Protein 1N1Q (pdb70)

CATH classification: 1.20.1260.10

Structure (mmCIF, N/CA/C/O backbone):
data_1N1Q
#
_entry.id   1N1Q
#
_cell.length_a   86.911
_cell.length_b   86.911
_cell.length_c   220.808
_cell.angle_alpha   90.00
_cell.angle_beta   90.00
_cell.angle_gamma   120.00
#
_symmetry.space_group_name_H-M   'H 3'
#
loop_
_entity.id
_entity.type
_entity.pdbx_description
1 polymer 'DPS Protein'
2 non-polymer MU-OXO-DIIRON
3 water water
#
loop_
_atom_site.group_PDB
_atom_site.id
_atom_site.type_symbol
_atom_site.label_atom_id
_atom_site.label_alt_id
_atom_site.label_comp_id
_atom_site.label_asym_id
_atom_site.label_entity_id
_atom_site.label_seq_id
_atom_site.pdbx_PDB_ins_code
_atom_site.Cartn_x
_atom_site.Cartn_y
_atom_site.Cartn_z
_atom_site.occupancy
_atom_site.B_iso_or_equiv
_atom_site.auth_seq_id
_atom_site.auth_comp_id
_atom_site.auth_asym_id
_atom_site.auth_atom_id
_atom_site.pdbx_PDB_model_num
ATOM 1 N N . MET A 1 1 ? 7.700 23.574 39.528 1.00 38.42 1 MET A N 1
ATOM 2 C CA . MET A 1 1 ? 6.645 24.429 40.149 1.00 38.37 1 MET A CA 1
ATOM 3 C C . MET A 1 1 ? 6.928 25.911 39.912 1.00 36.21 1 MET A C 1
ATOM 4 O O . MET A 1 1 ? 6.342 26.525 39.021 1.00 36.87 1 MET A O 1
ATOM 9 N N . LYS A 1 2 ? 7.838 26.477 40.700 1.00 33.28 2 LYS A N 1
ATOM 10 C CA . LYS A 1 2 ? 8.196 27.888 40.581 1.00 30.91 2 LYS A CA 1
ATOM 11 C C . LYS A 1 2 ? 8.881 28.173 39.246 1.00 28.07 2 LYS A C 1
ATOM 12 O O . LYS A 1 2 ? 9.581 27.323 38.709 1.00 27.79 2 LYS A O 1
ATOM 18 N N . THR A 1 3 ? 8.672 29.375 38.718 1.00 24.59 3 THR A N 1
ATOM 19 C CA . THR A 1 3 ? 9.290 29.777 37.464 1.00 22.18 3 THR A CA 1
ATOM 20 C C . THR A 1 3 ? 10.360 30.811 37.801 1.00 20.70 3 THR A C 1
ATOM 21 O O . THR A 1 3 ? 10.434 31.274 38.942 1.00 18.51 3 THR A O 1
ATOM 25 N N . SER A 1 4 ? 11.180 31.185 36.821 1.00 19.37 4 SER A N 1
ATOM 26 C CA . SER A 1 4 ? 12.248 32.147 37.073 1.00 19.47 4 SER A CA 1
ATOM 27 C C . SER A 1 4 ? 11.751 33.535 37.478 1.00 17.69 4 SER A C 1
ATOM 28 O O . SER A 1 4 ? 12.372 34.188 38.316 1.00 16.25 4 SER A O 1
ATOM 31 N N . ILE A 1 5 ? 10.635 33.984 36.912 1.00 17.00 5 ILE A N 1
ATOM 32 C CA . ILE A 1 5 ? 10.103 35.301 37.275 1.00 16.24 5 ILE A CA 1
ATOM 33 C C . ILE A 1 5 ? 9.687 35.265 38.759 1.00 15.93 5 ILE A C 1
ATOM 34 O O . ILE A 1 5 ? 9.846 36.247 39.487 1.00 14.86 5 ILE A O 1
ATOM 39 N N . GLN A 1 6 ? 9.176 34.120 39.207 1.00 16.23 6 GLN A N 1
ATOM 40 C CA . GLN A 1 6 ? 8.756 33.968 40.597 1.00 16.47 6 GLN A CA 1
ATOM 41 C C . GLN A 1 6 ? 9.947 33.845 41.547 1.00 16.08 6 GLN A C 1
ATOM 42 O O . GLN A 1 6 ? 9.963 34.437 42.623 1.00 14.66 6 GLN A O 1
ATOM 48 N N . GLN A 1 7 ? 10.945 33.067 41.152 1.00 15.46 7 GLN A N 1
ATOM 49 C CA . GLN A 1 7 ? 12.113 32.882 42.002 1.00 15.45 7 GLN A CA 1
ATOM 50 C C . GLN A 1 7 ? 12.939 34.158 42.127 1.00 14.41 7 GLN A C 1
ATOM 51 O O . GLN A 1 7 ? 13.600 34.377 43.143 1.00 13.69 7 GLN A O 1
ATOM 57 N N . LEU A 1 8 ? 12.913 35.006 41.105 1.00 14.69 8 LEU A N 1
ATOM 58 C CA . LEU A 1 8 ? 13.662 36.252 41.201 1.00 15.28 8 LEU A CA 1
ATOM 59 C C . LEU A 1 8 ? 13.143 37.098 42.362 1.00 16.01 8 LEU A C 1
ATOM 60 O O . LEU A 1 8 ? 13.894 37.893 42.921 1.00 14.69 8 LEU A O 1
ATOM 65 N N . VAL A 1 9 ? 11.874 36.941 42.743 1.00 18.39 9 VAL A N 1
ATOM 66 C CA . VAL A 1 9 ? 11.403 37.762 43.847 1.00 18.44 9 VAL A CA 1
ATOM 67 C C . VAL A 1 9 ? 12.054 37.313 45.147 1.00 17.77 9 VAL A C 1
ATOM 68 O O . VAL A 1 9 ? 12.534 38.132 45.919 1.00 16.85 9 VAL A O 1
ATOM 72 N N . ALA A 1 10 ? 12.085 36.006 45.379 1.00 16.85 10 ALA A N 1
ATOM 73 C CA . ALA A 1 10 ? 12.707 35.478 46.587 1.00 17.08 10 ALA A CA 1
ATOM 74 C C . ALA A 1 10 ? 14.199 35.826 46.611 1.00 16.56 10 ALA A C 1
ATOM 75 O O . ALA A 1 10 ? 14.765 36.102 47.667 1.00 15.90 10 ALA A O 1
ATOM 77 N N . VAL A 1 11 ? 14.835 35.824 45.445 1.00 16.13 11 VAL A N 1
ATOM 78 C CA . VAL A 1 11 ? 16.259 36.156 45.373 1.00 16.16 11 VAL A CA 1
ATOM 79 C C . VAL A 1 11 ? 16.504 37.620 45.751 1.00 15.91 11 VAL A C 1
ATOM 80 O O . VAL A 1 11 ? 17.411 37.932 46.514 1.00 14.31 11 VAL A O 1
ATOM 84 N N . LEU A 1 12 ? 15.684 38.517 45.219 1.00 15.94 12 LEU A N 1
ATOM 85 C CA . LEU A 1 12 ? 15.834 39.933 45.515 1.00 16.73 12 LEU A CA 1
ATOM 86 C C . LEU A 1 12 ? 15.507 40.209 46.975 1.00 15.75 12 LEU A C 1
ATOM 87 O O . LEU A 1 12 ? 16.108 41.081 47.604 1.00 15.20 12 LEU A O 1
ATOM 92 N N . LEU A 1 13 ? 14.548 39.463 47.511 1.00 15.06 13 LEU A N 1
ATOM 93 C CA . LEU A 1 13 ? 14.170 39.602 48.910 1.00 15.08 13 LEU A CA 1
ATOM 94 C C . LEU A 1 13 ? 15.354 39.181 49.787 1.00 14.26 13 LEU A C 1
ATOM 95 O O . LEU A 1 13 ? 15.717 39.880 50.728 1.00 13.81 13 LEU A O 1
ATOM 100 N N . ASN A 1 14 ? 15.952 38.039 49.467 1.00 14.13 14 ASN A N 1
ATOM 101 C CA . ASN A 1 14 ? 17.088 37.532 50.237 1.00 14.34 14 ASN A CA 1
ATOM 102 C C . ASN A 1 14 ? 18.296 38.457 50.179 1.00 14.55 14 ASN A C 1
ATOM 103 O O . ASN A 1 14 ? 19.128 38.463 51.084 1.00 14.03 14 ASN A O 1
ATOM 108 N N . ARG A 1 15 ? 18.389 39.238 49.111 1.00 15.03 15 ARG A N 1
ATOM 109 C CA . ARG A 1 15 ? 19.483 40.187 48.951 1.00 16.45 15 ARG A CA 1
ATOM 110 C C . ARG A 1 15 ? 19.360 41.221 50.069 1.00 14.89 15 ARG A C 1
ATOM 111 O O . ARG A 1 15 ? 20.353 41.660 50.642 1.00 13.61 15 ARG A O 1
ATOM 119 N N . GLN A 1 16 ? 18.125 41.605 50.376 1.00 13.74 16 GLN A N 1
ATOM 120 C CA . GLN A 1 16 ? 17.885 42.580 51.426 1.00 13.24 16 GLN A CA 1
ATOM 121 C C . GLN A 1 16 ? 17.995 41.939 52.804 1.00 12.69 16 GLN A C 1
ATOM 122 O O . GLN A 1 16 ? 18.340 42.598 53.782 1.00 11.47 16 GLN A O 1
ATOM 128 N N . VAL A 1 17 ? 17.689 40.649 52.881 1.00 12.50 17 VAL A N 1
ATOM 129 C CA . VAL A 1 17 ? 17.820 39.927 54.139 1.00 12.15 17 VAL A CA 1
ATOM 130 C C . VAL A 1 17 ? 19.306 39.976 54.471 1.00 12.37 17 VAL A C 1
ATOM 131 O O . VAL A 1 17 ? 19.688 40.272 55.598 1.00 12.07 17 VAL A O 1
ATOM 135 N N . ALA A 1 18 ? 20.139 39.713 53.464 1.00 12.27 18 ALA A N 1
ATOM 136 C CA . ALA A 1 18 ? 21.584 39.722 53.651 1.00 12.92 18 ALA A CA 1
ATOM 137 C C . ALA A 1 18 ? 22.067 41.118 54.043 1.00 12.84 18 ALA A C 1
ATOM 138 O O . ALA A 1 18 ? 22.898 41.264 54.944 1.00 12.78 18 ALA A O 1
ATOM 140 N N . ASN A 1 19 ? 21.541 42.140 53.366 1.00 12.64 19 ASN A N 1
ATOM 141 C CA . ASN A 1 19 ? 21.932 43.517 53.654 1.00 12.24 19 ASN A CA 1
ATOM 142 C C . ASN A 1 19 ? 21.616 43.907 55.088 1.00 11.75 19 ASN A C 1
ATOM 143 O O . ASN A 1 19 ? 22.453 44.493 55.774 1.00 11.60 19 ASN A O 1
ATOM 148 N N . TRP A 1 20 ? 20.407 43.588 55.540 1.00 11.49 20 TRP A N 1
ATOM 149 C CA . TRP A 1 20 ? 20.005 43.933 56.893 1.00 11.41 20 TRP A CA 1
ATOM 150 C C . TRP A 1 20 ? 20.684 43.107 57.971 1.00 11.37 20 TRP A C 1
ATOM 151 O O . TRP A 1 20 ? 20.821 43.564 59.110 1.00 11.64 20 TRP A O 1
ATOM 162 N N . VAL A 1 21 ? 21.108 41.897 57.626 1.00 11.03 21 VAL A N 1
ATOM 163 C CA . VAL A 1 21 ? 21.823 41.066 58.593 1.00 11.08 21 VAL A CA 1
ATOM 164 C C . VAL A 1 21 ? 23.182 41.734 58.795 1.00 11.16 21 VAL A C 1
ATOM 165 O O . VAL A 1 21 ? 23.690 41.811 59.907 1.00 11.66 21 VAL A O 1
ATOM 169 N N . VAL A 1 22 ? 23.759 42.230 57.707 1.00 11.91 22 VAL A N 1
ATOM 170 C CA . VAL A 1 22 ? 25.040 42.931 57.787 1.00 12.15 22 VAL A CA 1
ATOM 171 C C . VAL A 1 22 ? 24.853 44.236 58.575 1.00 12.48 22 VAL A C 1
ATOM 172 O O . VAL A 1 22 ? 25.628 44.542 59.487 1.00 11.32 22 VAL A O 1
ATOM 176 N N . LEU A 1 23 ? 23.812 44.992 58.232 1.00 12.00 23 LEU A N 1
ATOM 177 C CA . LEU A 1 23 ? 23.536 46.255 58.909 1.00 12.40 23 LEU A CA 1
ATOM 178 C C . LEU A 1 23 ? 23.230 46.108 60.397 1.00 12.06 23 LEU A C 1
ATOM 179 O O . LEU A 1 23 ? 23.559 46.994 61.183 1.00 11.22 23 LEU A O 1
ATOM 184 N N . TYR A 1 24 ? 22.609 44.999 60.794 1.00 12.17 24 TYR A N 1
ATOM 185 C CA . TYR A 1 24 ? 22.303 44.799 62.206 1.00 12.43 24 TYR A CA 1
ATOM 186 C C . TYR A 1 24 ? 23.604 44.885 62.998 1.00 12.17 24 TYR A C 1
ATOM 187 O O . TYR A 1 24 ? 23.663 45.503 64.062 1.00 12.33 24 TYR A O 1
ATOM 196 N N . VAL A 1 25 ? 24.654 44.266 62.471 1.00 11.27 25 VAL A N 1
ATOM 197 C CA . VAL A 1 25 ? 25.944 44.288 63.153 1.00 10.99 25 VAL A CA 1
ATOM 198 C C . VAL A 1 25 ? 26.709 45.588 62.915 1.00 11.56 25 VAL A C 1
ATOM 199 O O . VAL A 1 25 ? 27.416 46.070 63.797 1.00 11.97 25 VAL A O 1
ATOM 203 N N . LYS A 1 26 ? 26.544 46.173 61.735 1.00 11.69 26 LYS A N 1
ATOM 204 C CA . LYS A 1 26 ? 27.231 47.420 61.414 1.00 11.95 26 LYS A CA 1
ATOM 205 C C . LYS A 1 26 ? 26.720 48.550 62.306 1.00 11.85 26 LYS A C 1
ATOM 206 O O . LYS A 1 26 ? 27.497 49.366 62.809 1.00 11.35 26 LYS A O 1
ATOM 212 N N . LEU A 1 27 ? 25.408 48.587 62.505 1.00 11.96 27 LEU A N 1
ATOM 213 C CA . LEU A 1 27 ? 24.792 49.605 63.342 1.00 12.53 27 LEU A CA 1
ATOM 214 C C . LEU A 1 27 ? 25.194 49.413 64.807 1.00 12.70 27 LEU A C 1
ATOM 215 O O . LEU A 1 27 ? 25.313 50.381 65.564 1.00 12.40 27 LEU A O 1
ATOM 220 N N . HIS A 1 28 ? 25.406 48.161 65.201 1.00 13.15 28 HIS A N 1
ATOM 221 C CA . HIS A 1 28 ? 25.857 47.851 66.559 1.00 13.78 28 HIS A CA 1
ATOM 222 C C . HIS A 1 28 ? 27.276 48.389 66.671 1.00 13.21 28 HIS A C 1
ATOM 223 O O . HIS A 1 28 ? 27.663 48.954 67.689 1.00 13.00 28 HIS A O 1
ATOM 230 N N . ASN A 1 29 ? 28.043 48.217 65.600 1.00 13.08 29 ASN A N 1
ATOM 231 C CA . ASN A 1 29 ? 29.428 48.685 65.561 1.00 13.19 29 ASN A CA 1
ATOM 232 C C . ASN A 1 29 ? 29.476 50.178 65.855 1.00 13.33 29 ASN A C 1
ATOM 233 O O . ASN A 1 29 ? 30.240 50.630 66.700 1.00 13.69 29 ASN A O 1
ATOM 238 N N . PHE A 1 30 ? 28.642 50.939 65.159 1.00 13.23 30 PHE A N 1
ATOM 239 C CA . PHE A 1 30 ? 28.581 52.380 65.345 1.00 13.42 30 PHE A CA 1
ATOM 240 C C . PHE A 1 30 ? 28.020 52.736 66.728 1.00 13.37 30 PHE A C 1
ATOM 241 O O . PHE A 1 30 ? 28.475 53.688 67.380 1.00 12.02 30 PHE A O 1
ATOM 249 N N . HIS A 1 31 ? 27.039 51.956 67.172 1.00 13.11 31 HIS A N 1
ATOM 250 C CA . HIS A 1 31 ? 26.408 52.144 68.479 1.00 13.34 31 HIS A CA 1
ATOM 251 C C . HIS A 1 31 ? 27.481 52.050 69.563 1.00 13.28 31 HIS A C 1
ATOM 252 O O . HIS A 1 31 ? 27.515 52.844 70.505 1.00 13.60 31 HIS A O 1
ATOM 259 N N . TRP A 1 32 ? 28.373 51.079 69.394 1.00 13.47 32 TRP A N 1
ATOM 260 C CA . TRP A 1 32 ? 29.448 50.828 70.345 1.00 13.48 32 TRP A CA 1
ATOM 261 C C . TRP A 1 32 ? 30.658 51.756 70.260 1.00 13.52 32 TRP A C 1
ATOM 262 O O . TRP A 1 32 ? 31.138 52.258 71.266 1.00 13.27 32 TRP A O 1
ATOM 273 N N . ASN A 1 33 ? 31.145 51.985 69.049 1.00 14.04 33 ASN A N 1
ATOM 274 C CA . ASN A 1 33 ? 32.348 52.781 68.849 1.00 14.90 33 ASN A CA 1
ATOM 275 C C . ASN A 1 33 ? 32.239 54.288 68.657 1.00 14.79 33 ASN A C 1
ATOM 276 O O . ASN A 1 33 ? 33.266 54.979 68.658 1.00 14.05 33 ASN A O 1
ATOM 281 N N . VAL A 1 34 ? 31.028 54.812 68.504 1.00 14.56 34 VAL A N 1
ATOM 282 C CA . VAL A 1 34 ? 30.889 56.249 68.325 1.00 14.50 34 VAL A CA 1
ATO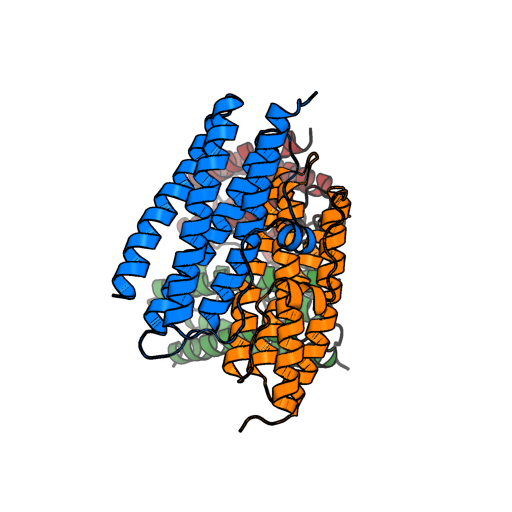M 283 C C . VAL A 1 34 ? 31.417 56.964 69.572 1.00 14.96 34 VAL A C 1
ATOM 284 O O . VAL A 1 34 ? 31.376 56.421 70.675 1.00 13.67 34 VAL A O 1
ATOM 288 N N . ASN A 1 35 ? 31.940 58.168 69.389 1.00 15.92 35 ASN A N 1
ATOM 289 C CA . ASN A 1 35 ? 32.444 58.964 70.500 1.00 17.35 35 ASN A CA 1
ATOM 290 C C . ASN A 1 35 ? 32.379 60.440 70.112 1.00 17.72 35 ASN A C 1
ATOM 291 O O . ASN A 1 35 ? 32.003 60.778 68.988 1.00 17.62 35 ASN A O 1
ATOM 296 N N . GLY A 1 36 ? 32.738 61.320 71.041 1.00 18.25 36 GLY A N 1
ATOM 297 C CA . GLY A 1 36 ? 32.666 62.740 70.755 1.00 18.46 36 GLY A CA 1
ATOM 298 C C . GLY A 1 36 ? 31.450 63.321 71.454 1.00 19.06 36 GLY A C 1
ATOM 299 O O . GLY A 1 36 ? 30.693 62.579 72.085 1.00 17.95 36 GLY A O 1
ATOM 300 N N . PRO A 1 37 ? 31.217 64.640 71.338 1.00 19.76 37 PRO A N 1
ATOM 301 C CA . PRO A 1 37 ? 30.100 65.363 71.960 1.00 20.30 37 PRO A CA 1
ATOM 302 C C . PRO A 1 37 ? 28.702 64.839 71.626 1.00 19.92 37 PRO A C 1
ATOM 303 O O . PRO A 1 37 ? 27.759 65.050 72.389 1.00 19.72 37 PRO A O 1
ATOM 307 N N . ASN A 1 38 ? 28.560 64.180 70.485 1.00 19.54 38 ASN A N 1
ATOM 308 C CA . ASN A 1 38 ? 27.264 63.647 70.108 1.00 20.12 38 ASN A CA 1
ATOM 309 C C . ASN A 1 38 ? 27.124 62.165 70.423 1.00 18.16 38 ASN A C 1
ATOM 310 O O . ASN A 1 38 ? 26.242 61.485 69.912 1.00 17.13 38 ASN A O 1
ATOM 315 N N . PHE A 1 39 ? 27.994 61.678 71.295 1.00 16.38 39 PHE A N 1
ATOM 316 C CA . PHE A 1 39 ? 27.978 60.276 71.682 1.00 15.39 39 PHE A CA 1
ATOM 317 C C . PHE A 1 39 ? 26.606 59.770 72.128 1.00 14.69 39 PHE A C 1
ATOM 318 O O . PHE A 1 39 ? 26.111 58.759 71.621 1.00 13.68 39 PHE A O 1
ATOM 326 N N . PHE A 1 40 ? 26.000 60.450 73.092 1.00 14.09 40 PHE A N 1
ATOM 327 C CA . PHE A 1 40 ? 24.712 60.015 73.597 1.00 14.58 40 PHE A CA 1
ATOM 328 C C . PHE A 1 40 ? 23.603 60.041 72.554 1.00 14.79 40 PHE A C 1
ATOM 329 O O . PHE A 1 40 ? 22.801 59.107 72.479 1.00 14.77 40 PHE A O 1
ATOM 337 N N . THR A 1 41 ? 23.574 61.092 71.743 1.00 14.59 41 THR A N 1
ATOM 338 C CA . THR A 1 41 ? 22.571 61.198 70.698 1.00 15.09 41 THR A CA 1
ATOM 339 C C . THR A 1 41 ? 22.726 60.088 69.656 1.00 13.95 41 THR A C 1
ATOM 340 O O . THR A 1 41 ? 21.754 59.427 69.294 1.00 13.40 41 THR A O 1
ATOM 344 N N . LEU A 1 42 ? 23.949 59.890 69.176 1.00 13.39 42 LEU A N 1
ATOM 345 C CA . LEU A 1 42 ? 24.211 58.864 68.172 1.00 13.68 42 LEU A CA 1
ATOM 346 C C . LEU A 1 42 ? 24.147 57.446 68.737 1.00 13.47 42 LEU A C 1
ATOM 347 O O . LEU A 1 42 ? 23.663 56.527 68.074 1.00 13.76 42 LEU A O 1
ATOM 352 N N . HIS A 1 43 ? 24.626 57.266 69.963 1.00 13.72 43 HIS A N 1
ATOM 353 C CA . HIS A 1 43 ? 24.575 55.955 70.609 1.00 13.95 43 HIS A CA 1
ATOM 354 C C . HIS A 1 43 ? 23.111 55.508 70.593 1.00 14.03 43 HIS A C 1
ATOM 355 O O . HIS A 1 43 ? 22.797 54.352 70.312 1.00 13.87 43 HIS A O 1
ATOM 362 N N . GLU A 1 44 ? 22.220 56.450 70.879 1.00 14.59 44 GLU A N 1
ATOM 363 C CA . GLU A 1 44 ? 20.787 56.183 70.907 1.00 15.39 44 GLU A CA 1
ATOM 364 C C . GLU A 1 44 ? 20.224 55.980 69.501 1.00 14.26 44 GLU A C 1
ATOM 365 O O . GLU A 1 44 ? 19.442 55.056 69.264 1.00 12.40 44 GLU A O 1
ATOM 371 N N . LYS A 1 45 ? 20.621 56.841 68.566 1.00 13.77 45 LYS A N 1
ATOM 372 C CA . LYS A 1 45 ? 20.137 56.746 67.190 1.00 13.69 45 LYS A CA 1
ATOM 373 C C . LYS A 1 45 ? 20.464 55.387 66.579 1.00 13.37 45 LYS A C 1
ATOM 374 O O . LYS A 1 45 ? 19.614 54.734 65.968 1.00 13.00 45 LYS A O 1
ATOM 380 N N . PHE A 1 46 ? 21.712 54.967 66.737 1.00 12.98 46 PHE A N 1
ATOM 381 C CA . PHE A 1 46 ? 22.142 53.692 66.191 1.00 12.75 46 PHE A CA 1
ATOM 382 C C . PHE A 1 46 ? 21.390 52.503 66.795 1.00 12.81 46 PHE A C 1
ATOM 383 O O . PHE A 1 46 ? 21.177 51.498 66.115 1.00 12.46 46 PHE A O 1
ATOM 391 N N . GLU A 1 47 ? 20.977 52.609 68.056 1.00 13.82 47 GLU A N 1
ATOM 392 C CA . GLU A 1 47 ? 20.209 51.519 68.663 1.00 14.51 47 GLU A CA 1
ATOM 393 C C . GLU A 1 47 ? 18.836 51.482 67.982 1.00 14.17 47 GLU A C 1
ATOM 394 O O . GLU A 1 47 ? 18.324 50.418 67.646 1.00 14.02 47 GLU A O 1
ATOM 400 N N . GLU A 1 48 ? 18.248 52.659 67.795 1.00 13.87 48 GLU A N 1
ATOM 401 C CA . GLU A 1 48 ? 16.954 52.781 67.139 1.00 14.48 48 GLU A CA 1
ATOM 402 C C . GLU A 1 48 ? 17.028 52.097 65.771 1.00 13.44 48 GLU A C 1
ATOM 403 O O . GLU A 1 48 ? 16.131 51.342 65.382 1.00 12.45 48 GLU A O 1
ATOM 409 N N . LEU A 1 49 ? 18.116 52.361 65.052 1.00 12.84 49 LEU A N 1
ATOM 410 C CA . LEU A 1 49 ? 18.307 51.794 63.722 1.00 12.70 49 LEU A CA 1
ATOM 411 C C . LEU A 1 49 ? 18.582 50.287 63.705 1.00 12.66 49 LEU A C 1
ATOM 412 O O . LEU A 1 49 ? 18.057 49.583 62.846 1.00 12.96 49 LEU A O 1
ATOM 417 N N . TYR A 1 50 ? 19.390 49.767 64.627 1.00 12.74 50 TYR A N 1
ATOM 418 C CA . TYR A 1 50 ? 19.603 48.325 64.577 1.00 13.36 50 TYR A CA 1
ATOM 419 C C . TYR A 1 50 ? 18.354 47.594 65.057 1.00 13.38 50 TYR A C 1
ATOM 420 O O . TYR A 1 50 ? 18.099 46.456 64.663 1.00 12.71 50 TYR A O 1
ATOM 429 N N . THR A 1 51 ? 17.553 48.258 65.882 1.00 13.62 51 THR A N 1
ATOM 430 C CA . THR A 1 51 ? 16.313 47.655 66.356 1.00 13.99 51 THR A CA 1
ATOM 431 C C . THR A 1 51 ? 15.394 47.517 65.143 1.00 14.22 51 THR A C 1
ATOM 432 O O . THR A 1 51 ? 14.718 46.506 64.976 1.00 13.88 51 THR A O 1
ATOM 436 N N . GLU A 1 52 ? 15.385 48.534 64.286 1.00 13.93 52 GLU A N 1
ATOM 437 C CA . GLU A 1 52 ? 14.576 48.479 63.073 1.00 14.35 52 GLU A CA 1
ATOM 438 C C . GLU A 1 52 ? 15.157 47.404 62.150 1.00 13.64 52 GLU A C 1
ATOM 439 O O . GLU A 1 52 ? 14.416 46.675 61.486 1.00 13.29 52 GLU A O 1
ATOM 445 N N . ALA A 1 53 ? 16.484 47.300 62.121 1.00 13.38 53 ALA A N 1
ATOM 446 C CA . ALA A 1 53 ? 17.160 46.308 61.287 1.00 13.48 53 ALA A CA 1
ATOM 447 C C . ALA A 1 53 ? 16.674 44.916 61.662 1.00 14.11 53 ALA A C 1
ATOM 448 O O . ALA A 1 53 ? 16.353 44.093 60.795 1.00 13.64 53 ALA A O 1
ATOM 450 N N . SER A 1 54 ? 16.626 44.661 62.964 1.00 13.65 54 SER A N 1
ATOM 451 C CA . SER A 1 54 ? 16.175 43.382 63.483 1.00 14.99 54 SER A CA 1
ATOM 452 C C . SER A 1 54 ? 14.761 43.082 62.970 1.00 14.30 54 SER A C 1
ATOM 453 O O . SER A 1 54 ? 14.434 41.934 62.654 1.00 14.63 54 SER A O 1
ATOM 456 N N . GLY A 1 55 ? 13.932 44.120 62.875 1.00 13.21 55 GLY A N 1
ATOM 457 C CA . GLY A 1 55 ? 12.575 43.943 62.394 1.00 13.18 55 GLY A CA 1
ATOM 458 C C . GLY A 1 55 ? 12.520 43.647 60.903 1.00 12.93 55 GLY A C 1
ATOM 459 O O . GLY A 1 55 ? 11.712 42.832 60.454 1.00 13.04 55 GLY A O 1
ATOM 460 N N . HIS A 1 56 ? 13.373 44.308 60.129 1.00 12.65 56 HIS A N 1
ATOM 461 C CA . HIS A 1 56 ? 13.410 44.085 58.688 1.00 13.27 56 HIS A CA 1
ATOM 462 C C . HIS A 1 56 ? 13.869 42.656 58.393 1.00 13.07 56 HIS A C 1
ATOM 463 O O . HIS A 1 56 ? 13.315 41.991 57.516 1.00 12.83 56 HIS A O 1
ATOM 470 N N . ILE A 1 57 ? 14.879 42.191 59.123 1.00 13.21 57 ILE A N 1
ATOM 471 C CA . ILE A 1 57 ? 15.398 40.845 58.918 1.00 13.25 57 ILE A CA 1
ATOM 472 C C . ILE A 1 57 ? 14.283 39.815 58.982 1.00 13.42 57 ILE A C 1
ATOM 473 O O . ILE A 1 57 ? 14.142 38.977 58.089 1.00 13.11 57 ILE A O 1
ATOM 478 N N . ASP A 1 58 ? 13.500 39.878 60.053 1.00 13.21 58 ASP A N 1
ATOM 479 C CA . ASP A 1 58 ? 12.417 38.930 60.257 1.00 13.73 58 ASP A CA 1
ATOM 480 C C . ASP A 1 58 ? 11.277 39.059 59.248 1.00 13.91 58 ASP A C 1
ATOM 481 O O . ASP A 1 58 ? 10.799 38.054 58.727 1.00 14.23 58 ASP A O 1
ATOM 486 N N . THR A 1 59 ? 10.844 40.283 58.960 1.00 14.28 59 THR A N 1
ATOM 487 C CA . THR A 1 59 ? 9.750 40.471 58.005 1.00 15.71 59 THR A CA 1
ATOM 488 C C . THR A 1 59 ? 10.158 40.033 56.600 1.00 14.60 59 THR A C 1
ATOM 489 O O . THR A 1 59 ? 9.389 39.361 55.908 1.00 13.99 59 THR A O 1
ATOM 493 N N . LEU A 1 60 ? 11.364 40.415 56.185 1.00 14.14 60 LEU A N 1
ATOM 494 C CA . LEU A 1 60 ? 11.867 40.049 54.861 1.00 13.78 60 LEU A CA 1
ATOM 495 C C . LEU A 1 60 ? 11.989 38.531 54.717 1.00 13.44 60 LEU A C 1
ATOM 496 O O . LEU A 1 60 ? 11.495 37.947 53.750 1.00 12.15 60 LEU A O 1
ATOM 501 N N . ALA A 1 61 ? 12.638 37.890 55.683 1.00 13.73 61 ALA A N 1
ATOM 502 C CA . ALA A 1 61 ? 12.813 36.443 55.640 1.00 13.98 61 ALA A CA 1
ATOM 503 C C . ALA A 1 61 ? 11.472 35.710 55.642 1.00 14.28 61 ALA A C 1
ATOM 504 O O . ALA A 1 61 ? 11.281 34.728 54.930 1.00 13.70 61 ALA A O 1
ATOM 506 N N . GLU A 1 62 ? 10.535 36.186 56.448 1.00 14.53 62 GLU A N 1
ATOM 507 C CA . GLU A 1 62 ? 9.237 35.537 56.504 1.00 14.85 62 GLU A CA 1
ATOM 508 C C . GLU A 1 62 ? 8.398 35.765 55.259 1.00 14.52 62 GLU A C 1
ATOM 509 O O . GLU A 1 62 ? 7.544 34.941 54.934 1.00 14.22 62 GLU A O 1
ATOM 515 N N . ARG A 1 63 ? 8.660 36.858 54.550 1.00 13.98 63 ARG A N 1
ATOM 516 C CA . ARG A 1 63 ? 7.947 37.115 53.307 1.00 14.08 63 ARG A CA 1
ATOM 517 C C . ARG A 1 63 ? 8.499 36.097 52.299 1.00 13.70 63 ARG A C 1
ATOM 518 O O . ARG A 1 63 ? 7.757 35.558 51.474 1.00 13.60 63 ARG A O 1
ATOM 526 N N . VAL A 1 64 ? 9.803 35.828 52.374 1.00 13.69 64 VAL A N 1
ATOM 527 C CA . VAL A 1 64 ? 10.425 34.845 51.484 1.00 13.57 64 VAL A CA 1
ATOM 528 C C . VAL A 1 64 ? 9.722 33.505 51.687 1.00 13.57 64 VAL A C 1
ATOM 529 O O . VAL A 1 64 ? 9.333 32.836 50.732 1.00 13.20 64 VAL A O 1
ATOM 533 N N . LEU A 1 65 ? 9.563 33.120 52.946 1.00 13.48 65 LEU A N 1
ATOM 534 C CA . LEU A 1 65 ? 8.896 31.869 53.278 1.00 14.18 65 LEU A CA 1
ATOM 535 C C . LEU A 1 65 ? 7.448 31.866 52.778 1.00 14.12 65 LEU A C 1
ATOM 536 O O . LEU A 1 65 ? 6.959 30.857 52.277 1.00 13.40 65 LEU A O 1
ATOM 541 N N . SER A 1 66 ? 6.774 33.005 52.918 1.00 14.21 66 SER A N 1
ATOM 542 C CA . SER A 1 66 ? 5.389 33.146 52.498 1.00 14.34 66 SER A CA 1
ATOM 543 C C . SER A 1 66 ? 5.184 32.989 50.996 1.00 14.83 66 SER A C 1
ATOM 544 O O . SER A 1 66 ? 4.069 32.701 50.560 1.00 14.72 66 SER A O 1
ATOM 547 N N . ILE A 1 67 ? 6.239 33.175 50.205 1.00 15.03 67 ILE A N 1
ATOM 548 C CA . ILE A 1 67 ? 6.096 33.009 48.765 1.00 15.97 67 ILE A CA 1
ATOM 549 C C . ILE A 1 67 ? 6.759 31.719 48.278 1.00 16.37 67 ILE A C 1
ATOM 550 O O . ILE A 1 67 ? 6.928 31.517 47.081 1.00 16.65 67 ILE A O 1
ATOM 555 N N . GLY A 1 68 ? 7.155 30.863 49.216 1.00 16.92 68 GLY A N 1
ATOM 556 C CA . GLY A 1 68 ? 7.757 29.595 48.843 1.00 17.15 68 GLY A CA 1
ATOM 557 C C . GLY A 1 68 ? 9.265 29.475 48.740 1.00 17.40 68 GLY A C 1
ATOM 558 O O . GLY A 1 68 ? 9.762 28.448 48.285 1.00 17.24 68 GLY A O 1
ATOM 559 N N . GLY A 1 69 ? 10.005 30.495 49.161 1.00 17.65 69 GLY A N 1
ATOM 560 C CA . GLY A 1 69 ? 11.453 30.406 49.091 1.00 17.66 69 GLY A CA 1
ATOM 561 C C . GLY A 1 69 ? 12.072 30.074 50.436 1.00 18.01 69 GLY A C 1
ATOM 562 O O . GLY A 1 69 ? 11.368 29.828 51.410 1.00 17.80 69 GLY A O 1
ATOM 563 N N . SER A 1 70 ? 13.397 30.056 50.482 1.00 18.72 70 SER A N 1
ATOM 564 C CA . SER A 1 70 ? 14.129 29.803 51.713 1.00 19.00 70 SER A CA 1
ATOM 565 C C . SER A 1 70 ? 14.978 31.036 51.967 1.00 17.64 70 SER A C 1
ATOM 566 O O . SER A 1 70 ? 15.731 31.467 51.098 1.00 16.93 70 SER A O 1
ATOM 569 N N . PRO A 1 71 ? 14.853 31.626 53.165 1.00 16.59 71 PRO A N 1
ATOM 570 C CA . PRO A 1 71 ? 15.608 32.825 53.534 1.00 16.28 71 PRO A CA 1
ATOM 571 C C . PRO A 1 71 ? 17.084 32.630 53.814 1.00 16.10 71 PRO A C 1
ATOM 572 O O . PRO A 1 71 ? 17.503 31.588 54.316 1.00 15.82 71 PRO A O 1
ATOM 576 N N . ILE A 1 72 ? 17.876 33.643 53.493 1.00 15.57 72 ILE A N 1
ATOM 577 C 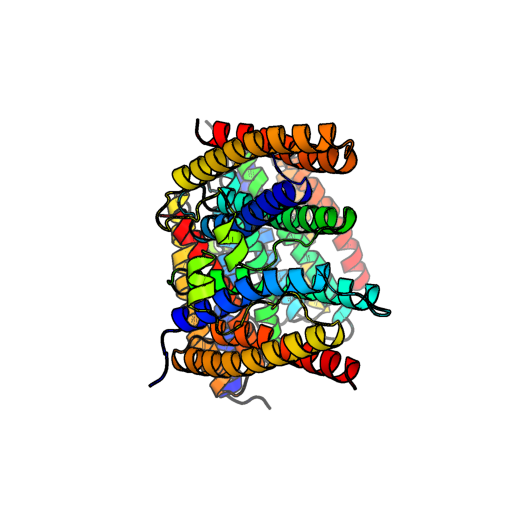CA . ILE A 1 72 ? 19.289 33.557 53.784 1.00 15.42 72 ILE A CA 1
ATOM 578 C C . ILE A 1 72 ? 19.347 33.595 55.300 1.00 14.68 72 ILE A C 1
ATOM 579 O O . ILE A 1 72 ? 18.781 34.491 55.944 1.00 13.89 72 ILE A O 1
ATOM 584 N N . ALA A 1 73 ? 20.006 32.588 55.867 1.00 14.28 73 ALA A N 1
ATOM 585 C CA . ALA A 1 73 ? 20.067 32.470 57.309 1.00 14.19 73 ALA A CA 1
ATOM 586 C C . ALA A 1 73 ? 21.388 31.999 57.904 1.00 13.87 73 ALA A C 1
ATOM 587 O O . ALA A 1 73 ? 21.412 31.137 58.779 1.00 13.33 73 ALA A O 1
ATOM 589 N N . THR A 1 74 ? 22.481 32.568 57.414 1.00 13.62 74 THR A N 1
ATOM 590 C CA . THR A 1 74 ? 23.819 32.279 57.916 1.00 13.71 74 THR A CA 1
ATOM 591 C C . THR A 1 74 ? 24.588 33.560 57.671 1.00 13.58 74 THR A C 1
ATOM 592 O O . THR A 1 74 ? 24.210 34.351 56.799 1.00 12.64 74 THR A O 1
ATOM 596 N N . LEU A 1 75 ? 25.644 33.785 58.444 1.00 13.74 75 LEU A N 1
ATOM 597 C CA . LEU A 1 75 ? 26.446 34.984 58.269 1.00 14.15 75 LEU A CA 1
ATOM 598 C C . LEU A 1 75 ? 27.250 34.864 56.987 1.00 14.19 75 LEU A C 1
ATOM 599 O O . LEU A 1 75 ? 27.472 35.854 56.289 1.00 13.45 75 LEU A O 1
ATOM 604 N N . ALA A 1 76 ? 27.685 33.646 56.684 1.00 14.04 76 ALA A N 1
ATOM 605 C CA . ALA A 1 76 ? 28.472 33.394 55.482 1.00 14.40 76 ALA A CA 1
ATOM 606 C C . ALA A 1 76 ? 27.692 33.793 54.236 1.00 14.49 76 ALA A C 1
ATOM 607 O O . ALA A 1 76 ? 28.206 34.513 53.376 1.00 14.57 76 ALA A O 1
ATOM 609 N N . ALA A 1 77 ? 26.446 33.339 54.144 1.00 14.40 77 ALA A N 1
ATOM 610 C CA . ALA A 1 77 ? 25.606 33.657 52.987 1.00 14.49 77 ALA A CA 1
ATOM 611 C C . ALA A 1 77 ? 25.232 35.139 52.959 1.00 14.63 77 ALA A C 1
ATOM 612 O O . ALA A 1 77 ? 25.082 35.733 51.892 1.00 14.97 77 ALA A O 1
ATOM 614 N N . SER A 1 78 ? 25.081 35.740 54.134 1.00 14.88 78 SER A N 1
ATOM 615 C CA . SER A 1 78 ? 24.730 37.159 54.208 1.00 15.32 78 SER A CA 1
ATOM 616 C C . SER A 1 78 ? 25.865 38.009 53.659 1.00 15.78 78 SER A C 1
ATOM 617 O O . SER A 1 78 ? 25.638 38.936 52.876 1.00 14.38 78 SER A O 1
ATOM 620 N N . LEU A 1 79 ? 27.081 37.692 54.088 1.00 17.18 79 LEU A N 1
ATOM 621 C CA . LEU A 1 79 ? 28.275 38.393 53.629 1.00 18.72 79 LEU A CA 1
ATOM 622 C C . LEU A 1 79 ? 28.437 38.232 52.129 1.00 19.47 79 LEU A C 1
ATOM 623 O O . LEU A 1 79 ? 28.819 39.166 51.428 1.00 19.45 79 LEU A O 1
ATOM 628 N N . GLU A 1 80 ? 28.151 37.026 51.657 1.00 20.61 80 GLU A N 1
ATOM 629 C CA . GLU A 1 80 ? 28.269 36.685 50.252 1.00 22.07 80 GLU A CA 1
ATOM 630 C C . GLU A 1 80 ? 27.316 37.472 49.356 1.00 21.27 80 GLU A C 1
ATOM 631 O O . GLU A 1 80 ? 27.717 37.972 48.303 1.00 20.63 80 GLU A O 1
ATOM 637 N N . GLU A 1 81 ? 26.061 37.589 49.778 1.00 19.97 81 GLU A N 1
ATOM 638 C CA . GLU A 1 81 ? 25.047 38.263 48.978 1.00 19.25 81 GLU A CA 1
ATOM 639 C C . GLU A 1 81 ? 24.833 39.751 49.228 1.00 18.43 81 GLU A C 1
ATOM 640 O O . GLU A 1 81 ? 24.326 40.452 48.356 1.00 17.98 81 GLU A O 1
ATOM 646 N N . ALA A 1 82 ? 25.213 40.236 50.404 1.00 17.13 82 ALA A N 1
ATOM 647 C CA . ALA A 1 82 ? 25.018 41.649 50.729 1.00 16.29 82 ALA A CA 1
ATOM 648 C C . ALA A 1 82 ? 25.820 42.603 49.849 1.00 15.55 82 ALA A C 1
ATOM 649 O O . ALA A 1 82 ? 26.953 42.307 49.459 1.00 14.59 82 ALA A O 1
ATOM 651 N N . SER A 1 83 ? 25.222 43.752 49.541 1.00 14.51 83 SER A N 1
ATOM 652 C CA . SER A 1 83 ? 25.883 44.776 48.745 1.00 15.31 83 SER A CA 1
ATOM 653 C C . SER A 1 83 ? 26.445 45.798 49.726 1.00 15.37 83 SER A C 1
ATOM 654 O O . SER A 1 83 ? 27.250 46.658 49.368 1.00 15.79 83 SER A O 1
ATOM 657 N N . ILE A 1 84 ? 26.013 45.685 50.978 1.00 15.77 84 ILE A N 1
ATOM 658 C CA . ILE A 1 84 ? 26.471 46.575 52.037 1.00 15.60 84 ILE A CA 1
ATOM 659 C C . ILE A 1 84 ? 27.817 46.097 52.620 1.00 15.97 84 ILE A C 1
ATOM 660 O O . ILE A 1 84 ? 27.976 44.915 52.915 1.00 15.40 84 ILE A O 1
ATOM 665 N N . LYS A 1 85 ? 28.786 47.009 52.767 1.00 16.12 85 LYS A N 1
ATOM 666 C CA . LYS A 1 85 ? 30.111 46.682 53.325 1.00 17.68 85 LYS A CA 1
ATOM 667 C C . LYS A 1 85 ? 30.093 46.826 54.851 1.00 16.25 85 LYS A C 1
ATOM 668 O O . LYS A 1 85 ? 29.297 47.587 55.394 1.00 15.41 85 LYS A O 1
ATOM 674 N N . GLU A 1 86 ? 30.982 46.103 55.530 1.00 15.78 86 GLU A N 1
ATOM 675 C CA . GLU A 1 86 ? 31.061 46.147 56.987 1.00 15.93 86 GLU A CA 1
ATOM 676 C C . GLU A 1 86 ? 31.864 47.367 57.407 1.00 16.47 86 GLU A C 1
ATOM 677 O O . GLU A 1 86 ? 32.592 47.944 56.598 1.00 15.92 86 GLU A O 1
ATOM 683 N N . ALA A 1 87 ? 31.713 47.776 58.660 1.00 17.67 87 ALA A N 1
ATOM 684 C CA . ALA A 1 87 ? 32.431 48.938 59.161 1.00 19.31 87 ALA A CA 1
ATOM 685 C C . ALA A 1 87 ? 33.935 48.688 59.117 1.00 20.77 87 ALA A C 1
ATOM 686 O O . ALA A 1 87 ? 34.385 47.546 59.123 1.00 20.00 87 ALA A O 1
ATOM 688 N N . THR A 1 88 ? 34.710 49.767 59.073 1.00 23.14 88 THR A N 1
ATOM 689 C CA . THR A 1 88 ? 36.167 49.659 59.050 1.00 25.48 88 THR A CA 1
ATOM 690 C C . THR A 1 88 ? 36.715 49.535 60.463 1.00 26.59 88 THR A C 1
ATOM 691 O O . THR A 1 88 ? 37.747 48.909 60.684 1.00 28.22 88 THR A O 1
ATOM 695 N N . GLY A 1 89 ? 36.011 50.132 61.416 1.00 27.81 89 GLY A N 1
ATOM 696 C CA . GLY A 1 89 ? 36.444 50.079 62.801 1.00 28.57 89 GLY A CA 1
ATOM 697 C C . GLY A 1 89 ? 37.043 51.404 63.240 1.00 28.63 89 GLY A C 1
ATOM 698 O O . GLY A 1 89 ? 37.156 51.673 64.436 1.00 30.13 89 GLY A O 1
ATOM 699 N N . GLY A 1 90 ? 37.406 52.243 62.273 1.00 27.85 90 GLY A N 1
ATOM 700 C CA . GLY A 1 90 ? 37.985 53.534 62.598 1.00 27.34 90 GLY A CA 1
ATOM 701 C C . GLY A 1 90 ? 37.161 54.750 62.189 1.00 26.55 90 GLY A C 1
ATOM 702 O O . GLY A 1 90 ? 37.697 55.859 62.125 1.00 26.79 90 GLY A O 1
ATOM 703 N N . GLU A 1 91 ? 35.869 54.570 61.921 1.00 23.92 91 GLU A N 1
ATOM 704 C CA . GLU A 1 91 ? 35.036 55.704 61.527 1.00 21.93 91 GLU A CA 1
ATOM 705 C C . GLU A 1 91 ? 34.849 56.719 62.648 1.00 20.80 91 GLU A C 1
ATOM 706 O O . GLU A 1 91 ? 34.674 56.361 63.804 1.00 19.97 91 GLU A O 1
ATOM 712 N N . SER A 1 92 ? 34.887 57.995 62.288 1.00 19.39 92 SER A N 1
ATOM 713 C CA . SER A 1 92 ? 34.655 59.065 63.249 1.00 18.61 92 SER A CA 1
ATOM 714 C C . SER A 1 92 ? 33.132 59.135 63.352 1.00 17.57 92 SER A C 1
ATOM 715 O O . SER A 1 92 ? 32.433 58.533 62.548 1.00 16.69 92 SER A O 1
ATOM 718 N N . ALA A 1 93 ? 32.618 59.876 64.325 1.00 17.62 93 ALA A N 1
ATOM 719 C CA . ALA A 1 93 ? 31.170 59.996 64.492 1.00 17.76 93 ALA A CA 1
ATOM 720 C C . ALA A 1 93 ? 30.499 60.472 63.204 1.00 17.37 93 ALA A C 1
ATOM 721 O O . ALA A 1 93 ? 29.496 59.900 62.762 1.00 16.70 93 ALA A O 1
ATOM 723 N N . ALA A 1 94 ? 31.067 61.504 62.591 1.00 16.79 94 ALA A N 1
ATOM 724 C CA . ALA A 1 94 ? 30.511 62.040 61.353 1.00 17.02 94 ALA A CA 1
ATOM 725 C C . ALA A 1 94 ? 30.570 61.028 60.215 1.00 16.52 94 ALA A C 1
ATOM 726 O O . ALA A 1 94 ? 29.641 60.930 59.415 1.00 15.54 94 ALA A O 1
ATOM 728 N N . GLU A 1 95 ? 31.662 60.274 60.146 1.00 16.68 95 GLU A N 1
ATOM 729 C CA . GLU A 1 95 ? 31.809 59.276 59.092 1.00 17.11 95 GLU A CA 1
ATOM 730 C C . GLU A 1 95 ? 30.807 58.138 59.283 1.00 16.09 95 GLU A C 1
ATOM 731 O O . GLU A 1 95 ? 30.366 57.523 58.311 1.00 15.95 95 GLU A O 1
ATOM 737 N N . MET A 1 96 ? 30.439 57.868 60.535 1.00 15.11 96 MET A N 1
ATOM 738 C CA . MET A 1 96 ? 29.450 56.829 60.817 1.00 14.54 96 MET A CA 1
ATOM 739 C C . MET A 1 96 ? 28.102 57.270 60.253 1.00 13.98 96 MET A C 1
ATOM 740 O O . MET A 1 96 ? 27.429 56.505 59.557 1.00 13.75 96 MET A O 1
ATOM 745 N N . VAL A 1 97 ? 27.704 58.501 60.564 1.00 13.78 97 VAL A N 1
ATOM 746 C CA . VAL A 1 97 ? 26.434 59.031 60.071 1.00 14.39 97 VAL A CA 1
ATOM 747 C C . VAL A 1 97 ? 26.467 59.051 58.547 1.00 14.54 97 VAL A C 1
ATOM 748 O O . VAL A 1 97 ? 25.529 58.606 57.883 1.00 14.42 97 VAL A O 1
ATOM 752 N N . SER A 1 98 ? 27.567 59.555 58.003 1.00 14.58 98 SER A N 1
ATOM 753 C CA . SER A 1 98 ? 27.740 59.638 56.562 1.00 15.01 98 SER A CA 1
ATOM 754 C C . SER A 1 98 ? 27.676 58.242 55.927 1.00 14.66 98 SER A C 1
ATOM 755 O O . SER A 1 98 ? 27.134 58.062 54.833 1.00 13.95 98 SER A O 1
ATOM 758 N N . SER A 1 99 ? 28.217 57.253 56.631 1.00 14.26 99 SER A N 1
ATOM 759 C CA . SER A 1 99 ? 28.204 55.878 56.137 1.00 14.70 99 SER A CA 1
ATOM 760 C C . SER A 1 99 ? 26.771 55.320 56.087 1.00 14.11 99 SER A C 1
ATOM 761 O O . SER A 1 99 ? 26.394 54.613 55.148 1.00 14.08 99 SER A O 1
ATOM 764 N N . VAL A 1 100 ? 25.976 55.635 57.102 1.00 13.77 100 VAL A N 1
ATOM 765 C CA . VAL A 1 100 ? 24.595 55.165 57.130 1.00 13.79 100 VAL A CA 1
ATOM 766 C C . VAL A 1 100 ? 23.831 55.840 56.005 1.00 13.58 100 VAL A C 1
ATOM 767 O O . VAL A 1 100 ? 22.986 55.222 55.360 1.00 13.34 100 VAL A O 1
ATOM 771 N N . VAL A 1 101 ? 24.132 57.113 55.764 1.00 13.97 101 VAL A N 1
ATOM 772 C CA . VAL A 1 101 ? 23.474 57.838 54.683 1.00 14.40 101 VAL A CA 1
ATOM 773 C C . VAL A 1 101 ? 23.792 57.144 53.356 1.00 14.08 101 VAL A C 1
ATOM 774 O O . VAL A 1 101 ? 22.890 56.888 52.562 1.00 13.45 101 VAL A O 1
ATOM 778 N N . ASN A 1 102 ? 25.068 56.827 53.136 1.00 13.69 102 ASN A N 1
ATOM 779 C CA . ASN A 1 102 ? 25.481 56.155 51.908 1.00 14.30 102 ASN A CA 1
ATOM 780 C C . ASN A 1 102 ? 24.785 54.804 51.756 1.00 13.97 102 ASN A C 1
ATOM 781 O O . ASN A 1 102 ? 24.268 54.484 50.691 1.00 13.72 102 ASN A O 1
ATOM 786 N N . ASP A 1 103 ? 24.777 54.012 52.824 1.00 13.45 103 ASP A N 1
ATOM 787 C CA . ASP A 1 103 ? 24.145 52.698 52.783 1.00 13.54 103 ASP A CA 1
ATOM 788 C C . ASP A 1 103 ? 22.644 52.791 52.514 1.00 13.23 103 ASP A C 1
ATOM 789 O O . ASP A 1 103 ? 22.110 52.083 51.652 1.00 12.46 103 ASP A O 1
ATOM 794 N N . PHE A 1 104 ? 21.959 53.655 53.257 1.00 13.47 104 PHE A N 1
ATOM 795 C CA . PHE A 1 104 ? 20.519 53.810 53.063 1.00 13.33 104 PHE A CA 1
ATOM 796 C C . PHE A 1 104 ? 20.202 54.292 51.650 1.00 13.58 104 PHE A C 1
ATOM 797 O O . PHE A 1 104 ? 19.217 53.872 51.047 1.00 13.69 104 PHE A O 1
ATOM 805 N N . VAL A 1 105 ? 21.039 55.173 51.120 1.00 14.16 105 VAL A N 1
ATOM 806 C CA . VAL A 1 105 ? 20.828 55.673 49.768 1.00 15.66 105 VAL A CA 1
ATOM 807 C C . VAL A 1 105 ? 20.966 54.517 48.775 1.00 16.46 105 VAL A C 1
ATOM 808 O O . VAL A 1 105 ? 20.184 54.407 47.833 1.00 16.51 105 VAL A O 1
ATOM 812 N N . ASP A 1 106 ? 21.953 53.654 49.004 1.00 17.19 106 ASP A N 1
ATOM 813 C CA . ASP A 1 106 ? 22.172 52.507 48.137 1.00 17.99 106 ASP A CA 1
ATOM 814 C C . ASP A 1 106 ? 20.951 51.578 48.213 1.00 17.27 106 ASP A C 1
ATOM 815 O O . ASP A 1 106 ? 20.431 51.132 47.187 1.00 17.31 106 ASP A O 1
ATOM 820 N N . LEU A 1 107 ? 20.482 51.309 49.428 1.00 16.08 107 LEU A N 1
ATOM 821 C CA . LEU A 1 107 ? 19.319 50.452 49.623 1.00 15.96 107 LEU A CA 1
ATOM 822 C C . LEU A 1 107 ? 18.064 51.006 48.960 1.00 15.63 107 LEU A C 1
ATOM 823 O O . LEU A 1 107 ? 17.259 50.252 48.415 1.00 14.68 107 LEU A O 1
ATOM 828 N N . VAL A 1 108 ? 17.880 52.321 49.010 1.00 16.06 108 VAL A N 1
ATOM 829 C CA . VAL A 1 108 ? 16.705 52.927 48.380 1.00 16.38 108 VAL A CA 1
ATOM 830 C C . VAL A 1 108 ? 16.713 52.590 46.891 1.00 16.39 108 VAL A C 1
ATOM 831 O O . VAL A 1 108 ? 15.683 52.237 46.318 1.00 15.86 108 VAL A O 1
ATOM 835 N N . GLY A 1 109 ? 17.888 52.689 46.278 1.00 16.44 109 GLY A N 1
ATOM 836 C CA . GLY A 1 109 ? 18.011 52.374 44.867 1.00 16.69 109 GLY A CA 1
ATOM 837 C C . GLY A 1 109 ? 17.711 50.909 44.601 1.00 16.55 109 GLY A C 1
ATOM 838 O O . GLY A 1 109 ? 17.012 50.577 43.641 1.00 16.14 109 GLY A O 1
ATOM 839 N N . GLU A 1 110 ? 18.237 50.028 45.447 1.00 16.12 110 GLU A N 1
ATOM 840 C CA . GLU A 1 110 ? 18.006 48.599 45.282 1.00 16.00 110 GLU A CA 1
ATOM 841 C C . GLU A 1 110 ? 16.546 48.255 45.539 1.00 16.20 110 GLU A C 1
ATOM 842 O O . GLU A 1 110 ? 15.981 47.381 44.877 1.00 15.44 110 GLU A O 1
ATOM 848 N N . LEU A 1 111 ? 15.931 48.941 46.498 1.00 16.49 111 LEU A N 1
ATOM 849 C CA . LEU A 1 111 ? 14.533 48.677 46.818 1.00 16.54 111 LEU A CA 1
ATOM 850 C C . LEU A 1 111 ? 13.632 49.044 45.642 1.00 17.01 111 LEU A C 1
ATOM 851 O O . LEU A 1 111 ? 12.650 48.357 45.363 1.00 16.29 111 LEU A O 1
ATOM 856 N N . LYS A 1 112 ? 13.974 50.119 44.938 1.00 18.25 112 LYS A N 1
ATOM 857 C CA . LYS A 1 112 ? 13.180 50.528 43.779 1.00 19.47 112 LYS A CA 1
ATOM 858 C C . LYS A 1 112 ? 13.244 49.446 42.701 1.00 19.51 112 LYS A C 1
ATOM 859 O O . LYS A 1 112 ? 12.235 49.100 42.092 1.00 18.79 112 LYS A O 1
ATOM 865 N N . VAL A 1 113 ? 14.438 48.912 42.468 1.00 19.49 113 VAL A N 1
ATOM 866 C CA . VAL A 1 113 ? 14.614 47.862 41.470 1.00 19.63 113 VAL A CA 1
ATOM 867 C C . VAL A 1 113 ? 13.857 46.590 41.858 1.00 19.12 113 VAL A C 1
ATOM 868 O O . VAL A 1 113 ? 13.165 45.996 41.032 1.00 18.49 113 VAL A O 1
ATOM 872 N N . ALA A 1 114 ? 13.989 46.180 43.117 1.00 18.37 114 ALA A N 1
ATOM 873 C CA . ALA A 1 114 ? 13.319 44.980 43.606 1.00 18.02 114 ALA A CA 1
ATOM 874 C C . ALA A 1 114 ? 11.799 45.099 43.520 1.00 17.76 114 ALA A C 1
ATOM 875 O O . ALA A 1 114 ? 11.110 44.139 43.166 1.00 16.17 114 ALA A O 1
ATOM 877 N N . ARG A 1 115 ? 11.277 46.271 43.859 1.00 17.90 115 ARG A N 1
ATOM 878 C CA . ARG A 1 115 ? 9.837 46.491 43.805 1.00 19.30 115 ARG A CA 1
ATOM 879 C C . ARG A 1 115 ? 9.349 46.329 42.370 1.00 19.42 115 ARG A C 1
ATOM 880 O O . ARG A 1 115 ? 8.321 45.699 42.123 1.00 18.19 115 ARG A O 1
ATOM 888 N N . ASP A 1 116 ? 10.098 46.894 41.426 1.00 20.23 116 ASP A N 1
ATOM 889 C CA . ASP A 1 116 ? 9.719 46.800 40.024 1.00 21.34 116 ASP A CA 1
ATOM 890 C C . ASP A 1 116 ? 9.669 45.348 39.572 1.00 21.42 116 ASP A C 1
ATOM 891 O O . ASP A 1 116 ? 8.782 44.943 38.827 1.00 21.34 116 ASP A O 1
ATOM 896 N N . VAL A 1 117 ? 10.627 44.559 40.033 1.00 21.63 117 VAL A N 1
ATOM 897 C CA . VAL A 1 117 ? 10.665 43.151 39.683 1.00 22.15 117 VAL A CA 1
ATOM 898 C C . VAL A 1 117 ? 9.505 42.405 40.336 1.00 21.92 117 VAL A C 1
ATOM 899 O O . VAL A 1 117 ? 8.898 41.529 39.711 1.00 21.28 117 VAL A O 1
ATOM 903 N N . ALA A 1 118 ? 9.193 42.760 41.580 1.00 21.59 118 ALA A N 1
ATOM 904 C CA . ALA A 1 118 ? 8.084 42.133 42.281 1.00 22.04 118 ALA A CA 1
ATOM 905 C C . ALA A 1 118 ? 6.789 42.487 41.569 1.00 22.34 118 ALA A C 1
ATOM 906 O O . ALA A 1 118 ? 5.942 41.620 41.350 1.00 21.62 118 ALA A O 1
ATOM 908 N N . ASP A 1 119 ? 6.636 43.760 41.217 1.00 23.97 119 ASP A N 1
ATOM 909 C CA . ASP A 1 119 ? 5.431 44.214 40.526 1.00 25.89 119 ASP A CA 1
ATOM 910 C C . ASP A 1 119 ? 5.234 43.461 39.215 1.00 26.05 119 ASP A C 1
ATOM 911 O O . ASP A 1 119 ? 4.111 43.099 38.857 1.00 26.19 119 ASP A O 1
ATOM 916 N N . GLU A 1 120 ? 6.328 43.221 38.498 1.00 26.38 120 GLU A N 1
ATOM 917 C CA . GLU A 1 120 ? 6.260 42.528 37.217 1.00 26.73 120 GLU A CA 1
ATOM 918 C C . GLU A 1 120 ? 5.888 41.055 37.379 1.00 26.86 120 GLU A C 1
ATOM 919 O O . GLU A 1 120 ? 5.408 40.419 36.438 1.00 25.74 120 GLU A O 1
ATOM 921 N N . ALA A 1 121 ? 6.126 40.509 38.567 1.00 25.78 121 ALA A N 1
ATOM 922 C CA . ALA A 1 121 ? 5.787 39.122 38.839 1.00 24.89 121 ALA A CA 1
ATOM 923 C C . ALA A 1 121 ? 4.416 39.093 39.502 1.00 23.81 121 ALA A C 1
ATOM 924 O O . ALA A 1 121 ? 3.987 38.067 40.016 1.00 22.59 121 ALA A O 1
ATOM 926 N N . ASP A 1 122 ? 3.741 40.237 39.478 1.00 23.49 122 ASP A N 1
ATOM 927 C CA . ASP A 1 122 ? 2.431 40.381 40.091 1.00 23.71 122 ASP A CA 1
ATOM 928 C C . ASP A 1 122 ? 2.477 40.004 41.572 1.00 22.18 122 ASP A C 1
ATOM 929 O O . ASP A 1 122 ? 1.545 39.399 42.105 1.00 21.48 122 ASP A O 1
ATOM 934 N N . ASP A 1 123 ? 3.577 40.356 42.229 1.00 20.62 123 ASP A N 1
ATOM 935 C CA . ASP A 1 123 ? 3.732 40.088 43.652 1.00 19.76 123 ASP A CA 1
ATOM 936 C C . ASP A 1 123 ? 3.699 41.453 44.345 1.00 19.48 123 ASP A C 1
ATOM 937 O O . ASP A 1 123 ? 4.727 41.961 44.809 1.00 17.65 123 ASP A O 1
ATOM 942 N N . GLU A 1 124 ? 2.506 42.037 44.387 1.00 19.01 124 GLU A N 1
ATOM 943 C CA . GLU A 1 124 ? 2.285 43.346 44.984 1.00 19.98 124 GLU A CA 1
ATOM 944 C C . GLU A 1 124 ? 2.550 43.377 46.484 1.00 18.48 124 GLU A C 1
ATOM 945 O O . GLU A 1 124 ? 3.017 44.388 47.013 1.00 18.65 124 GLU A O 1
ATOM 951 N N . ALA A 1 125 ? 2.250 42.277 47.168 1.00 17.49 125 ALA A N 1
ATOM 952 C CA . ALA A 1 125 ? 2.469 42.198 48.614 1.00 17.07 125 ALA A CA 1
ATOM 953 C C . ALA A 1 125 ? 3.949 42.389 48.913 1.00 16.38 125 ALA A C 1
ATOM 954 O O . ALA A 1 125 ? 4.318 43.078 49.872 1.00 15.42 125 ALA A O 1
ATOM 956 N N . THR A 1 126 ? 4.802 41.777 48.097 1.00 15.51 126 THR A N 1
ATOM 957 C CA . THR A 1 126 ? 6.235 41.917 48.302 1.00 15.25 126 THR A CA 1
ATOM 958 C C . THR A 1 126 ? 6.656 43.357 48.010 1.00 15.50 126 THR A C 1
ATOM 959 O O . THR A 1 126 ? 7.415 43.957 48.774 1.00 15.07 126 THR A O 1
ATOM 963 N N . ALA A 1 127 ? 6.153 43.906 46.908 1.00 14.84 127 ALA A N 1
ATOM 964 C CA . ALA A 1 127 ? 6.475 45.273 46.531 1.00 15.64 127 ALA A CA 1
ATOM 965 C C . ALA A 1 127 ? 6.091 46.236 47.649 1.00 15.80 127 ALA A C 1
ATOM 966 O O . ALA A 1 127 ? 6.858 47.146 47.982 1.00 15.69 127 ALA A O 1
ATOM 968 N N . ASP A 1 128 ? 4.909 46.033 48.226 1.00 16.40 128 ASP A N 1
ATOM 969 C CA . ASP A 1 128 ? 4.433 46.898 49.294 1.00 17.45 128 ASP A CA 1
ATOM 970 C C . ASP A 1 128 ? 5.330 46.869 50.531 1.00 17.62 128 ASP A C 1
ATOM 971 O O . ASP A 1 128 ? 5.619 47.915 51.116 1.00 16.41 128 ASP A O 1
ATOM 976 N N . MET A 1 129 ? 5.772 45.680 50.934 1.00 17.59 129 MET A N 1
ATOM 977 C CA . MET A 1 129 ? 6.640 45.565 52.103 1.00 18.14 129 MET A CA 1
ATOM 978 C C . MET A 1 129 ? 7.957 46.291 51.839 1.00 17.53 129 MET A C 1
ATOM 979 O O . MET A 1 129 ? 8.493 46.984 52.705 1.00 16.71 129 MET A O 1
ATOM 984 N N . LEU A 1 130 ? 8.494 46.103 50.639 1.00 17.11 130 LEU A N 1
ATOM 985 C CA . LEU A 1 130 ? 9.753 46.744 50.276 1.00 17.31 130 LEU A CA 1
ATOM 986 C C . LEU A 1 130 ? 9.574 48.259 50.273 1.00 17.69 130 LEU A C 1
ATOM 987 O O . LEU A 1 130 ? 10.474 49.000 50.664 1.00 16.69 130 LEU A O 1
ATOM 992 N N . ASP A 1 131 ? 8.403 48.707 49.829 1.00 17.64 131 ASP A N 1
ATOM 993 C CA . ASP A 1 131 ? 8.091 50.131 49.769 1.00 17.74 131 ASP A CA 1
ATOM 994 C C . ASP A 1 131 ? 8.096 50.737 51.177 1.00 16.87 131 ASP A C 1
ATOM 995 O O . ASP A 1 131 ? 8.623 51.834 51.384 1.00 15.87 131 ASP A O 1
ATOM 1000 N N . ALA A 1 132 ? 7.523 50.019 52.141 1.00 16.26 132 ALA A N 1
ATOM 1001 C CA . ALA A 1 132 ? 7.490 50.495 53.521 1.00 16.74 132 ALA A CA 1
ATOM 1002 C C . ALA A 1 132 ? 8.906 50.687 54.072 1.00 16.24 132 ALA A C 1
ATOM 1003 O O . ALA A 1 132 ? 9.171 51.657 54.777 1.00 16.20 132 ALA A O 1
ATOM 1005 N N . ILE A 1 133 ? 9.816 49.770 53.754 1.00 15.66 133 ILE A N 1
ATOM 1006 C CA . ILE A 1 133 ? 11.202 49.902 54.220 1.00 15.41 133 ILE A CA 1
ATOM 1007 C C . ILE A 1 133 ? 11.815 51.124 53.532 1.00 15.03 133 ILE A C 1
ATOM 1008 O O . ILE A 1 133 ? 12.477 51.950 54.165 1.00 13.77 133 ILE A O 1
ATOM 1013 N N . GLU A 1 134 ? 11.579 51.241 52.228 1.00 14.34 134 GLU A N 1
ATOM 1014 C CA . GLU A 1 134 ? 12.110 52.352 51.444 1.00 14.62 134 GLU A CA 1
ATOM 1015 C C . GLU A 1 134 ? 11.682 53.718 51.978 1.00 14.75 134 GLU A C 1
ATOM 1016 O O . GLU A 1 134 ? 12.506 54.622 52.133 1.00 14.60 134 GLU A O 1
ATOM 1022 N N . ALA A 1 135 ? 10.390 53.868 52.245 1.00 14.59 135 ALA A N 1
ATOM 1023 C CA . ALA A 1 135 ? 9.859 55.126 52.755 1.00 14.90 135 ALA A CA 1
ATOM 1024 C C . ALA A 1 135 ? 10.555 55.508 54.060 1.00 15.03 135 ALA A C 1
ATOM 1025 O O . ALA A 1 135 ? 10.888 56.678 54.280 1.00 15.29 135 ALA A O 1
ATOM 1027 N N . GLY A 1 136 ? 10.772 54.517 54.922 1.00 14.48 136 GLY A N 1
ATOM 1028 C CA . GLY A 1 136 ? 11.420 54.769 56.195 1.00 14.80 136 GLY A CA 1
ATOM 1029 C C . GLY A 1 136 ? 12.858 55.224 56.027 1.00 14.98 136 GLY A C 1
ATOM 1030 O O . GLY A 1 136 ? 13.322 56.118 56.748 1.00 15.24 136 GLY A O 1
ATOM 1031 N N . LEU A 1 137 ? 13.570 54.610 55.083 1.00 14.46 137 LEU A N 1
ATOM 1032 C CA . LEU A 1 137 ? 14.963 54.973 54.833 1.00 14.48 137 LEU A CA 1
ATOM 1033 C C . LEU A 1 137 ? 15.073 56.392 54.292 1.00 14.19 137 LEU A C 1
ATOM 1034 O O . LEU A 1 137 ? 15.970 57.148 54.682 1.00 13.62 137 LEU A O 1
ATOM 1039 N N . GLU A 1 138 ? 14.166 56.753 53.390 1.00 14.17 138 GLU A N 1
ATOM 1040 C CA . GLU A 1 138 ? 14.186 58.090 52.816 1.00 14.22 138 GLU A CA 1
ATOM 1041 C C . GLU A 1 138 ? 14.011 59.143 53.910 1.00 13.96 138 GLU A C 1
ATOM 1042 O O . GLU A 1 138 ? 14.619 60.202 53.862 1.00 14.20 138 GLU A O 1
ATOM 1048 N N . LYS A 1 139 ? 13.196 58.842 54.909 1.00 13.32 139 LYS A N 1
ATOM 1049 C CA . LYS A 1 139 ? 12.978 59.776 56.001 1.00 13.67 139 LYS A CA 1
ATOM 1050 C C . LYS A 1 139 ? 14.241 59.863 56.854 1.00 13.71 139 LYS A C 1
ATOM 1051 O O . LYS A 1 139 ? 14.665 60.954 57.232 1.00 13.24 139 LYS A O 1
ATOM 1057 N N . HIS A 1 140 ? 14.844 58.711 57.147 1.00 13.30 140 HIS A N 1
ATOM 1058 C CA . HIS A 1 140 ? 16.080 58.685 57.925 1.00 13.41 140 HIS A CA 1
ATOM 1059 C C . HIS A 1 140 ? 17.167 59.450 57.191 1.00 13.23 140 HIS A C 1
ATOM 1060 O O . HIS A 1 140 ? 17.960 60.163 57.811 1.00 12.80 140 HIS A O 1
ATOM 1067 N N . VAL A 1 141 ? 17.211 59.298 55.869 1.00 13.48 141 VAL A N 1
ATOM 1068 C CA . VAL A 1 141 ? 18.226 59.983 55.067 1.00 13.76 141 VAL A CA 1
ATOM 1069 C C . VAL A 1 141 ? 18.136 61.498 55.209 1.00 13.75 141 VAL A C 1
ATOM 1070 O O . VAL A 1 141 ? 19.154 62.172 55.338 1.00 13.82 141 VAL A O 1
ATOM 1074 N N . TRP A 1 142 ? 16.928 62.045 55.184 1.00 13.80 142 TRP A N 1
ATOM 1075 C CA . TRP A 1 142 ? 16.783 63.491 55.345 1.00 14.08 142 TRP A CA 1
ATOM 1076 C C . TRP A 1 142 ? 17.339 63.929 56.702 1.00 14.03 142 TRP A C 1
ATOM 1077 O O . TRP A 1 142 ? 18.099 64.892 56.793 1.00 13.99 142 TRP A O 1
ATOM 1088 N N . MET A 1 143 ? 16.955 63.222 57.758 1.00 14.03 143 MET A N 1
ATOM 1089 C CA . MET A 1 143 ? 17.418 63.563 59.101 1.00 14.32 143 MET A CA 1
ATOM 1090 C C . MET A 1 143 ? 18.925 63.445 59.294 1.00 14.01 143 MET A C 1
ATOM 1091 O O . MET A 1 143 ? 19.544 64.326 59.884 1.00 12.52 143 MET A O 1
ATOM 1096 N N . LEU A 1 144 ? 19.512 62.358 58.808 1.00 13.97 144 LEU A N 1
ATOM 1097 C CA . LEU A 1 144 ? 20.953 62.154 58.963 1.00 14.87 144 LEU A CA 1
ATOM 1098 C C . LEU A 1 144 ? 21.758 63.184 58.166 1.00 14.85 144 LEU A C 1
ATOM 1099 O O . LEU A 1 144 ? 22.810 63.642 58.615 1.00 14.32 144 LEU A O 1
ATOM 1104 N N . GLU A 1 145 ? 21.261 63.559 56.991 1.00 15.57 145 GLU A N 1
ATOM 1105 C CA . GLU A 1 145 ? 21.957 64.555 56.183 1.00 16.75 145 GLU A CA 1
ATOM 1106 C C . GLU A 1 145 ? 21.849 65.924 56.848 1.00 16.04 145 GLU A C 1
ATOM 1107 O O . GLU A 1 145 ? 22.798 66.699 56.835 1.00 15.38 145 GLU A O 1
ATOM 1113 N N . ALA A 1 146 ? 20.692 66.212 57.444 1.00 15.33 146 ALA A N 1
ATOM 1114 C CA . ALA A 1 146 ? 20.495 67.487 58.131 1.00 15.38 146 ALA A CA 1
ATOM 1115 C C . ALA A 1 146 ? 21.494 67.598 59.279 1.00 15.62 146 ALA A C 1
ATOM 1116 O O . ALA A 1 146 ? 22.073 68.659 59.511 1.00 14.86 146 ALA A O 1
ATOM 1118 N N . PHE A 1 147 ? 21.687 66.488 59.988 1.00 15.91 147 PHE A N 1
ATOM 1119 C CA . PHE A 1 147 ? 22.628 66.415 61.103 1.00 16.70 147 PHE A CA 1
ATOM 1120 C C . PHE A 1 147 ? 24.041 66.789 60.654 1.00 17.72 147 PHE A C 1
ATOM 1121 O O . PHE A 1 147 ? 24.779 67.464 61.377 1.00 16.91 147 PHE A O 1
ATOM 1129 N N . LEU A 1 148 ? 24.406 66.343 59.456 1.00 19.54 148 LEU A N 1
ATOM 1130 C CA . LEU A 1 148 ? 25.730 66.591 58.893 1.00 21.09 148 LEU A CA 1
ATOM 1131 C C . LEU A 1 148 ? 25.947 67.985 58.322 1.00 22.52 148 LEU A C 1
ATOM 1132 O O . LEU A 1 148 ? 27.080 68.397 58.101 1.00 22.24 148 LEU A O 1
ATOM 1137 N N . GLU A 1 149 ? 24.868 68.710 58.067 1.00 24.67 149 GLU A N 1
ATOM 1138 C CA . GLU A 1 149 ? 24.977 70.061 57.515 1.00 26.89 149 GLU A CA 1
ATOM 1139 C C . GLU A 1 149 ? 25.592 71.055 58.504 1.00 26.78 149 GLU A C 1
ATOM 1140 O O . GLU A 1 149 ? 26.728 70.841 58.952 1.00 18.54 149 GLU A O 1
ATOM 1147 N N . MET B 1 1 ? 47.026 52.009 84.233 1.00 42.63 1 MET B N 1
ATOM 1148 C CA . MET B 1 1 ? 46.389 51.511 82.975 1.00 42.70 1 MET B CA 1
ATOM 1149 C C . MET B 1 1 ? 46.056 50.037 83.106 1.00 41.85 1 MET B C 1
ATOM 1150 O O . MET B 1 1 ? 46.579 49.347 83.983 1.00 41.70 1 MET B O 1
ATOM 1155 N N . LYS B 1 2 ? 45.198 49.551 82.219 1.00 41.08 2 LYS B N 1
ATOM 1156 C CA . LYS B 1 2 ? 44.823 48.147 82.238 1.00 40.50 2 LYS B CA 1
ATOM 1157 C C . LYS B 1 2 ? 46.060 47.301 81.967 1.00 39.76 2 LYS B C 1
ATOM 1158 O O . LYS B 1 2 ? 46.906 47.669 81.152 1.00 39.35 2 LYS B O 1
ATOM 1164 N N . THR B 1 3 ? 46.158 46.175 82.665 1.00 39.12 3 THR B N 1
ATOM 1165 C CA . THR B 1 3 ? 47.293 45.271 82.522 1.00 38.58 3 THR B CA 1
ATOM 1166 C C . THR B 1 3 ? 47.054 44.257 81.409 1.00 38.38 3 THR B C 1
ATOM 1167 O O . THR B 1 3 ? 45.993 44.249 80.779 1.00 37.85 3 THR B O 1
ATOM 1171 N N . SER B 1 4 ? 48.041 43.392 81.184 1.00 38.04 4 SER B N 1
ATOM 1172 C CA . SER B 1 4 ? 47.941 42.367 80.152 1.00 37.91 4 SER B CA 1
ATOM 1173 C C . SER B 1 4 ? 46.859 41.349 80.503 1.00 37.23 4 SER B C 1
ATOM 1174 O O . SER B 1 4 ? 46.066 40.960 79.642 1.00 36.89 4 SER B O 1
ATOM 1177 N N . ILE B 1 5 ? 46.826 40.917 81.761 1.00 36.87 5 ILE B N 1
ATOM 1178 C CA . ILE B 1 5 ? 45.822 39.946 82.192 1.00 36.85 5 ILE B CA 1
ATOM 1179 C C . ILE B 1 5 ? 44.420 40.528 82.003 1.00 36.31 5 ILE B C 1
ATOM 1180 O O . ILE B 1 5 ? 43.490 39.823 81.614 1.00 36.25 5 ILE B O 1
ATOM 1185 N N . GLN B 1 6 ? 44.280 41.825 82.256 1.00 35.60 6 GLN B N 1
ATOM 1186 C CA . GLN B 1 6 ? 42.990 42.486 82.104 1.00 35.37 6 GLN B CA 1
ATOM 1187 C C . GLN B 1 6 ? 42.597 42.598 80.631 1.00 34.67 6 GLN B C 1
ATOM 1188 O O . GLN B 1 6 ? 41.417 42.730 80.309 1.00 34.96 6 GLN B O 1
ATOM 1194 N N . GLN B 1 7 ? 43.585 42.530 79.739 1.00 33.66 7 GLN B N 1
ATOM 1195 C CA . GLN B 1 7 ? 43.316 42.614 78.305 1.00 32.84 7 GLN B CA 1
ATOM 1196 C C . GLN B 1 7 ? 42.995 41.237 77.684 1.00 31.13 7 GLN B C 1
ATOM 1197 O O . GLN B 1 7 ? 42.375 41.166 76.621 1.00 31.97 7 GLN B O 1
ATOM 1203 N N . LEU B 1 8 ? 43.404 40.147 78.336 1.00 28.65 8 LEU B N 1
ATOM 1204 C CA . LEU B 1 8 ? 43.093 38.811 77.815 1.00 26.01 8 LEU B CA 1
ATOM 1205 C C . LEU B 1 8 ? 41.609 38.549 78.036 1.00 22.78 8 LEU B C 1
ATOM 1206 O O . LEU B 1 8 ? 40.993 37.716 77.380 1.00 20.99 8 LEU B O 1
ATOM 1211 N N . VAL B 1 9 ? 41.057 39.260 79.004 1.00 20.30 9 VAL B N 1
ATOM 1212 C CA . VAL B 1 9 ? 39.647 39.162 79.332 1.00 18.87 9 VAL B CA 1
ATOM 1213 C C . VAL B 1 9 ? 38.832 39.665 78.145 1.00 17.88 9 VAL B C 1
ATOM 1214 O O . VAL B 1 9 ? 37.823 39.067 77.782 1.00 16.73 9 VAL B O 1
ATOM 1218 N N . ALA B 1 10 ? 39.278 40.758 77.533 1.00 17.17 10 ALA B N 1
ATOM 1219 C CA . ALA B 1 10 ? 38.570 41.315 76.377 1.00 17.25 10 ALA B CA 1
ATOM 1220 C C . ALA B 1 10 ? 38.530 40.303 75.236 1.00 16.85 10 ALA B C 1
ATOM 1221 O O . ALA B 1 10 ? 37.542 40.222 74.503 1.00 16.20 10 ALA B O 1
ATOM 1223 N N . VAL B 1 11 ? 39.599 39.524 75.089 1.00 16.58 11 VAL B N 1
ATOM 1224 C CA . VAL B 1 11 ? 39.645 38.520 74.028 1.00 16.30 11 VAL B CA 1
ATOM 1225 C C . VAL B 1 11 ? 38.618 37.420 74.262 1.00 15.94 11 VAL B C 1
ATOM 1226 O O . VAL B 1 11 ? 37.922 37.003 73.343 1.00 14.86 11 VAL B O 1
ATOM 1230 N N . LEU B 1 12 ? 38.527 36.951 75.501 1.00 16.22 12 LEU B N 1
ATOM 1231 C CA . LEU B 1 12 ? 37.574 35.904 75.838 1.00 16.77 12 LEU B CA 1
ATOM 1232 C C . LEU B 1 12 ? 36.150 36.429 75.717 1.00 15.86 12 LEU B C 1
ATOM 1233 O O . LEU B 1 12 ? 35.240 35.695 75.322 1.00 15.53 12 LEU B O 1
ATOM 1238 N N . LEU B 1 13 ? 35.965 37.697 76.062 1.00 15.14 13 LEU B N 1
ATOM 1239 C CA . LEU B 1 13 ? 34.660 38.333 75.970 1.00 15.05 13 LEU B CA 1
ATOM 1240 C C . LEU B 1 13 ? 34.251 38.386 74.494 1.00 14.41 13 LEU B C 1
ATOM 1241 O O . LEU B 1 13 ? 33.135 38.016 74.135 1.00 14.05 13 LEU B O 1
ATOM 1246 N N . ASN B 1 14 ? 35.166 38.835 73.642 1.00 14.00 14 ASN B N 1
ATOM 1247 C CA . ASN B 1 14 ? 34.879 38.935 72.212 1.00 14.62 14 ASN B CA 1
ATOM 1248 C C . ASN B 1 14 ? 34.579 37.591 71.568 1.00 14.65 14 ASN B C 1
ATOM 1249 O O . ASN B 1 14 ? 33.898 37.515 70.548 1.00 13.92 14 ASN B O 1
ATOM 1254 N N . ARG B 1 15 ? 35.092 36.528 72.172 1.00 15.15 15 ARG B N 1
ATOM 1255 C CA . ARG B 1 15 ? 34.866 35.184 71.666 1.00 16.23 15 ARG B CA 1
ATOM 1256 C C . ARG B 1 15 ? 33.380 34.888 71.801 1.00 15.08 15 ARG B C 1
ATOM 1257 O O . ARG B 1 15 ? 32.776 34.260 70.940 1.00 14.18 15 ARG B O 1
ATOM 1265 N N . GLN B 1 16 ? 32.792 35.352 72.896 1.00 13.95 16 GLN B N 1
ATOM 1266 C CA . GLN B 1 16 ? 31.373 35.140 73.132 1.00 13.52 16 GLN B CA 1
ATOM 1267 C C . GLN B 1 16 ? 30.546 36.118 72.313 1.00 12.79 16 GLN B C 1
ATOM 1268 O O . GLN B 1 16 ? 29.419 35.805 71.912 1.00 12.31 16 GLN B O 1
ATOM 1274 N N . VAL B 1 17 ? 31.101 37.300 72.055 1.00 12.53 17 VAL B N 1
ATOM 1275 C CA . VAL B 1 17 ? 30.407 38.275 71.222 1.00 12.11 17 VAL B CA 1
ATOM 1276 C C . VAL B 1 17 ? 30.241 37.616 69.856 1.00 12.46 17 VAL B C 1
ATOM 1277 O O . VAL B 1 17 ? 29.169 37.646 69.265 1.00 12.47 17 VAL B O 1
ATOM 1281 N N . ALA B 1 18 ? 31.315 36.995 69.380 1.00 12.46 18 ALA B N 1
ATOM 1282 C CA . ALA B 1 18 ? 31.298 36.312 68.090 1.00 12.82 18 ALA B CA 1
ATOM 1283 C C . ALA B 1 18 ? 30.302 35.145 68.110 1.00 12.97 18 ALA B C 1
ATOM 1284 O O . ALA B 1 18 ? 29.526 34.963 67.168 1.00 12.73 18 ALA B O 1
ATOM 1286 N N . ASN B 1 19 ? 30.313 34.367 69.189 1.00 12.46 19 ASN B N 1
ATOM 1287 C CA . ASN B 1 19 ? 29.404 33.232 69.308 1.00 12.25 19 ASN B CA 1
ATOM 1288 C C . ASN B 1 19 ? 27.945 33.658 69.252 1.00 11.83 19 ASN B C 1
ATOM 1289 O O . ASN B 1 19 ? 27.144 33.051 68.542 1.00 11.90 19 ASN B O 1
ATOM 1294 N N . TRP B 1 20 ? 27.597 34.699 70.003 1.00 11.67 20 TRP B N 1
ATOM 1295 C CA . TRP B 1 20 ? 26.223 35.171 70.026 1.00 11.25 20 TRP B CA 1
ATOM 1296 C C . TRP B 1 20 ? 25.791 35.877 68.748 1.00 11.33 20 TRP B C 1
ATOM 1297 O O . TRP B 1 20 ? 24.605 35.904 68.425 1.00 11.13 20 TRP B O 1
ATOM 1308 N N . VAL B 1 21 ? 26.745 36.446 68.018 1.00 11.09 21 VAL B N 1
ATOM 1309 C CA . VAL B 1 21 ? 26.415 37.099 66.751 1.00 10.93 21 VAL B CA 1
ATOM 1310 C C . VAL B 1 21 ? 26.041 35.970 65.795 1.00 11.60 21 VAL B C 1
ATOM 1311 O O . VAL B 1 21 ? 25.095 36.084 65.023 1.00 11.90 21 VAL B O 1
ATOM 1315 N N . VAL B 1 22 ? 26.786 34.868 65.865 1.00 12.10 22 VAL B N 1
ATOM 1316 C CA . VAL B 1 22 ? 26.486 33.705 65.027 1.00 12.10 22 VAL B CA 1
ATOM 1317 C C . VAL B 1 22 ? 25.129 33.120 65.447 1.00 12.37 22 VAL B C 1
ATOM 1318 O O . VAL B 1 22 ? 24.271 32.841 64.605 1.00 11.33 22 VAL B O 1
ATOM 1322 N N . LEU B 1 23 ? 24.935 32.947 66.751 1.00 11.95 23 LEU B N 1
ATOM 1323 C CA . LEU B 1 23 ? 23.686 32.386 67.265 1.00 12.66 23 LEU B CA 1
ATOM 1324 C C . LEU B 1 23 ? 22.451 33.232 66.967 1.00 12.10 23 LEU B C 1
ATOM 1325 O O . LEU B 1 23 ? 21.371 32.694 66.757 1.00 11.58 23 LEU B O 1
ATOM 1330 N N . TYR B 1 24 ? 22.602 34.551 66.936 1.00 12.19 24 TYR B N 1
ATOM 1331 C CA . TYR B 1 24 ? 21.465 35.417 66.634 1.00 12.59 24 TYR B CA 1
ATOM 1332 C C . TYR B 1 24 ? 20.888 34.997 65.283 1.00 12.31 24 TYR B C 1
ATOM 1333 O O . TYR B 1 24 ? 19.678 34.906 65.121 1.00 12.45 24 TYR B O 1
ATOM 1342 N N . VAL B 1 25 ? 21.760 34.731 64.318 1.00 11.93 25 VAL B N 1
ATOM 1343 C CA . VAL B 1 25 ? 21.301 34.317 62.994 1.00 11.25 25 VAL B CA 1
ATOM 1344 C C . VAL B 1 25 ? 20.922 32.840 62.931 1.00 11.75 25 VAL B C 1
ATOM 1345 O O . VAL B 1 25 ? 20.001 32.462 62.205 1.00 11.99 25 VAL B O 1
ATOM 1349 N N . LYS B 1 26 ? 21.611 32.008 63.705 1.00 11.82 26 LYS B N 1
ATOM 1350 C CA . LYS B 1 26 ? 21.319 30.579 63.724 1.00 11.72 26 LYS B CA 1
ATOM 1351 C C . LYS B 1 26 ? 19.926 30.331 64.302 1.00 11.91 26 LYS B C 1
ATOM 1352 O O . LYS B 1 26 ? 19.165 29.496 63.798 1.00 11.03 26 LYS B O 1
ATOM 1358 N N . LEU B 1 27 ? 19.600 31.054 65.368 1.00 12.06 27 LEU B N 1
ATOM 1359 C CA . LEU B 1 27 ? 18.306 30.920 66.016 1.00 12.29 27 LEU B CA 1
ATOM 1360 C C . LEU B 1 27 ? 17.197 31.441 65.101 1.00 12.74 27 LEU B C 1
ATOM 1361 O O . LEU B 1 27 ? 16.068 30.949 65.130 1.00 12.06 27 LEU B O 1
ATOM 1366 N N . HIS B 1 28 ? 17.521 32.441 64.288 1.00 13.27 28 HIS B N 1
ATOM 1367 C CA . HIS B 1 28 ? 16.560 32.975 63.322 1.00 13.95 28 HIS B CA 1
ATOM 1368 C C . HIS B 1 28 ? 16.336 31.878 62.285 1.00 13.16 28 HIS B C 1
ATOM 1369 O O . HIS B 1 28 ? 15.215 31.641 61.836 1.00 12.46 28 HIS B O 1
ATOM 1376 N N . ASN B 1 29 ? 17.423 31.210 61.915 1.00 12.92 29 ASN B N 1
ATOM 1377 C CA . ASN B 1 29 ? 17.364 30.122 60.942 1.00 12.80 29 ASN B CA 1
ATOM 1378 C C . ASN B 1 29 ? 16.348 29.076 61.407 1.00 13.18 29 ASN B C 1
ATOM 1379 O O . ASN B 1 29 ? 15.459 28.675 60.657 1.00 13.15 29 ASN B O 1
ATOM 1384 N N . PHE B 1 30 ? 16.489 28.645 62.653 1.00 13.17 30 PHE B N 1
ATOM 1385 C CA . PHE B 1 30 ? 15.592 27.647 63.222 1.00 13.46 30 PHE B CA 1
ATOM 1386 C C . PHE B 1 30 ? 14.175 28.201 63.367 1.00 13.29 30 PHE B C 1
ATOM 1387 O O . PHE B 1 30 ? 13.198 27.500 63.117 1.00 12.55 30 PHE B O 1
ATOM 1395 N N . HIS B 1 31 ? 14.081 29.465 63.766 1.00 12.94 31 HIS B N 1
ATOM 1396 C CA . HIS B 1 31 ? 12.802 30.154 63.926 1.00 13.36 31 HIS B CA 1
ATOM 1397 C C . HIS B 1 31 ? 12.034 30.094 62.601 1.00 13.43 31 HIS B C 1
ATOM 1398 O O . HIS B 1 31 ? 10.834 29.825 62.568 1.00 14.18 31 HIS B O 1
ATOM 1405 N N . TRP B 1 32 ? 12.754 30.333 61.511 1.00 13.71 32 TRP B N 1
ATOM 1406 C CA . TRP B 1 32 ? 12.179 30.342 60.173 1.00 13.45 32 TRP B CA 1
ATOM 1407 C C . TRP B 1 32 ? 11.908 28.971 59.547 1.00 13.71 32 TRP B C 1
ATOM 1408 O O . TRP B 1 32 ? 10.833 28.734 58.993 1.00 13.09 32 TRP B O 1
ATOM 1419 N N . ASN B 1 33 ? 12.880 28.071 59.636 1.00 13.84 33 ASN B N 1
ATOM 1420 C CA . ASN B 1 33 ? 12.765 26.769 58.993 1.00 14.76 33 ASN B CA 1
ATOM 1421 C C . ASN B 1 33 ? 12.158 25.603 59.751 1.00 14.85 33 ASN B C 1
ATOM 1422 O O . ASN B 1 33 ? 11.917 24.552 59.159 1.00 14.15 33 ASN B O 1
ATOM 1427 N N . VAL B 1 34 ? 11.912 25.759 61.043 1.00 14.58 34 VAL B N 1
ATOM 1428 C CA . VAL B 1 34 ? 11.319 24.662 61.79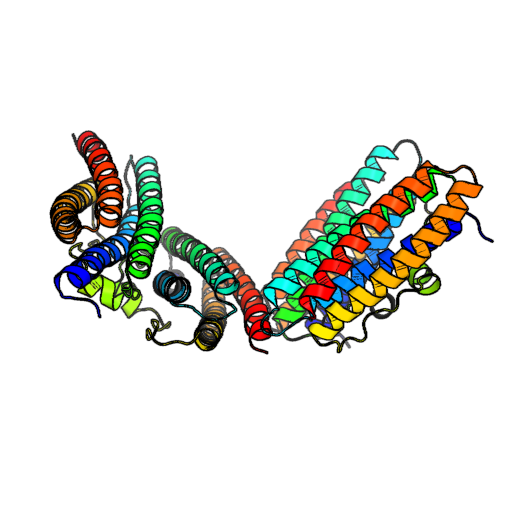7 1.00 14.61 34 VAL B CA 1
ATOM 1429 C C . VAL B 1 34 ? 9.941 24.339 61.217 1.00 14.75 34 VAL B C 1
ATOM 1430 O O . VAL B 1 34 ? 9.259 25.214 60.690 1.00 13.67 34 VAL B O 1
ATOM 1434 N N . ASN B 1 35 ? 9.547 23.075 61.300 1.00 15.73 35 ASN B N 1
ATOM 1435 C CA . ASN B 1 35 ? 8.241 22.640 60.817 1.00 17.05 35 ASN B CA 1
ATOM 1436 C C . ASN B 1 35 ? 7.815 21.397 61.596 1.00 18.07 35 ASN B C 1
ATOM 1437 O O . ASN B 1 35 ? 8.569 20.889 62.434 1.00 18.23 35 ASN B O 1
ATOM 1442 N N . GLY B 1 36 ? 6.612 20.903 61.328 1.00 18.28 36 GLY B N 1
ATOM 1443 C CA . GLY B 1 36 ? 6.133 19.750 62.064 1.00 18.42 36 GLY B CA 1
ATOM 1444 C C . GLY B 1 36 ? 5.109 20.202 63.089 1.00 18.99 36 GLY B C 1
ATOM 1445 O O . GLY B 1 36 ? 4.865 21.404 63.221 1.00 18.27 36 GLY B O 1
ATOM 1446 N N . PRO B 1 37 ? 4.509 19.270 63.847 1.00 19.51 37 PRO B N 1
ATOM 1447 C CA . PRO B 1 37 ? 3.489 19.531 64.870 1.00 20.27 37 PRO B CA 1
ATOM 1448 C C . PRO B 1 37 ? 3.890 20.512 65.973 1.00 20.06 37 PRO B C 1
ATOM 1449 O O . PRO B 1 37 ? 3.035 21.125 66.613 1.00 19.47 37 PRO B O 1
ATOM 1453 N N . ASN B 1 38 ? 5.186 20.651 66.211 1.00 19.69 38 ASN B N 1
ATOM 1454 C CA . ASN B 1 38 ? 5.639 21.573 67.232 1.00 20.17 38 ASN B CA 1
ATOM 1455 C C . ASN B 1 38 ? 6.110 22.897 66.649 1.00 18.27 38 ASN B C 1
ATOM 1456 O O . ASN B 1 38 ? 6.807 23.668 67.306 1.00 17.34 38 ASN B O 1
ATOM 1461 N N . PHE B 1 39 ? 5.705 23.162 65.413 1.00 16.20 39 PHE B N 1
ATOM 1462 C CA . PHE B 1 39 ? 6.087 24.393 64.741 1.00 15.32 39 PHE B CA 1
ATOM 1463 C C . PHE B 1 39 ? 5.826 25.657 65.559 1.00 14.67 39 PHE B C 1
ATOM 1464 O O . PHE B 1 39 ? 6.721 26.481 65.741 1.00 13.52 39 PHE B O 1
ATOM 1472 N N . PHE B 1 40 ? 4.588 25.836 66.015 1.00 14.61 40 PHE B N 1
ATOM 1473 C CA . PHE B 1 40 ? 4.243 27.030 66.767 1.00 14.41 40 PHE B CA 1
ATOM 1474 C C . PHE B 1 40 ? 5.008 27.178 68.078 1.00 14.79 40 PHE B C 1
ATOM 1475 O O . PHE B 1 40 ? 5.449 28.278 68.419 1.00 14.48 40 PHE B O 1
ATOM 1483 N N . THR B 1 41 ? 5.185 26.071 68.793 1.00 14.79 41 THR B N 1
ATOM 1484 C CA . THR B 1 41 ? 5.915 26.093 70.051 1.00 14.92 41 THR B CA 1
ATOM 1485 C C . THR B 1 41 ? 7.388 26.451 69.829 1.00 13.94 41 THR B C 1
ATOM 1486 O O . THR B 1 41 ? 7.940 27.318 70.510 1.00 13.30 41 THR B O 1
ATOM 1490 N N . LEU B 1 42 ? 8.022 25.783 68.872 1.00 13.33 42 LEU B N 1
ATOM 1491 C CA . LEU B 1 42 ? 9.428 26.039 68.575 1.00 13.69 42 LEU B CA 1
ATOM 1492 C C . LEU B 1 42 ? 9.649 27.382 67.875 1.00 13.57 42 LEU B C 1
ATOM 1493 O O . LEU B 1 42 ? 10.626 28.081 68.154 1.00 13.98 42 LEU B O 1
ATOM 1498 N N . HIS B 1 43 ? 8.742 27.751 66.977 1.00 13.68 43 HIS B N 1
ATOM 1499 C CA . HIS B 1 43 ? 8.856 29.026 66.279 1.00 14.12 43 HIS B CA 1
ATOM 1500 C C . HIS B 1 43 ? 8.946 30.111 67.360 1.00 14.24 43 HIS B C 1
ATOM 1501 O O . HIS B 1 43 ? 9.743 31.037 67.269 1.00 13.68 43 HIS B O 1
ATOM 1508 N N . GLU B 1 44 ? 8.122 29.966 68.392 1.00 14.89 44 GLU B N 1
ATOM 1509 C CA . GLU B 1 44 ? 8.089 30.913 69.496 1.00 15.58 44 GLU B CA 1
ATOM 1510 C C . GLU B 1 44 ? 9.334 30.812 70.379 1.00 14.51 44 GLU B C 1
ATOM 1511 O O . GLU B 1 44 ? 9.921 31.829 70.755 1.00 12.49 44 GLU B O 1
ATOM 1517 N N . LYS B 1 45 ? 9.735 29.585 70.707 1.00 13.86 45 LYS B N 1
ATOM 1518 C CA . LYS B 1 45 ? 10.914 29.369 71.541 1.00 13.88 45 LYS B CA 1
ATOM 1519 C C . LYS B 1 45 ? 12.161 30.001 70.923 1.00 13.49 45 LYS B C 1
ATOM 1520 O O . LYS B 1 45 ? 12.924 30.688 71.598 1.00 12.82 45 LYS B O 1
ATOM 1526 N N . PHE B 1 46 ? 12.374 29.747 69.637 1.00 12.75 46 PHE B N 1
ATOM 1527 C CA . PHE B 1 46 ? 13.539 30.278 68.952 1.00 12.79 46 PHE B CA 1
ATOM 1528 C C . PHE B 1 46 ? 13.540 31.806 68.915 1.00 12.95 46 PHE B C 1
ATOM 1529 O O . PHE B 1 46 ? 14.604 32.416 68.922 1.00 12.31 46 PHE B O 1
ATOM 1537 N N . GLU B 1 47 ? 12.361 32.430 68.889 1.00 13.82 47 GLU B N 1
ATOM 1538 C CA . GLU B 1 47 ? 12.318 33.895 68.896 1.00 14.53 47 GLU B CA 1
ATOM 1539 C C . GLU B 1 47 ? 12.776 34.370 70.279 1.00 14.07 47 GLU B C 1
ATOM 1540 O O . GLU B 1 47 ? 13.531 35.330 70.408 1.00 13.65 47 GLU B O 1
ATOM 1546 N N . GLU B 1 48 ? 12.294 33.685 71.306 1.00 13.76 48 GLU B N 1
ATOM 1547 C CA . GLU B 1 48 ? 12.653 34.002 72.681 1.00 14.39 48 GLU B CA 1
ATOM 1548 C C . GLU B 1 48 ? 14.172 33.951 72.806 1.00 13.38 48 GLU B C 1
ATOM 1549 O O . GLU B 1 48 ? 14.795 34.836 73.396 1.00 12.12 48 GLU B O 1
ATOM 1555 N N . LEU B 1 49 ? 14.761 32.904 72.238 1.00 12.61 49 LEU B N 1
ATOM 1556 C CA . LEU B 1 49 ? 16.201 32.720 72.296 1.00 12.48 49 LEU B CA 1
ATOM 1557 C C . LEU B 1 49 ? 17.006 33.724 71.473 1.00 12.75 49 LEU B C 1
ATOM 1558 O O . LEU B 1 49 ? 18.042 34.204 71.947 1.00 12.71 49 LEU B O 1
ATOM 1563 N N . TYR B 1 50 ? 16.570 34.063 70.257 1.00 12.83 50 TYR B N 1
ATOM 1564 C CA . TYR B 1 50 ? 17.367 35.038 69.522 1.00 13.52 50 TYR B CA 1
ATOM 1565 C C . TYR B 1 50 ? 17.201 36.428 70.137 1.00 13.36 50 TYR B C 1
ATOM 1566 O O . TYR B 1 50 ? 18.094 37.270 70.046 1.00 12.98 50 TYR B O 1
ATOM 1575 N N . THR B 1 51 ? 16.075 36.656 70.801 1.00 13.48 51 THR B N 1
ATOM 1576 C CA . THR B 1 51 ? 15.852 37.942 71.455 1.00 13.91 51 THR B CA 1
ATOM 1577 C C . THR B 1 51 ? 16.867 38.046 72.601 1.00 14.02 51 THR B C 1
ATOM 1578 O O . THR B 1 51 ? 17.456 39.100 72.830 1.00 13.80 51 THR B O 1
ATOM 1582 N N . GLU B 1 52 ? 17.082 36.937 73.304 1.00 13.89 52 GLU B N 1
ATOM 1583 C CA . GLU B 1 52 ? 18.059 36.914 74.380 1.00 14.43 52 GLU B CA 1
ATOM 1584 C C . GLU B 1 52 ? 19.453 37.075 73.769 1.00 13.76 52 GLU B C 1
ATOM 1585 O O . GLU B 1 52 ? 20.313 37.754 74.341 1.00 13.22 52 GLU B O 1
ATOM 1591 N N . ALA B 1 53 ? 19.666 36.457 72.608 1.00 13.61 53 ALA B N 1
ATOM 1592 C CA . ALA B 1 53 ? 20.952 36.538 71.921 1.00 13.67 53 ALA B CA 1
ATOM 1593 C C . ALA B 1 53 ? 21.289 37.997 71.656 1.00 14.11 53 ALA B C 1
ATOM 1594 O O . ALA B 1 53 ? 22.410 38.445 71.888 1.00 13.81 53 ALA B O 1
ATOM 1596 N N . SER B 1 54 ? 20.303 38.732 71.157 1.00 13.65 54 SER B N 1
ATOM 1597 C CA . SER B 1 54 ? 20.473 40.140 70.852 1.00 14.90 54 SER B CA 1
ATOM 1598 C C . SER B 1 54 ? 20.919 40.897 72.102 1.00 14.14 54 SER B C 1
ATOM 1599 O O . SER B 1 54 ? 21.736 41.809 72.028 1.00 14.23 54 SER B O 1
ATOM 1602 N N . GLY B 1 55 ? 20.380 40.503 73.250 1.00 13.39 55 GLY B N 1
ATOM 1603 C CA . GLY B 1 55 ? 20.742 41.143 74.502 1.00 13.00 55 GLY B CA 1
ATOM 1604 C C . GLY B 1 55 ? 22.161 40.804 74.933 1.00 13.13 55 GLY B C 1
ATOM 1605 O O . GLY B 1 55 ? 22.874 41.658 75.459 1.00 13.09 55 GLY B O 1
ATOM 1606 N N . HIS B 1 56 ? 22.576 39.558 74.721 1.00 12.90 56 HIS B N 1
ATOM 1607 C CA . HIS B 1 56 ? 23.925 39.142 75.093 1.00 13.21 56 HIS B CA 1
ATOM 1608 C C . HIS B 1 56 ? 24.962 39.873 74.253 1.00 12.92 56 HIS B C 1
ATOM 1609 O O . HIS B 1 56 ? 25.991 40.310 74.764 1.00 12.77 56 HIS B O 1
ATOM 1616 N N . ILE B 1 57 ? 24.690 39.990 72.956 1.00 13.12 57 ILE B N 1
ATOM 1617 C CA . ILE B 1 57 ? 25.600 40.670 72.037 1.00 13.25 57 ILE B CA 1
ATOM 1618 C C . ILE B 1 57 ? 25.942 42.069 72.556 1.00 13.12 57 ILE B C 1
ATOM 1619 O O . ILE B 1 57 ? 27.116 42.435 72.649 1.00 13.19 57 ILE B O 1
ATOM 1624 N N . ASP B 1 58 ? 24.911 42.843 72.885 1.00 13.14 58 ASP B N 1
ATOM 1625 C CA . ASP B 1 58 ? 25.109 44.207 73.354 1.00 13.61 58 ASP B CA 1
ATOM 1626 C C . ASP B 1 58 ? 25.805 44.288 74.713 1.00 13.86 58 ASP B C 1
ATOM 1627 O O . ASP B 1 58 ? 26.740 45.073 74.881 1.00 13.07 58 ASP B O 1
ATOM 1632 N N . THR B 1 59 ? 25.368 43.477 75.676 1.00 14.25 59 THR B N 1
ATOM 1633 C CA . THR B 1 59 ? 25.983 43.512 77.004 1.00 15.52 59 THR B CA 1
ATOM 1634 C C . THR B 1 59 ? 27.442 43.087 76.959 1.00 14.43 59 THR B C 1
ATOM 1635 O O . THR B 1 59 ? 28.291 43.718 77.584 1.00 13.91 59 THR B O 1
ATOM 1639 N N . LEU B 1 60 ? 27.729 42.015 76.222 1.00 14.18 60 LEU B N 1
ATOM 1640 C CA . LEU B 1 60 ? 29.101 41.514 76.099 1.00 13.70 60 LEU B CA 1
ATOM 1641 C C . LEU B 1 60 ? 30.012 42.545 75.439 1.00 13.55 60 LEU B C 1
ATOM 1642 O O . LEU B 1 60 ? 31.092 42.844 75.945 1.00 12.07 60 LEU B O 1
ATOM 1647 N N . ALA B 1 61 ? 29.573 43.089 74.308 1.00 13.63 61 ALA B N 1
ATOM 1648 C CA . ALA B 1 61 ? 30.361 44.084 73.595 1.00 13.86 61 ALA B CA 1
ATOM 1649 C C . ALA B 1 61 ? 30.605 45.324 74.438 1.00 14.42 61 ALA B C 1
ATOM 1650 O O . ALA B 1 61 ? 31.707 45.874 74.438 1.00 14.19 61 ALA B O 1
ATOM 1652 N N . GLU B 1 62 ? 29.582 45.767 75.159 1.00 14.52 62 GLU B N 1
ATOM 1653 C CA . GLU B 1 62 ? 29.734 46.956 75.983 1.00 15.03 62 GLU B CA 1
ATOM 1654 C C . GLU B 1 62 ? 30.603 46.712 77.212 1.00 14.65 62 GLU B C 1
ATOM 1655 O O . GLU B 1 62 ? 31.220 47.642 77.733 1.00 14.18 62 GLU B O 1
ATOM 1661 N N . ARG B 1 63 ? 30.668 45.462 77.662 1.00 13.95 63 ARG B N 1
ATOM 1662 C CA . ARG B 1 63 ? 31.527 45.144 78.793 1.00 14.10 63 ARG B CA 1
ATOM 1663 C C . ARG B 1 63 ? 32.967 45.242 78.261 1.00 13.81 63 ARG B C 1
ATOM 1664 O O . ARG B 1 63 ? 33.869 45.702 78.958 1.00 13.62 63 ARG B O 1
ATOM 1672 N N . VAL B 1 64 ? 33.175 44.815 77.015 1.00 13.63 64 VAL B N 1
ATOM 1673 C CA . VAL B 1 64 ? 34.495 44.898 76.393 1.00 13.45 64 VAL B CA 1
ATOM 1674 C C . VAL B 1 64 ? 34.928 46.359 76.389 1.00 13.64 64 VAL B C 1
ATOM 1675 O O . VAL B 1 64 ? 36.048 46.690 76.777 1.00 13.09 64 VAL B O 1
ATOM 1679 N N . LEU B 1 65 ? 34.024 47.230 75.956 1.00 13.53 65 LEU B N 1
ATOM 1680 C CA . LEU B 1 65 ? 34.304 48.658 75.916 1.00 14.28 65 LEU B CA 1
ATOM 1681 C C . LEU B 1 65 ? 34.585 49.201 77.317 1.00 14.03 65 LEU B C 1
ATOM 1682 O O . LEU B 1 65 ? 35.467 50.039 77.503 1.00 13.55 65 LEU B O 1
ATOM 1687 N N . SER B 1 66 ? 33.827 48.721 78.295 1.00 14.11 66 SER B N 1
ATOM 1688 C CA . SER B 1 66 ? 33.975 49.162 79.675 1.00 14.34 66 SER B CA 1
ATOM 1689 C C . SER B 1 66 ? 35.316 48.800 80.300 1.00 14.94 66 SER B C 1
ATOM 1690 O O . SER B 1 66 ? 35.717 49.393 81.295 1.00 14.86 66 SER B O 1
ATOM 1693 N N . ILE B 1 67 ? 36.006 47.818 79.736 1.00 14.96 67 ILE B N 1
ATOM 1694 C CA . ILE B 1 67 ? 37.304 47.446 80.270 1.00 16.04 67 ILE B CA 1
ATOM 1695 C C . ILE B 1 67 ? 38.440 47.893 79.354 1.00 16.42 67 ILE B C 1
ATOM 1696 O O . ILE B 1 67 ? 39.587 47.489 79.528 1.00 17.14 67 ILE B O 1
ATOM 1701 N N . GLY B 1 68 ? 38.117 48.720 78.367 1.00 16.94 68 GLY B N 1
ATOM 1702 C CA . GLY B 1 68 ? 39.145 49.233 77.478 1.00 16.99 68 GLY B CA 1
ATOM 1703 C C . GLY B 1 68 ? 39.436 48.513 76.178 1.00 17.46 68 GLY B C 1
ATOM 1704 O O . GLY B 1 68 ? 40.391 48.856 75.495 1.00 17.22 68 GLY B O 1
ATOM 1705 N N . GLY B 1 69 ? 38.633 47.521 75.818 1.00 17.67 69 GLY B N 1
ATOM 1706 C CA . GLY B 1 69 ? 38.884 46.817 74.571 1.00 17.85 69 GLY B CA 1
ATOM 1707 C C . GLY B 1 69 ? 37.969 47.282 73.448 1.00 18.02 69 GLY B C 1
ATOM 1708 O O . GLY B 1 69 ? 37.197 48.219 73.621 1.00 17.88 69 GLY B O 1
ATOM 1709 N N . SER B 1 70 ? 38.069 46.635 72.291 1.00 18.56 70 SER B N 1
ATOM 1710 C CA . SER B 1 70 ? 37.224 46.941 71.148 1.00 18.99 70 SER B CA 1
ATOM 1711 C C . SER B 1 70 ? 36.466 45.668 70.816 1.00 17.78 70 SER B C 1
ATOM 1712 O O . SER B 1 70 ? 37.068 44.619 70.607 1.00 17.57 70 SER B O 1
ATOM 1715 N N . PRO B 1 71 ? 35.131 45.747 70.774 1.00 16.68 71 PRO B N 1
ATOM 1716 C CA . PRO B 1 71 ? 34.287 44.594 70.480 1.00 16.44 71 PRO B CA 1
ATOM 1717 C C . PRO B 1 71 ? 34.296 44.108 69.050 1.00 16.10 71 PRO B C 1
ATOM 1718 O O . PRO B 1 71 ? 34.454 44.884 68.104 1.00 15.87 71 PRO B O 1
ATOM 1722 N N . ILE B 1 72 ? 34.116 42.806 68.896 1.00 15.33 72 ILE B N 1
ATOM 1723 C CA . ILE B 1 72 ? 34.058 42.261 67.565 1.00 15.34 72 ILE B CA 1
ATOM 1724 C C . ILE B 1 72 ? 32.743 42.780 67.010 1.00 14.72 72 ILE B C 1
ATOM 1725 O O . ILE B 1 72 ? 31.684 42.665 67.624 1.00 13.74 72 ILE B O 1
ATOM 1730 N N . ALA B 1 73 ? 32.840 43.424 65.856 1.00 14.56 73 ALA B N 1
ATOM 1731 C CA . ALA B 1 73 ? 31.678 44.055 65.265 1.00 14.21 73 ALA B CA 1
ATOM 1732 C C . ALA B 1 73 ? 31.542 43.979 63.750 1.00 13.94 73 ALA B C 1
ATOM 1733 O O . ALA B 1 73 ? 31.226 44.972 63.087 1.00 13.55 73 ALA B O 1
ATOM 1735 N N . THR B 1 74 ? 31.800 42.798 63.211 1.00 13.67 74 THR B N 1
ATOM 1736 C CA . THR B 1 74 ? 31.663 42.523 61.788 1.00 13.79 74 THR B CA 1
ATOM 1737 C C . THR B 1 74 ? 31.307 41.052 61.729 1.00 13.70 74 THR B C 1
ATOM 1738 O O . THR B 1 74 ? 31.621 40.302 62.662 1.00 13.05 74 THR B O 1
ATOM 1742 N N . LEU B 1 75 ? 30.642 40.635 60.659 1.00 13.91 75 LEU B N 1
ATOM 1743 C CA . LEU B 1 75 ? 30.269 39.240 60.517 1.00 14.30 75 LEU B CA 1
ATOM 1744 C C . LEU B 1 75 ? 31.520 38.425 60.219 1.00 14.45 75 LEU B C 1
ATOM 1745 O O . LEU B 1 75 ? 31.652 37.286 60.666 1.00 13.98 75 LEU B O 1
ATOM 1750 N N . ALA B 1 76 ? 32.438 39.017 59.460 1.00 14.04 76 ALA B N 1
ATOM 1751 C CA . ALA B 1 76 ? 33.674 38.336 59.093 1.00 14.49 76 ALA B CA 1
ATOM 1752 C C . ALA B 1 76 ? 34.471 37.947 60.333 1.00 14.48 76 ALA B C 1
ATOM 1753 O O . ALA B 1 76 ? 34.919 36.815 60.462 1.00 14.48 76 ALA B O 1
ATOM 1755 N N . ALA B 1 77 ? 34.641 38.891 61.251 1.00 14.68 77 ALA B N 1
ATOM 1756 C CA . ALA B 1 77 ? 35.376 38.629 62.486 1.00 14.59 77 ALA B CA 1
ATOM 1757 C C . ALA B 1 77 ? 34.610 37.670 63.398 1.00 14.85 77 ALA B C 1
ATOM 1758 O O . ALA B 1 77 ? 35.214 36.872 64.121 1.00 15.16 77 ALA B O 1
ATOM 1760 N N . SER B 1 78 ? 33.282 37.751 63.378 1.00 14.79 78 SER B N 1
ATOM 1761 C CA . SER B 1 78 ? 32.466 36.868 64.208 1.00 15.08 78 SER B CA 1
ATOM 1762 C C . SER B 1 78 ? 32.647 35.428 63.759 1.00 15.88 78 SER B C 1
ATOM 1763 O O . SER B 1 78 ? 32.867 34.540 64.577 1.00 14.83 78 SER B O 1
ATOM 1766 N N . LEU B 1 79 ? 32.552 35.213 62.452 1.00 17.18 79 LEU B N 1
ATOM 1767 C CA . LEU B 1 79 ? 32.712 33.885 61.868 1.00 18.68 79 LEU B CA 1
ATOM 1768 C C . LEU B 1 79 ? 34.103 33.344 62.165 1.00 19.70 79 LEU B C 1
ATOM 1769 O O . LEU B 1 79 ? 34.292 32.159 62.439 1.00 19.31 79 LEU B O 1
ATOM 1774 N N . GLU B 1 80 ? 35.075 34.237 62.105 1.00 20.71 80 GLU B N 1
ATOM 1775 C CA . GLU B 1 80 ? 36.455 33.888 62.345 1.00 22.05 80 GLU B CA 1
ATOM 1776 C C . GLU B 1 80 ? 36.743 33.428 63.769 1.00 21.16 80 GLU B C 1
ATOM 1777 O O . GLU B 1 80 ? 37.478 32.459 63.975 1.00 20.44 80 GLU B O 1
ATOM 1783 N N . GLU B 1 81 ? 36.166 34.125 64.744 1.00 19.85 81 GLU B N 1
ATOM 1784 C CA . GLU B 1 81 ? 36.405 33.816 66.145 1.00 19.23 81 GLU B CA 1
ATOM 1785 C C . GLU B 1 81 ? 35.413 32.885 66.835 1.00 18.11 81 GLU B C 1
ATOM 1786 O O . GLU B 1 81 ? 35.750 32.274 67.849 1.00 18.16 81 GLU B O 1
ATOM 1792 N N . ALA B 1 82 ? 34.199 32.779 66.309 1.00 16.92 82 ALA B N 1
ATOM 1793 C CA . ALA B 1 82 ? 33.179 31.933 66.927 1.00 16.15 82 ALA B CA 1
ATOM 1794 C C . ALA B 1 82 ? 33.524 30.447 66.927 1.00 15.40 82 ALA B C 1
ATOM 1795 O O . ALA B 1 82 ? 34.122 29.940 65.982 1.00 14.22 82 ALA B O 1
ATOM 1797 N N . SER B 1 83 ? 33.136 29.756 67.997 1.00 14.50 83 SER B N 1
ATOM 1798 C CA . SER B 1 83 ? 33.369 28.320 68.116 1.00 15.24 83 SER B CA 1
ATOM 1799 C C . SER B 1 83 ? 32.067 27.636 67.725 1.00 15.40 83 SER B C 1
ATOM 1800 O O . SER B 1 83 ? 32.011 26.423 67.531 1.00 15.57 83 SER B O 1
ATOM 1803 N N . ILE B 1 84 ? 31.015 28.438 67.624 1.00 15.72 84 ILE B N 1
ATOM 1804 C CA . ILE B 1 84 ? 29.702 27.941 67.241 1.00 15.76 84 ILE B CA 1
ATOM 1805 C C . ILE B 1 84 ? 29.587 27.866 65.720 1.00 15.74 84 ILE B C 1
ATOM 1806 O O . ILE B 1 84 ? 29.957 28.804 65.025 1.00 15.84 84 ILE B O 1
ATOM 1811 N N . LYS B 1 85 ? 29.090 26.749 65.207 1.00 16.30 85 LYS B N 1
ATOM 1812 C CA . LYS B 1 85 ? 28.927 26.586 63.766 1.00 16.98 85 LYS B CA 1
ATOM 1813 C C . LYS B 1 85 ? 27.583 27.150 63.361 1.00 16.16 85 LYS B C 1
ATOM 1814 O O . LYS B 1 85 ? 26.687 27.326 64.190 1.00 14.88 85 LYS B O 1
ATOM 1820 N N . GLU B 1 86 ? 27.455 27.430 62.075 1.00 15.72 86 GLU B N 1
ATOM 1821 C CA . GLU B 1 86 ? 26.212 27.946 61.542 1.00 16.05 86 GLU B CA 1
ATOM 1822 C C . GLU B 1 86 ? 25.330 26.747 61.204 1.00 16.57 86 GLU B C 1
ATOM 1823 O O . GLU B 1 86 ? 25.819 25.619 61.102 1.00 15.91 86 GLU B O 1
ATOM 1829 N N . ALA B 1 87 ? 24.034 26.988 61.048 1.00 17.56 87 ALA B N 1
ATOM 1830 C CA . ALA B 1 87 ? 23.097 25.921 60.725 1.00 19.23 87 ALA B CA 1
ATOM 1831 C C . ALA B 1 87 ? 23.434 25.319 59.364 1.00 20.81 87 ALA B C 1
ATOM 1832 O O . ALA B 1 87 ? 24.065 25.973 58.533 1.00 19.97 87 ALA B O 1
ATOM 1834 N N . THR B 1 88 ? 23.006 24.079 59.140 1.00 23.14 88 THR B N 1
ATOM 1835 C CA . THR B 1 88 ? 23.259 23.403 57.866 1.00 25.47 88 THR B CA 1
ATOM 1836 C C . THR B 1 88 ? 22.180 23.762 56.853 1.00 26.59 88 THR B C 1
ATOM 1837 O O . THR B 1 88 ? 22.428 23.791 55.650 1.00 28.06 88 THR B O 1
ATOM 1841 N N . GLY B 1 89 ? 20.980 24.034 57.353 1.00 27.68 89 GLY B N 1
ATOM 1842 C CA . GLY B 1 89 ? 19.878 24.387 56.480 1.00 28.30 89 GLY B CA 1
ATOM 1843 C C . GLY B 1 89 ? 18.898 23.240 56.347 1.00 28.58 89 GLY B C 1
ATOM 1844 O O . GLY B 1 89 ? 17.760 23.437 55.925 1.00 29.82 89 GLY B O 1
ATOM 1845 N N . GLY B 1 90 ? 19.331 22.039 56.720 1.00 27.95 90 GLY B N 1
ATOM 1846 C CA . GLY B 1 90 ? 18.458 20.882 56.623 1.00 27.43 90 GLY B CA 1
ATOM 1847 C C . GLY B 1 90 ? 18.090 20.215 57.941 1.00 26.45 90 GLY B C 1
ATOM 1848 O O . GLY B 1 90 ? 17.628 19.074 57.944 1.00 26.69 90 GLY B O 1
ATOM 1849 N N . GLU B 1 91 ? 18.274 20.908 59.063 1.00 24.10 91 GLU B N 1
ATOM 1850 C CA . GLU B 1 91 ? 17.937 20.325 60.360 1.00 21.98 91 GLU B CA 1
ATOM 1851 C C . GLU B 1 91 ? 16.443 20.078 60.529 1.00 20.80 91 GLU B C 1
ATOM 1852 O O . GLU B 1 91 ? 15.613 20.894 60.123 1.00 19.87 91 GLU B O 1
ATOM 1858 N N . SER B 1 92 ? 16.106 18.945 61.133 1.00 19.28 92 SER B N 1
ATOM 1859 C CA . SER B 1 92 ? 14.714 18.614 61.413 1.00 18.55 92 SER B CA 1
ATOM 1860 C C . SER B 1 92 ? 14.417 19.384 62.690 1.00 17.70 92 SER B C 1
ATOM 1861 O O . SER B 1 92 ? 15.339 19.886 63.326 1.00 16.66 92 SER B O 1
ATOM 1864 N N . ALA B 1 93 ? 13.150 19.463 63.078 1.00 17.31 93 ALA B N 1
ATOM 1865 C CA . ALA B 1 93 ? 12.789 20.183 64.294 1.00 17.71 93 ALA B CA 1
ATOM 1866 C C . ALA B 1 93 ? 13.578 19.669 65.500 1.00 17.30 93 ALA B C 1
ATOM 1867 O O . ALA B 1 93 ? 14.126 20.456 66.278 1.00 16.54 93 ALA B O 1
ATOM 1869 N N . ALA B 1 94 ? 13.646 18.349 65.648 1.00 16.95 94 ALA B N 1
ATOM 1870 C CA . ALA B 1 94 ? 14.364 17.750 66.773 1.00 17.14 94 ALA B CA 1
ATOM 1871 C C . ALA B 1 94 ? 15.858 18.055 66.720 1.00 16.52 94 ALA B C 1
ATOM 1872 O O . ALA B 1 94 ? 16.488 18.309 67.746 1.00 15.47 94 ALA B O 1
ATOM 1874 N N . GLU B 1 95 ? 16.426 18.035 65.523 1.00 16.56 95 GLU B N 1
ATOM 1875 C CA . GLU B 1 95 ? 17.847 18.316 65.367 1.00 17.04 95 GLU B CA 1
ATOM 1876 C C . GLU B 1 95 ? 18.140 19.778 65.686 1.00 16.26 95 GLU B C 1
ATOM 1877 O O . GLU B 1 95 ? 19.234 20.107 66.141 1.00 15.81 95 GLU B O 1
ATOM 1883 N N . MET B 1 96 ? 17.161 20.654 65.459 1.00 15.13 96 MET B N 1
ATOM 1884 C CA . MET B 1 96 ? 17.334 22.066 65.790 1.00 14.63 96 MET B CA 1
ATOM 1885 C C . MET B 1 96 ? 17.443 22.210 67.305 1.00 14.04 96 MET B C 1
ATOM 1886 O O . MET B 1 96 ? 18.350 22.862 67.813 1.00 13.52 96 MET B O 1
ATOM 1891 N N . VAL B 1 97 ? 16.509 21.598 68.025 1.00 14.05 97 VAL B N 1
ATOM 1892 C CA . VAL B 1 97 ? 16.516 21.655 69.489 1.00 14.19 97 VAL B CA 1
ATOM 1893 C C . VAL B 1 97 ? 17.816 21.040 70.000 1.00 14.30 97 VAL B C 1
ATOM 1894 O O . VAL B 1 97 ? 18.507 21.614 70.839 1.00 13.92 97 VAL B O 1
ATOM 1898 N N . SER B 1 98 ? 18.148 19.872 69.465 1.00 14.70 98 SER B N 1
ATOM 1899 C CA . SER B 1 98 ? 19.356 19.162 69.849 1.00 14.87 98 SER B CA 1
ATOM 1900 C C . SER B 1 98 ? 20.596 20.014 69.572 1.00 14.68 98 SER B C 1
ATOM 1901 O O . SER B 1 98 ? 21.558 20.004 70.340 1.00 14.05 98 SER B O 1
ATOM 1904 N N . SER B 1 99 ? 20.564 20.761 68.475 1.00 14.25 99 SER B N 1
ATOM 1905 C CA . SER B 1 99 ? 21.676 21.630 68.114 1.00 14.52 99 SER B CA 1
ATOM 1906 C C . SER B 1 99 ? 21.841 22.773 69.122 1.00 14.24 99 SER B C 1
ATOM 1907 O O . SER B 1 99 ? 22.957 23.140 69.482 1.00 14.27 99 SER B O 1
ATOM 1910 N N . VAL B 1 100 ? 20.727 23.339 69.566 1.00 13.73 100 VAL B N 1
ATOM 1911 C CA . VAL B 1 100 ? 20.785 24.414 70.542 1.00 13.74 100 VAL B CA 1
ATOM 1912 C C . VAL B 1 100 ? 21.314 23.853 71.858 1.00 13.73 100 VAL B C 1
ATOM 1913 O O . VAL B 1 100 ? 22.083 24.516 72.554 1.00 13.11 100 VAL B O 1
ATOM 1917 N N . VAL B 1 101 ? 20.918 22.626 72.185 1.00 13.93 101 VAL B N 1
ATOM 1918 C CA . VAL B 1 101 ? 21.393 21.996 73.403 1.00 14.28 101 VAL B CA 1
ATOM 1919 C C . VAL B 1 101 ? 22.913 21.852 73.318 1.00 14.03 101 VAL B C 1
ATOM 1920 O O . VAL B 1 101 ? 23.623 22.193 74.264 1.00 13.53 101 VAL B O 1
ATOM 1924 N N . ASN B 1 102 ? 23.407 21.362 72.182 1.00 13.80 102 ASN B N 1
ATOM 1925 C CA . ASN B 1 102 ? 24.846 21.183 71.999 1.00 14.58 102 ASN B CA 1
ATOM 1926 C C . ASN B 1 102 ? 25.586 22.508 72.106 1.00 14.34 102 ASN B C 1
ATOM 1927 O O . ASN B 1 102 ? 26.604 22.602 72.795 1.00 13.84 102 ASN B O 1
ATOM 1932 N N . ASP B 1 103 ? 25.072 23.532 71.429 1.00 13.85 103 ASP B N 1
ATOM 1933 C CA . ASP B 1 103 ? 25.699 24.847 71.459 1.00 13.71 103 ASP B CA 1
ATOM 1934 C C . ASP B 1 103 ? 25.713 25.445 72.861 1.00 13.46 103 ASP B C 1
ATOM 1935 O O . ASP B 1 103 ? 26.752 25.919 73.326 1.00 13.21 103 ASP B O 1
ATOM 1940 N N . PHE B 1 104 ? 24.566 25.431 73.534 1.00 13.40 104 PHE B N 1
ATOM 1941 C CA . PHE B 1 104 ? 24.492 25.982 74.886 1.00 13.47 104 PHE B CA 1
ATOM 1942 C C . PHE B 1 104 ? 25.425 25.228 75.832 1.00 13.81 104 PHE B C 1
ATOM 1943 O O . PHE B 1 104 ? 26.053 25.833 76.719 1.00 13.78 104 PHE B O 1
ATOM 1951 N N . VAL B 1 105 ? 25.513 23.914 75.657 1.00 14.36 105 VAL B N 1
ATOM 1952 C CA . VAL B 1 105 ? 26.386 23.114 76.510 1.00 15.61 105 VAL B CA 1
ATOM 1953 C C . VAL B 1 105 ? 27.838 23.526 76.283 1.00 16.41 105 VAL B C 1
ATOM 1954 O O . VAL B 1 105 ? 28.619 23.621 77.229 1.00 17.00 105 VAL B O 1
ATOM 1958 N N . ASP B 1 106 ? 28.191 23.783 75.028 1.00 17.15 106 ASP B N 1
ATOM 1959 C CA . ASP B 1 106 ? 29.543 24.205 74.694 1.00 17.87 106 ASP B CA 1
ATOM 1960 C C . ASP B 1 106 ? 29.811 25.574 75.338 1.00 17.17 106 ASP B C 1
ATOM 1961 O O . ASP B 1 106 ? 30.852 25.780 75.966 1.00 16.94 106 ASP B O 1
ATOM 1966 N N . LEU B 1 107 ? 28.860 26.497 75.199 1.00 16.19 107 LEU B N 1
ATOM 1967 C CA . LEU B 1 107 ? 28.994 27.829 75.779 1.00 16.08 107 LEU B CA 1
ATOM 1968 C C . LEU B 1 107 ? 29.131 27.807 77.299 1.00 15.98 107 LEU B C 1
ATOM 1969 O O . LEU B 1 107 ? 29.883 28.601 77.870 1.00 15.13 107 LEU B O 1
ATOM 1974 N N . VAL B 1 108 ? 28.402 26.913 77.960 1.00 16.50 108 VAL B N 1
ATOM 1975 C CA . VAL B 1 108 ? 28.492 26.818 79.416 1.00 16.58 108 VAL B CA 1
ATOM 1976 C C . VAL B 1 108 ? 29.932 26.494 79.792 1.00 16.43 108 VAL B C 1
ATOM 1977 O O . VAL B 1 108 ? 30.486 27.069 80.729 1.00 15.95 108 VAL B O 1
ATOM 1981 N N . GLY B 1 109 ? 30.536 25.579 79.042 1.00 16.57 109 GLY B N 1
ATOM 1982 C CA . GLY B 1 109 ? 31.911 25.205 79.306 1.00 16.56 109 GLY B CA 1
ATOM 1983 C C . GLY B 1 109 ? 32.843 26.381 79.082 1.00 16.70 109 GLY B C 1
ATOM 1984 O O . GLY B 1 109 ? 33.731 26.645 79.894 1.00 16.40 109 GLY B O 1
ATOM 1985 N N . GLU B 1 110 ? 32.637 27.102 77.982 1.00 16.22 110 GLU B N 1
ATOM 1986 C CA . GLU B 1 110 ? 33.476 28.253 77.672 1.00 16.11 110 GLU B CA 1
ATOM 1987 C C . GLU B 1 110 ? 33.265 29.376 78.673 1.00 16.30 110 GLU B C 1
ATOM 1988 O O . GLU B 1 110 ? 34.205 30.093 79.019 1.00 15.22 110 GLU B O 1
ATOM 1994 N N . LEU B 1 111 ? 32.031 29.534 79.139 1.00 16.50 111 LEU B N 1
ATOM 1995 C CA . LEU B 1 111 ? 31.738 30.581 80.109 1.00 16.64 111 LEU B CA 1
ATOM 1996 C C . LEU B 1 111 ? 32.457 30.307 81.433 1.00 17.32 111 LEU B C 1
ATOM 1997 O O . LEU B 1 111 ? 32.939 31.238 82.081 1.00 17.03 111 LEU B O 1
ATOM 2002 N N . LYS B 1 112 ? 32.537 29.038 81.830 1.00 18.44 112 LYS B N 1
ATOM 2003 C CA . LYS B 1 112 ? 33.227 28.684 83.070 1.00 19.55 112 LYS B CA 1
ATOM 2004 C C . LYS B 1 112 ? 34.701 29.063 82.957 1.00 19.44 112 LYS B C 1
ATOM 2005 O O . LYS B 1 112 ? 35.277 29.621 83.888 1.00 19.24 112 LYS B O 1
ATOM 2011 N N . VAL B 1 113 ? 35.313 28.759 81.815 1.00 19.46 113 VAL B N 1
ATOM 2012 C CA . VAL B 1 113 ? 36.721 29.083 81.604 1.00 19.71 113 VAL B CA 1
ATOM 2013 C C . VAL B 1 113 ? 36.954 30.597 81.614 1.00 19.22 113 VAL B C 1
ATOM 2014 O O . VAL B 1 113 ? 37.880 31.090 82.260 1.00 18.78 113 VAL B O 1
ATOM 2018 N N . ALA B 1 114 ? 36.108 31.328 80.898 1.00 18.48 114 ALA B N 1
ATOM 2019 C CA . ALA B 1 114 ? 36.219 32.778 80.820 1.00 18.08 114 ALA B CA 1
ATOM 2020 C C . ALA B 1 114 ? 36.065 33.436 82.189 1.00 17.83 114 ALA B C 1
ATOM 2021 O O . ALA B 1 114 ? 36.787 34.375 82.525 1.00 16.62 114 ALA B O 1
ATOM 2023 N N . ARG B 1 115 ? 35.117 32.947 82.979 1.00 18.17 115 ARG B N 1
ATOM 2024 C CA . ARG B 1 115 ? 34.892 33.499 84.309 1.00 19.35 115 ARG B CA 1
ATOM 2025 C C . ARG B 1 115 ? 36.137 33.305 85.174 1.00 19.70 115 ARG B C 1
ATOM 2026 O O . ARG B 1 115 ? 36.542 34.206 85.915 1.00 19.39 115 ARG B O 1
ATOM 2034 N N . ASP B 1 116 ? 36.739 32.125 85.081 1.00 20.39 116 ASP B N 1
ATOM 2035 C CA . ASP B 1 116 ? 37.934 31.840 85.857 1.00 21.64 116 ASP B CA 1
ATOM 2036 C C . ASP B 1 116 ? 39.050 32.801 85.491 1.00 21.47 116 ASP B C 1
ATOM 2037 O O . ASP B 1 116 ? 39.785 33.268 86.355 1.00 21.26 116 ASP B O 1
ATOM 2042 N N . VAL B 1 117 ? 39.171 33.101 84.205 1.00 21.82 117 VAL B N 1
ATOM 2043 C CA . VAL B 1 117 ? 40.197 34.026 83.745 1.00 21.98 117 VAL B CA 1
ATOM 2044 C C . VAL B 1 117 ? 39.875 35.443 84.218 1.00 21.83 117 VAL B C 1
ATOM 2045 O O . VAL B 1 117 ? 40.765 36.187 84.630 1.00 21.12 117 VAL B O 1
ATOM 2049 N N . ALA B 1 118 ? 38.601 35.817 84.166 1.00 21.52 118 ALA B N 1
ATOM 2050 C CA . ALA B 1 118 ? 38.200 37.143 84.615 1.00 21.83 118 ALA B CA 1
ATOM 2051 C C . ALA B 1 118 ? 38.464 37.259 86.112 1.00 22.45 118 ALA B C 1
ATOM 2052 O O . ALA B 1 118 ? 38.976 38.268 86.587 1.00 21.38 118 ALA B O 1
ATOM 2054 N N . ASP B 1 119 ? 38.118 36.215 86.858 1.00 23.90 119 ASP B N 1
ATOM 2055 C CA . ASP B 1 119 ? 38.338 36.223 88.302 1.00 25.87 119 ASP B CA 1
ATOM 2056 C C . ASP B 1 119 ? 39.815 36.380 88.640 1.00 26.02 119 ASP B C 1
ATOM 2057 O O . ASP B 1 119 ? 40.173 37.081 89.583 1.00 25.84 119 ASP B O 1
ATOM 2062 N N . GLU B 1 120 ? 40.674 35.737 87.857 1.00 26.29 120 GLU B N 1
ATOM 2063 C CA . GLU B 1 120 ? 42.112 35.801 88.091 1.00 26.71 120 GLU B CA 1
ATOM 2064 C C . GLU B 1 120 ? 42.673 37.187 87.785 1.00 26.40 120 GLU B C 1
ATOM 2065 O O . GLU B 1 120 ? 43.715 37.573 88.315 1.00 25.89 120 GLU B O 1
ATOM 2067 N N . ALA B 1 121 ? 41.983 37.929 86.925 1.00 25.56 121 ALA B N 1
ATOM 2068 C CA . ALA B 1 121 ? 42.413 39.276 86.571 1.00 24.81 121 ALA B CA 1
ATOM 2069 C C . ALA B 1 121 ? 41.715 40.265 87.493 1.00 24.05 121 ALA B C 1
ATOM 2070 O O . ALA B 1 121 ? 41.765 41.471 87.280 1.00 23.14 121 ALA B O 1
ATOM 2072 N N . ASP B 1 122 ? 41.061 39.731 88.520 1.00 23.59 122 ASP B N 1
ATOM 2073 C CA . ASP B 1 122 ? 40.316 40.536 89.475 1.00 23.73 122 ASP B CA 1
ATOM 2074 C C . ASP B 1 122 ? 39.250 41.377 88.768 1.00 22.15 122 ASP B C 1
ATOM 2075 O O . ASP B 1 122 ? 38.984 42.518 89.138 1.00 21.19 122 ASP B O 1
ATOM 2080 N N . ASP B 1 123 ? 38.646 40.801 87.737 1.00 20.40 123 ASP B N 1
ATOM 2081 C CA . ASP B 1 123 ? 37.587 41.472 86.993 1.00 19.83 123 ASP B CA 1
ATOM 2082 C C . ASP B 1 123 ? 36.291 40.727 87.314 1.00 19.27 123 ASP B C 1
ATOM 2083 O O . ASP B 1 123 ? 35.738 40.012 86.482 1.00 17.85 123 ASP B O 1
ATOM 2088 N N . GLU B 1 124 ? 35.826 40.900 88.545 1.00 19.57 124 GLU B N 1
ATOM 2089 C CA . GLU B 1 124 ? 34.620 40.248 89.041 1.00 20.20 124 GLU B CA 1
ATOM 2090 C C . GLU B 1 124 ? 33.356 40.679 88.310 1.00 18.63 124 GLU B C 1
ATOM 2091 O O . GLU B 1 124 ? 32.427 39.888 88.147 1.00 18.37 124 GLU B O 1
ATOM 2097 N N . ALA B 1 125 ? 33.313 41.938 87.881 1.00 17.80 125 ALA B N 1
ATOM 2098 C CA . ALA B 1 125 ? 32.147 42.453 87.165 1.00 17.18 125 ALA B CA 1
ATOM 2099 C C . ALA B 1 125 ? 31.954 41.671 85.872 1.00 16.47 125 ALA B C 1
ATOM 2100 O O . ALA B 1 125 ? 30.821 41.372 85.478 1.00 16.00 125 ALA B O 1
ATOM 2102 N N . THR B 1 126 ? 33.057 41.355 85.202 1.00 15.60 126 THR B N 1
ATOM 2103 C CA . THR B 1 126 ? 32.970 40.588 83.970 1.00 15.31 126 THR B CA 1
ATOM 2104 C C . THR B 1 126 ? 32.516 39.170 84.287 1.00 15.34 126 THR B C 1
ATOM 2105 O O . THR B 1 126 ? 31.637 38.633 83.620 1.00 14.87 126 THR B O 1
ATOM 2109 N N . ALA B 1 127 ? 33.116 38.575 85.313 1.00 15.03 127 ALA B N 1
ATOM 2110 C CA . ALA B 1 127 ? 32.779 37.216 85.720 1.00 15.67 127 ALA B CA 1
ATOM 2111 C C . ALA B 1 127 ? 31.294 37.120 86.041 1.00 15.71 127 ALA B C 1
ATOM 2112 O O . ALA B 1 127 ? 30.619 36.179 85.636 1.00 15.39 127 ALA B O 1
ATOM 2114 N N . ASP B 1 128 ? 30.783 38.112 86.756 1.00 16.66 128 ASP B N 1
ATOM 2115 C CA . ASP B 1 128 ? 29.374 38.115 87.133 1.00 17.65 128 ASP B CA 1
ATOM 2116 C C . ASP B 1 128 ? 28.436 38.166 85.929 1.00 17.46 128 ASP B C 1
ATOM 2117 O O . ASP B 1 128 ? 27.424 37.463 85.900 1.00 16.44 128 ASP B O 1
ATOM 2122 N N . MET B 1 129 ? 28.762 38.993 84.940 1.00 17.72 129 MET B N 1
ATOM 2123 C CA . MET B 1 129 ? 27.920 39.090 83.750 1.00 18.13 129 MET B CA 1
ATOM 2124 C C . MET B 1 129 ? 27.917 37.752 83.010 1.00 17.26 129 MET B C 1
ATOM 2125 O O . MET B 1 129 ? 26.876 37.294 82.536 1.00 16.76 129 MET B O 1
ATOM 2130 N N . LEU B 1 130 ? 29.095 37.146 82.898 1.00 17.02 130 LEU B N 1
ATOM 2131 C CA . LEU B 1 130 ? 29.226 35.865 82.221 1.00 17.32 130 LEU B CA 1
ATOM 2132 C C . LEU B 1 130 ? 28.433 34.797 82.962 1.00 17.55 130 LEU B C 1
ATOM 2133 O O . LEU B 1 130 ? 27.817 33.920 82.349 1.00 17.10 130 LEU B O 1
ATOM 2138 N N . ASP B 1 131 ? 28.447 34.883 84.287 1.00 17.66 131 ASP B N 1
ATOM 2139 C CA . ASP B 1 131 ? 27.739 33.928 85.136 1.00 17.79 131 ASP B CA 1
ATOM 2140 C C . ASP B 1 131 ? 26.229 34.016 84.890 1.00 16.69 131 ASP B C 1
ATOM 2141 O O . ASP B 1 131 ? 25.546 32.997 84.810 1.00 15.96 131 ASP B O 1
ATOM 2146 N N . ALA B 1 132 ? 25.717 35.232 84.746 1.00 16.24 132 ALA B N 1
ATOM 2147 C CA . ALA B 1 132 ? 24.290 35.427 84.484 1.00 16.57 132 ALA B CA 1
ATOM 2148 C C . ALA B 1 132 ? 23.893 34.767 83.155 1.00 16.39 132 ALA B C 1
ATOM 2149 O O . ALA B 1 132 ? 22.823 34.178 83.059 1.00 16.45 132 ALA B O 1
ATOM 2151 N N . ILE B 1 133 ? 24.747 34.854 82.135 1.00 15.90 133 ILE B N 1
ATOM 2152 C CA . ILE B 1 133 ? 24.437 34.219 80.849 1.00 15.67 133 ILE B CA 1
ATOM 2153 C C . ILE B 1 133 ? 24.455 32.724 81.063 1.00 15.12 133 ILE B C 1
ATOM 2154 O O . ILE B 1 133 ? 23.570 32.008 80.600 1.00 14.75 133 ILE B O 1
ATOM 2159 N N . GLU B 1 134 ? 25.487 32.250 81.749 1.00 14.39 134 GLU B N 1
ATOM 2160 C CA . GLU B 1 134 ? 25.640 30.820 82.020 1.00 14.53 134 GLU B CA 1
ATOM 2161 C C . GLU B 1 134 ? 24.436 30.205 82.743 1.00 14.75 134 GLU B C 1
ATOM 2162 O O . GLU B 1 134 ? 23.939 29.144 82.359 1.00 14.49 134 GLU B O 1
ATOM 2168 N N . ALA B 1 135 ? 23.986 30.864 83.803 1.00 14.68 135 ALA B N 1
ATOM 2169 C CA . ALA B 1 135 ? 22.849 30.368 84.581 1.00 15.09 135 ALA B CA 1
ATOM 2170 C C . ALA B 1 135 ? 21.622 30.218 83.693 1.00 15.05 135 ALA B C 1
ATOM 2171 O O . ALA B 1 135 ? 20.888 29.232 83.794 1.00 15.57 135 ALA B O 1
ATOM 2173 N N . GLY B 1 136 ? 21.413 31.194 82.813 1.00 14.74 136 GLY B N 1
ATOM 2174 C CA . GLY B 1 136 ? 20.277 31.143 81.912 1.00 14.65 136 GLY B CA 1
ATOM 2175 C C . GLY B 1 136 ? 20.353 29.988 80.931 1.00 14.93 136 GLY B C 1
ATOM 2176 O O . GLY B 1 136 ? 19.342 29.340 80.648 1.00 15.34 136 GLY B O 1
ATOM 2177 N N . LEU B 1 137 ? 21.551 29.728 80.409 1.00 14.77 137 LEU B N 1
ATOM 2178 C CA . LEU B 1 137 ? 21.747 28.636 79.460 1.00 14.54 137 LEU B CA 1
ATOM 2179 C C . LEU B 1 137 ? 21.503 27.281 80.118 1.00 14.44 137 LEU B C 1
ATOM 2180 O O . LEU B 1 137 ? 20.902 26.384 79.521 1.00 13.83 137 LEU B O 1
ATOM 2185 N N . GLU B 1 138 ? 21.979 27.126 81.347 1.00 14.17 138 GLU B N 1
ATOM 2186 C CA . GLU B 1 138 ? 21.796 25.871 82.060 1.00 14.26 138 GLU B CA 1
ATOM 2187 C C . GLU B 1 138 ? 20.309 25.576 82.248 1.00 13.83 138 GLU B C 1
ATOM 2188 O O . GLU B 1 138 ? 19.885 24.427 82.180 1.00 13.58 138 GLU B O 1
ATOM 2194 N N . LYS B 1 139 ? 19.516 26.619 82.465 1.00 13.54 139 LYS B N 1
ATOM 2195 C CA . LYS B 1 139 ? 18.081 26.437 82.632 1.00 13.67 139 LYS B CA 1
ATOM 2196 C C . LYS B 1 139 ? 17.453 26.045 81.295 1.00 13.73 139 LYS B C 1
ATOM 2197 O O . LYS B 1 139 ? 16.613 25.144 81.238 1.00 13.47 139 LYS B O 1
ATOM 2203 N N . HIS B 1 140 ? 17.864 26.719 80.221 1.00 13.48 140 HIS B N 1
ATOM 2204 C CA . HIS B 1 140 ? 17.347 26.415 78.890 1.00 13.54 140 HIS B CA 1
ATOM 2205 C C . HIS B 1 140 ? 17.707 24.981 78.530 1.00 13.56 140 HIS B C 1
ATOM 2206 O O . HIS B 1 140 ? 16.906 24.259 77.934 1.00 12.82 140 HIS B O 1
ATOM 2213 N N . VAL B 1 141 ? 18.919 24.567 78.888 1.00 13.85 141 VAL B N 1
ATOM 2214 C CA . VAL B 1 141 ? 19.366 23.212 78.585 1.00 13.69 141 VAL B CA 1
ATOM 2215 C C . VAL B 1 141 ? 18.461 22.153 79.210 1.00 13.86 141 VAL B C 1
ATOM 2216 O O . VAL B 1 141 ? 18.122 21.159 78.567 1.00 14.14 141 VAL B O 1
ATOM 2220 N N . TRP B 1 142 ? 18.069 22.346 80.463 1.00 14.13 142 TRP B N 1
ATOM 2221 C CA . TRP B 1 142 ? 17.180 21.378 81.099 1.00 14.11 142 TRP B CA 1
ATOM 2222 C C . TRP B 1 142 ? 15.860 21.289 80.322 1.00 14.14 142 TRP B C 1
ATOM 2223 O O . TRP B 1 142 ? 15.376 20.204 80.023 1.00 14.02 142 TRP B O 1
ATOM 2234 N N . MET B 1 143 ? 15.275 22.435 80.009 1.00 14.05 143 MET B N 1
ATOM 2235 C CA . MET B 1 143 ? 14.011 22.462 79.280 1.00 14.43 143 MET B CA 1
ATOM 2236 C C . MET B 1 143 ? 14.078 21.842 77.891 1.00 13.96 143 MET B C 1
ATOM 2237 O O . MET B 1 143 ? 13.200 21.062 77.516 1.00 12.41 143 MET B O 1
ATOM 2242 N N . LEU B 1 144 ? 15.107 22.189 77.125 1.00 13.81 144 LEU B N 1
ATOM 2243 C CA . LEU B 1 144 ? 15.240 21.657 75.765 1.00 14.79 144 LEU B CA 1
ATOM 2244 C C . LEU B 1 144 ? 15.476 20.145 75.769 1.00 15.08 144 LEU B C 1
ATOM 2245 O O . LEU B 1 144 ? 14.951 19.427 74.921 1.00 14.14 144 LEU B O 1
ATOM 2250 N N . GLU B 1 145 ? 16.248 19.661 76.736 1.00 15.78 145 GLU B N 1
ATOM 2251 C CA . GLU B 1 145 ? 16.502 18.230 76.830 1.00 16.79 145 GLU B CA 1
ATOM 2252 C C . GLU B 1 145 ? 15.219 17.501 77.225 1.00 15.97 145 GLU B C 1
ATOM 2253 O O . GLU B 1 145 ? 14.935 16.415 76.720 1.00 15.48 145 GLU B O 1
ATOM 2259 N N . ALA B 1 146 ? 14.436 18.106 78.115 1.00 15.17 146 ALA B N 1
ATOM 2260 C CA . ALA B 1 146 ? 13.179 17.497 78.551 1.00 15.17 146 ALA B CA 1
ATOM 2261 C C . ALA B 1 146 ? 12.258 17.339 77.345 1.00 15.46 146 ALA B C 1
ATOM 2262 O O . ALA B 1 146 ? 11.595 16.316 77.178 1.00 14.51 146 ALA B O 1
ATOM 2264 N N . PHE B 1 147 ? 12.233 18.369 76.506 1.00 15.91 147 PHE B N 1
ATOM 2265 C CA . PHE B 1 147 ? 11.428 18.375 75.289 1.00 16.79 147 PHE B CA 1
ATOM 2266 C C . PHE B 1 147 ? 11.782 17.179 74.404 1.00 17.78 147 PHE B C 1
ATOM 2267 O O . PHE B 1 147 ? 10.897 16.552 73.819 1.00 16.57 147 PHE B O 1
ATOM 2275 N N . LEU B 1 148 ? 13.076 16.874 74.319 1.00 19.53 148 LEU B N 1
ATOM 2276 C CA . LEU B 1 148 ? 13.575 15.783 73.487 1.00 21.20 148 LEU B CA 1
ATOM 2277 C C . LEU B 1 148 ? 13.376 14.383 74.058 1.00 22.69 148 LEU B C 1
ATOM 2278 O O . LEU B 1 148 ? 13.479 13.394 73.335 1.00 22.22 148 LEU B O 1
ATOM 2283 N N . GLU B 1 149 ? 13.116 14.288 75.353 1.00 24.77 149 GLU B N 1
ATOM 2284 C CA . GLU B 1 149 ? 12.914 12.986 75.990 1.00 26.96 149 GLU B CA 1
ATOM 2285 C C . GLU B 1 149 ? 11.638 12.291 75.522 1.00 26.95 149 GLU B C 1
ATOM 2286 O O . GLU B 1 149 ? 11.442 12.115 74.309 1.00 18.54 149 GLU B O 1
ATOM 2293 N N . SER C 1 4 ? 29.900 13.942 109.527 1.00 42.27 4 SER C N 1
ATOM 2294 C CA . SER C 1 4 ? 30.348 14.972 108.547 1.00 42.23 4 SER C CA 1
ATOM 2295 C C . SER C 1 4 ? 29.189 15.714 107.873 1.00 41.19 4 SER C C 1
ATOM 2296 O O . SER C 1 4 ? 28.020 15.514 108.218 1.00 40.59 4 SER C O 1
ATOM 2299 N N . ILE C 1 5 ? 29.530 16.548 106.891 1.00 40.42 5 ILE C N 1
ATOM 2300 C CA . ILE C 1 5 ? 28.565 17.399 106.196 1.00 39.50 5 ILE C CA 1
ATOM 2301 C C . ILE C 1 5 ? 28.085 17.010 104.787 1.00 37.76 5 ILE C C 1
ATOM 2302 O O . ILE C 1 5 ? 28.801 16.382 104.006 1.00 36.92 5 ILE C O 1
ATOM 2307 N N . GLN C 1 6 ? 26.858 17.427 104.476 1.00 35.58 6 GLN C N 1
ATOM 2308 C CA . GLN C 1 6 ? 26.222 17.165 103.184 1.00 33.80 6 GLN C CA 1
ATOM 2309 C C . GLN C 1 6 ? 26.945 17.896 102.057 1.00 32.06 6 GLN C C 1
ATOM 2310 O O . GLN C 1 6 ? 27.185 19.101 102.136 1.00 31.82 6 GLN C O 1
ATOM 2316 N N . GLN C 1 7 ? 27.283 17.167 100.999 1.00 30.34 7 GLN C N 1
ATOM 2317 C CA . GLN C 1 7 ? 27.993 17.771 99.885 1.00 28.82 7 GLN C CA 1
ATOM 2318 C C . GLN C 1 7 ? 27.316 17.666 98.522 1.00 26.75 7 GLN C C 1
ATOM 2319 O O . GLN C 1 7 ? 27.873 18.124 97.526 1.00 26.48 7 GLN C O 1
ATOM 2325 N N . LEU C 1 8 ? 26.130 17.062 98.456 1.00 25.01 8 LEU C N 1
ATOM 2326 C CA . LEU C 1 8 ? 25.442 16.988 97.170 1.00 23.16 8 LEU C CA 1
ATOM 2327 C C . LEU C 1 8 ? 24.691 18.298 97.024 1.00 21.60 8 LEU C C 1
ATOM 2328 O O . LEU C 1 8 ? 23.802 18.603 97.823 1.00 20.77 8 LEU C O 1
ATOM 2333 N N . VAL C 1 9 ? 25.049 19.068 96.006 1.00 19.97 9 VAL C N 1
ATOM 2334 C CA . VAL C 1 9 ? 24.426 20.358 95.791 1.00 18.86 9 VAL C CA 1
ATOM 2335 C C . VAL C 1 9 ? 22.915 20.230 95.654 1.00 17.92 9 VAL C C 1
ATOM 2336 O O . VAL C 1 9 ? 22.167 21.010 96.248 1.00 16.63 9 VAL C O 1
ATOM 2340 N N . ALA C 1 10 ? 22.467 19.245 94.883 1.00 16.72 10 ALA C N 1
ATOM 2341 C CA . ALA C 1 10 ? 21.038 19.031 94.688 1.00 17.12 10 ALA C CA 1
ATOM 2342 C C . ALA C 1 10 ? 20.355 18.730 96.021 1.00 16.68 10 ALA C C 1
ATOM 2343 O O . ALA C 1 10 ? 19.222 19.153 96.253 1.00 15.76 10 ALA C O 1
ATOM 2345 N N . VAL C 1 11 ? 21.047 18.013 96.901 1.00 16.46 11 VAL C N 1
ATOM 2346 C CA . VAL C 1 11 ? 20.484 17.681 98.208 1.00 16.29 11 VAL C CA 1
ATOM 2347 C C . VAL C 1 11 ? 20.300 18.930 99.061 1.00 15.82 11 VAL C C 1
ATOM 2348 O O . VAL C 1 11 ? 19.263 19.109 99.696 1.00 14.75 11 VAL C O 1
ATOM 2352 N N . LEU C 1 12 ? 21.308 19.793 99.070 1.00 15.98 12 LEU C N 1
ATOM 2353 C CA . LEU C 1 12 ? 21.232 21.021 99.845 1.00 16.78 12 LEU C CA 1
ATOM 2354 C C . LEU C 1 12 ? 20.173 21.947 99.265 1.00 15.72 12 LEU C C 1
ATOM 2355 O O . LEU C 1 12 ? 19.484 22.652 100.004 1.00 15.36 12 LEU C O 1
ATOM 2360 N N . LEU C 1 13 ? 20.041 21.936 97.943 1.00 14.65 13 LEU C N 1
ATOM 2361 C CA . LEU C 1 13 ? 19.043 22.754 97.268 1.00 14.90 13 LEU C CA 1
ATOM 2362 C C . LEU C 1 13 ? 17.647 22.273 97.677 1.00 14.39 13 LEU C C 1
ATOM 2363 O O . LEU C 1 13 ? 16.786 23.070 98.036 1.00 13.36 13 LEU C O 1
ATOM 2368 N N . ASN C 1 14 ? 17.436 20.960 97.634 1.00 13.99 14 ASN C N 1
ATOM 2369 C CA . ASN C 1 14 ? 16.144 20.388 97.997 1.00 14.26 14 ASN C CA 1
ATOM 2370 C C . ASN C 1 14 ? 15.772 20.645 99.444 1.00 14.61 14 ASN C C 1
ATOM 2371 O O . ASN C 1 14 ? 14.591 20.666 99.793 1.00 13.88 14 ASN C O 1
ATOM 2376 N N . ARG C 1 15 ? 16.781 20.838 100.287 1.00 15.09 15 ARG C N 1
ATOM 2377 C CA . ARG C 1 15 ? 16.558 21.121 101.699 1.00 16.34 15 ARG C CA 1
ATOM 2378 C C . ARG C 1 15 ? 15.836 22.467 101.784 1.00 15.11 15 ARG C C 1
ATOM 2379 O O . ARG C 1 15 ? 14.930 22.655 102.602 1.00 14.17 15 ARG C O 1
ATOM 2387 N N . GLN C 1 16 ? 16.249 23.402 100.936 1.00 13.66 16 GLN C N 1
ATOM 2388 C CA . GLN C 1 16 ? 15.625 24.718 100.922 1.00 13.29 16 GLN C CA 1
ATOM 2389 C C . GLN C 1 16 ? 14.276 24.669 100.212 1.00 12.79 16 GLN C C 1
ATOM 2390 O O . GLN C 1 16 ? 13.372 25.448 100.522 1.00 12.00 16 GLN C O 1
ATOM 2396 N N . VAL C 1 17 ? 14.138 23.757 99.253 1.00 12.40 17 VAL C N 1
ATOM 2397 C CA . VAL C 1 17 ? 12.867 23.597 98.560 1.00 12.13 17 VAL C CA 1
ATOM 2398 C C . VAL C 1 17 ? 11.868 23.174 99.631 1.00 12.33 17 VAL C C 1
ATOM 2399 O O . VAL C 1 17 ? 10.767 23.702 99.710 1.00 12.40 17 VAL C O 1
ATOM 2403 N N . ALA C 1 18 ? 12.276 22.231 100.472 1.00 12.28 18 ALA C N 1
ATOM 2404 C CA . ALA C 1 18 ? 11.425 21.745 101.548 1.00 12.90 18 ALA C CA 1
ATOM 2405 C C . ALA C 1 18 ? 11.097 22.866 102.532 1.00 12.79 18 ALA C C 1
ATOM 2406 O O . ALA C 1 18 ? 9.943 23.034 102.933 1.00 12.45 18 ALA C O 1
ATOM 2408 N N . ASN C 1 19 ? 12.111 23.643 102.905 1.00 12.55 19 ASN C N 1
ATOM 2409 C CA . ASN C 1 19 ? 11.913 24.747 103.841 1.00 12.21 19 ASN C CA 1
ATOM 2410 C C . ASN C 1 19 ? 10.906 25.768 103.329 1.00 11.64 19 ASN C C 1
ATOM 2411 O O . ASN C 1 19 ? 10.022 26.203 104.071 1.00 11.43 19 ASN C O 1
ATOM 2416 N N . TRP C 1 20 ? 11.038 26.153 102.065 1.00 11.42 20 TRP C N 1
ATOM 2417 C CA . TRP C 1 20 ? 10.130 27.135 101.490 1.00 11.27 20 TRP C CA 1
ATOM 2418 C C . TRP C 1 20 ? 8.730 26.601 101.222 1.00 11.30 20 TRP C C 1
ATOM 2419 O O . TRP C 1 20 ? 7.768 27.367 101.188 1.00 11.55 20 TRP C O 1
ATOM 2430 N N . VAL C 1 21 ? 8.612 25.292 101.031 1.00 10.72 21 VAL C N 1
ATOM 2431 C CA . VAL C 1 21 ? 7.299 24.689 100.822 1.00 10.80 21 VAL C CA 1
ATOM 2432 C C . VAL C 1 21 ? 6.589 24.784 102.171 1.00 11.22 21 VAL C C 1
ATOM 2433 O O . VAL C 1 21 ? 5.397 25.082 102.249 1.00 11.59 21 VAL C O 1
ATOM 2437 N N . VAL C 1 22 ? 7.334 24.535 103.241 1.00 11.90 22 VAL C N 1
ATOM 2438 C CA . VAL C 1 22 ? 6.773 24.637 104.581 1.00 12.13 22 VAL C CA 1
ATOM 2439 C C . VAL C 1 22 ? 6.411 26.099 104.861 1.00 12.24 22 VAL C C 1
ATOM 2440 O O . VAL C 1 22 ? 5.311 26.401 105.320 1.00 10.94 22 VAL C O 1
ATOM 2444 N N . LEU C 1 23 ? 7.336 27.004 104.554 1.00 12.15 23 LEU C N 1
ATOM 2445 C CA . LEU C 1 23 ? 7.113 28.430 104.792 1.00 12.24 23 LEU C CA 1
ATOM 2446 C C . LEU C 1 23 ? 5.959 29.026 103.996 1.00 12.10 23 LEU C C 1
ATOM 2447 O O . LEU C 1 23 ? 5.284 29.939 104.471 1.00 10.84 23 LEU C O 1
ATOM 2452 N N . TYR C 1 24 ? 5.723 28.517 102.790 1.00 12.01 24 TYR C N 1
ATOM 2453 C CA . TYR C 1 24 ? 4.622 29.025 101.984 1.00 12.50 24 TYR C CA 1
ATOM 2454 C C . TYR C 1 24 ? 3.328 28.873 102.782 1.00 12.31 24 TYR C C 1
ATOM 2455 O O . TYR C 1 24 ? 2.492 29.770 102.807 1.00 12.34 24 TYR C O 1
ATOM 2464 N N . VAL C 1 25 ? 3.166 27.730 103.436 1.00 11.48 25 VAL C N 1
ATOM 2465 C CA . VAL C 1 25 ? 1.968 27.494 104.233 1.00 11.22 25 VAL C CA 1
ATOM 2466 C C . VAL C 1 25 ? 2.033 28.166 105.605 1.00 11.64 25 VAL C C 1
ATOM 2467 O O . VAL C 1 25 ? 1.011 28.610 106.123 1.00 11.81 25 VAL C O 1
ATOM 2471 N N . LYS C 1 26 ? 3.231 28.263 106.176 1.00 11.62 26 LYS C N 1
ATOM 2472 C CA . LYS C 1 26 ? 3.392 28.896 107.482 1.00 11.76 26 LYS C CA 1
ATOM 2473 C C . LYS C 1 26 ? 3.060 30.391 107.390 1.00 11.49 26 LYS C C 1
ATOM 2474 O O . LYS C 1 26 ? 2.398 30.953 108.259 1.00 11.26 26 LYS C O 1
ATOM 2480 N N . LEU C 1 27 ? 3.521 31.025 106.322 1.00 11.65 27 LEU C N 1
ATOM 2481 C CA . LEU C 1 27 ? 3.271 32.445 106.104 1.00 12.39 27 LEU C CA 1
ATOM 2482 C C . LEU C 1 27 ? 1.788 32.694 105.823 1.00 12.84 27 LEU C C 1
ATOM 2483 O O . LEU C 1 27 ? 1.247 33.745 106.171 1.00 12.77 27 LEU C O 1
ATOM 2488 N N . HIS C 1 28 ? 1.131 31.719 105.202 1.00 13.33 28 HIS C N 1
ATOM 2489 C CA . HIS C 1 28 ? -0.306 31.816 104.948 1.00 13.73 28 HIS C CA 1
ATOM 2490 C C . HIS C 1 28 ? -0.987 31.746 106.305 1.00 13.36 28 HIS C C 1
ATOM 2491 O O . HIS C 1 28 ? -1.932 32.481 106.577 1.00 12.99 28 HIS C O 1
ATOM 2498 N N . ASN C 1 29 ? -0.477 30.862 107.161 1.00 13.23 29 ASN C N 1
ATOM 2499 C CA . ASN C 1 29 ? -1.022 30.682 108.503 1.00 12.98 29 ASN C CA 1
ATOM 2500 C C . ASN C 1 29 ? -1.034 32.019 109.238 1.00 13.24 29 ASN C C 1
ATOM 2501 O O . ASN C 1 29 ? -2.048 32.426 109.798 1.00 13.04 29 ASN C O 1
ATOM 2506 N N . PHE C 1 30 ? 0.103 32.704 109.220 1.00 13.34 30 PHE C N 1
ATOM 2507 C CA . PHE C 1 30 ? 0.228 34.001 109.882 1.00 13.34 30 PHE C CA 1
ATOM 2508 C C . PHE C 1 30 ? -0.628 35.064 109.191 1.00 13.18 30 PHE C C 1
ATOM 2509 O O . PHE C 1 30 ? -1.237 35.907 109.850 1.00 12.23 30 PHE C O 1
ATOM 2517 N N . HIS C 1 31 ? -0.672 35.001 107.864 1.00 13.19 31 HIS C N 1
ATOM 2518 C CA . HIS C 1 31 ? -1.461 35.918 107.043 1.00 13.46 31 HIS C CA 1
ATOM 2519 C C . HIS C 1 31 ? -2.931 35.830 107.470 1.00 13.34 31 HIS C C 1
ATOM 2520 O O . HIS C 1 31 ? -3.615 36.844 107.618 1.00 14.02 31 HIS C O 1
ATOM 2527 N N . TRP C 1 32 ? -3.390 34.604 107.690 1.00 13.56 32 TRP C N 1
ATOM 2528 C CA . TRP C 1 32 ? -4.764 34.334 108.084 1.00 13.37 32 TRP C CA 1
ATOM 2529 C C . TRP C 1 32 ? -5.109 34.590 109.553 1.00 13.80 32 TRP C C 1
ATOM 2530 O O . TRP C 1 32 ? -6.128 35.218 109.859 1.00 13.36 32 TRP C O 1
ATOM 2541 N N . ASN C 1 33 ? -4.268 34.097 110.456 1.00 14.00 33 ASN C N 1
ATOM 2542 C CA . ASN C 1 33 ? -4.540 34.194 111.884 1.00 14.91 33 ASN C CA 1
ATOM 2543 C C . ASN C 1 33 ? -4.069 35.408 112.661 1.00 14.69 33 ASN C C 1
ATOM 2544 O O . ASN C 1 33 ? -4.443 35.563 113.815 1.00 14.01 33 ASN C O 1
ATOM 2549 N N . VAL C 1 34 ? -3.257 36.265 112.059 1.00 14.31 34 VAL C N 1
ATOM 2550 C CA . VAL C 1 34 ? -2.787 37.437 112.778 1.00 14.55 34 VAL C CA 1
ATOM 2551 C C . VAL C 1 34 ? -3.986 38.310 113.166 1.00 15.07 34 VAL C C 1
ATOM 2552 O O . VAL C 1 34 ? -5.002 38.334 112.467 1.00 13.77 34 VAL C O 1
ATOM 2556 N N . ASN C 1 35 ? -3.873 39.009 114.290 1.00 15.79 35 ASN C N 1
ATOM 2557 C CA . ASN C 1 35 ? -4.931 39.908 114.740 1.00 17.29 35 ASN C CA 1
ATOM 2558 C C . ASN C 1 35 ? -4.311 41.003 115.600 1.00 17.81 35 ASN C C 1
ATOM 2559 O O . ASN C 1 35 ? -3.105 40.990 115.854 1.00 18.37 35 ASN C O 1
ATOM 2564 N N . GLY C 1 36 ? -5.124 41.958 116.034 1.00 18.27 36 GLY C N 1
ATOM 2565 C CA . GLY C 1 36 ? -4.596 43.060 116.822 1.00 18.58 36 GLY C CA 1
ATOM 2566 C C . GLY C 1 36 ? -4.510 44.301 115.954 1.00 18.90 36 GLY C C 1
ATOM 2567 O O . GLY C 1 36 ? -4.804 44.226 114.762 1.00 18.20 36 GLY C O 1
ATOM 2568 N N . PRO C 1 37 ? -4.082 45.445 116.511 1.00 19.75 37 PRO C N 1
ATOM 2569 C CA . PRO C 1 37 ? -3.953 46.734 115.821 1.00 20.26 37 PRO C CA 1
ATOM 2570 C C . PRO C 1 37 ? -3.079 46.729 114.567 1.00 20.05 37 PRO C C 1
ATOM 2571 O O . PRO C 1 37 ? -3.240 47.585 113.695 1.00 19.75 37 PRO C O 1
ATOM 2575 N N . ASN C 1 38 ? -2.144 45.793 114.480 1.00 19.60 38 ASN C N 1
ATOM 2576 C CA . ASN C 1 38 ? -1.286 45.731 113.309 1.00 20.05 38 ASN C CA 1
ATOM 2577 C C . ASN C 1 38 ? -1.748 44.682 112.307 1.00 18.04 38 ASN C C 1
ATOM 2578 O O . ASN C 1 38 ? -1.000 44.272 111.425 1.00 17.04 38 ASN C O 1
ATOM 2583 N N . PHE C 1 39 ? -3.001 44.270 112.438 1.00 16.18 39 PHE C N 1
ATOM 2584 C CA . PHE C 1 39 ? -3.569 43.269 111.551 1.00 15.44 39 PHE C CA 1
ATOM 2585 C C . PHE C 1 39 ? -3.383 43.568 110.061 1.00 14.92 39 PHE C C 1
ATOM 2586 O O . PHE C 1 39 ? -2.896 42.719 109.308 1.00 13.04 39 PHE C O 1
ATOM 2594 N N . PHE C 1 40 ? -3.800 44.756 109.632 1.00 14.29 40 PHE C N 1
ATOM 2595 C CA . PHE C 1 40 ? -3.698 45.104 108.226 1.00 14.59 40 PHE C CA 1
ATOM 2596 C C . PHE C 1 40 ? -2.266 45.162 107.716 1.00 14.55 40 PHE C C 1
ATOM 2597 O O . PHE C 1 40 ? -1.979 44.706 106.606 1.00 14.42 40 PHE C O 1
ATOM 2605 N N . THR C 1 41 ? -1.370 45.717 108.522 1.00 14.86 41 THR C N 1
ATOM 2606 C CA . THR C 1 41 ? 0.034 45.808 108.139 1.00 15.03 41 THR C CA 1
ATOM 2607 C C . THR C 1 41 ? 0.663 44.418 108.020 1.00 13.92 41 THR C C 1
ATOM 2608 O O . THR C 1 41 ? 1.337 44.108 107.033 1.00 13.40 41 THR C O 1
ATOM 2612 N N . LEU C 1 42 ? 0.444 43.579 109.024 1.00 13.00 42 LEU C N 1
ATOM 2613 C CA . LEU C 1 42 ? 1.009 42.230 109.011 1.00 13.58 42 LEU C CA 1
ATOM 2614 C C . LEU C 1 42 ? 0.310 41.305 108.014 1.00 13.46 42 LEU C C 1
ATOM 2615 O O . LEU C 1 42 ? 0.959 40.494 107.348 1.00 13.64 42 LEU C O 1
ATOM 2620 N N . HIS C 1 43 ? -1.004 41.441 107.891 1.00 13.49 43 HIS C N 1
ATOM 2621 C CA . HIS C 1 43 ? -1.761 40.626 106.945 1.00 13.86 43 HIS C CA 1
ATOM 2622 C C . HIS C 1 43 ? -1.123 40.836 105.566 1.00 14.15 43 HIS C C 1
ATOM 2623 O O . HIS C 1 43 ? -0.931 39.893 104.803 1.00 13.61 43 HIS C O 1
ATOM 2630 N N . GLU C 1 44 ? -0.781 42.087 105.276 1.00 14.88 44 GLU C N 1
ATOM 2631 C CA . GLU C 1 44 ? -0.157 42.455 104.011 1.00 15.28 44 GLU C CA 1
ATOM 2632 C C . GLU C 1 44 ? 1.291 41.974 103.922 1.00 14.30 44 GLU C C 1
ATOM 2633 O O . GLU C 1 44 ? 1.715 41.448 102.894 1.00 12.39 44 GLU C O 1
ATOM 2639 N N . LYS C 1 45 ? 2.052 42.162 104.998 1.00 13.69 45 LYS C N 1
ATOM 2640 C CA . LYS C 1 45 ? 3.449 41.735 105.027 1.00 13.82 45 LYS C CA 1
ATOM 2641 C C . LYS C 1 45 ? 3.582 40.242 104.757 1.00 13.33 45 LYS C C 1
ATOM 2642 O O . LYS C 1 45 ? 4.417 39.818 103.953 1.00 12.86 45 LYS C O 1
ATOM 2648 N N . PHE C 1 46 ? 2.768 39.449 105.442 1.00 12.59 46 PHE C N 1
ATOM 2649 C CA . PHE C 1 46 ? 2.822 38.006 105.280 1.00 12.74 46 PHE C CA 1
ATOM 2650 C C . PHE C 1 46 ? 2.4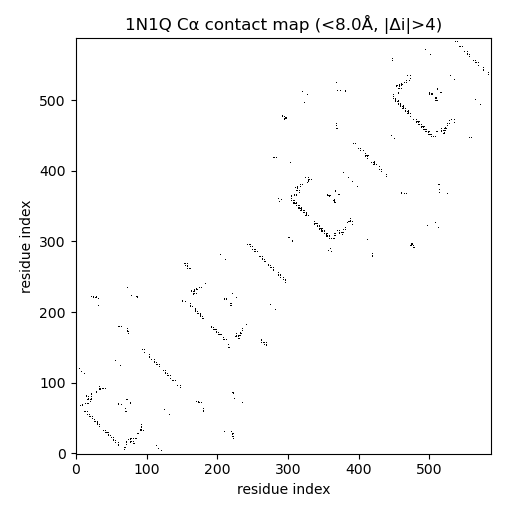58 37.572 103.860 1.00 12.96 46 PHE C C 1
ATOM 2651 O O . PHE C 1 46 ? 2.960 36.557 103.374 1.00 12.53 46 PHE C O 1
ATOM 2659 N N . GLU C 1 47 ? 1.587 38.323 103.187 1.00 13.66 47 GLU C N 1
ATOM 2660 C CA . GLU C 1 47 ? 1.246 37.964 101.810 1.00 14.70 47 GLU C CA 1
ATOM 2661 C C . GLU C 1 47 ? 2.477 38.207 100.942 1.00 14.14 47 GLU C C 1
ATOM 2662 O O . GLU C 1 47 ? 2.817 37.401 100.077 1.00 13.54 47 GLU C O 1
ATOM 2668 N N . GLU C 1 48 ? 3.133 39.339 101.183 1.00 13.82 48 GLU C N 1
ATOM 2669 C CA . GLU C 1 48 ? 4.340 39.705 100.450 1.00 14.32 48 GLU C CA 1
ATOM 2670 C C . GLU C 1 48 ? 5.358 38.575 100.597 1.00 12.99 48 GLU C C 1
ATOM 2671 O O . GLU C 1 48 ? 5.986 38.145 99.627 1.00 11.43 48 GLU C O 1
ATOM 2677 N N . LEU C 1 49 ? 5.503 38.087 101.825 1.00 12.62 49 LEU C N 1
ATOM 2678 C CA . LEU C 1 49 ? 6.448 37.015 102.113 1.00 12.42 49 LEU C CA 1
ATOM 2679 C C . LEU C 1 49 ? 6.072 35.652 101.533 1.00 12.67 49 LEU C C 1
ATOM 2680 O O . LEU C 1 49 ? 6.947 34.953 101.023 1.00 12.91 49 LEU C O 1
ATOM 2685 N N . TYR C 1 50 ? 4.802 35.251 101.579 1.00 12.72 50 TYR C N 1
ATOM 2686 C CA . TYR C 1 50 ? 4.494 33.949 100.987 1.00 13.36 50 TYR C CA 1
ATOM 2687 C C . TYR C 1 50 ? 4.549 34.033 99.462 1.00 13.31 50 TYR C C 1
ATOM 2688 O O . TYR C 1 50 ? 4.798 33.035 98.780 1.00 12.69 50 TYR C O 1
ATOM 2697 N N . THR C 1 51 ? 4.351 35.232 98.924 1.00 13.29 51 THR C N 1
ATOM 2698 C CA . THR C 1 51 ? 4.433 35.411 97.479 1.00 13.71 51 THR C CA 1
ATOM 2699 C C . THR C 1 51 ? 5.897 35.185 97.085 1.00 13.94 51 THR C C 1
ATOM 2700 O O . THR C 1 51 ? 6.189 34.555 96.067 1.00 13.78 51 THR C O 1
ATOM 2704 N N . GLU C 1 52 ? 6.815 35.693 97.901 1.00 13.65 52 GLU C N 1
ATOM 2705 C CA . GLU C 1 52 ? 8.235 35.501 97.638 1.00 14.22 52 GLU C CA 1
ATOM 2706 C C . GLU C 1 52 ? 8.571 34.021 97.830 1.00 13.80 52 GLU C C 1
ATOM 2707 O O . GLU C 1 52 ? 9.377 33.458 97.089 1.00 13.45 52 GLU C O 1
ATOM 2713 N N . ALA C 1 53 ? 7.935 33.389 98.813 1.00 13.47 53 ALA C N 1
ATOM 2714 C CA . ALA C 1 53 ? 8.153 31.967 99.081 1.00 13.60 53 ALA C CA 1
ATOM 2715 C C . ALA C 1 53 ? 7.815 31.163 97.838 1.00 13.86 53 ALA C C 1
ATOM 2716 O O . ALA C 1 53 ? 8.557 30.266 97.439 1.00 13.45 53 ALA C O 1
ATOM 2718 N N . SER C 1 54 ? 6.675 31.485 97.238 1.00 13.78 54 SER C N 1
ATOM 2719 C CA . SER C 1 54 ? 6.223 30.805 96.032 1.00 14.97 54 SER C CA 1
ATOM 2720 C C . SER C 1 54 ? 7.291 30.914 94.942 1.00 14.04 54 SER C C 1
ATOM 2721 O O . SER C 1 54 ? 7.531 29.965 94.197 1.00 14.29 54 SER C O 1
ATOM 2724 N N . GLY C 1 55 ? 7.932 32.073 94.864 1.00 13.13 55 GLY C N 1
ATOM 2725 C CA . GLY C 1 55 ? 8.983 32.280 93.880 1.00 13.14 55 GLY C CA 1
ATOM 2726 C C . GLY C 1 55 ? 10.239 31.471 94.181 1.00 12.87 55 GLY C C 1
ATOM 2727 O O . GLY C 1 55 ? 10.883 30.942 93.270 1.00 12.98 55 GLY C O 1
ATOM 2728 N N . HIS C 1 56 ? 10.600 31.372 95.457 1.00 12.43 56 HIS C N 1
ATOM 2729 C CA . HIS C 1 56 ? 11.787 30.608 95.847 1.00 13.26 56 HIS C CA 1
ATOM 2730 C C . HIS C 1 56 ? 11.594 29.125 95.545 1.00 12.85 56 HIS C C 1
ATOM 2731 O O . HIS C 1 56 ? 12.495 28.457 95.050 1.00 12.05 56 HIS C O 1
ATOM 2738 N N . ILE C 1 57 ? 10.403 28.620 95.845 1.00 13.41 57 ILE C N 1
ATOM 2739 C CA . ILE C 1 57 ? 10.081 27.219 95.598 1.00 13.22 57 ILE C CA 1
ATOM 2740 C C . ILE C 1 57 ? 10.383 26.838 94.154 1.00 13.14 57 ILE C C 1
ATOM 2741 O O . ILE C 1 57 ? 11.076 25.848 93.898 1.00 12.73 57 ILE C O 1
ATOM 2746 N N . ASP C 1 58 ? 9.847 27.619 93.218 1.00 13.20 58 ASP C N 1
ATOM 2747 C CA . ASP C 1 58 ? 10.030 27.343 91.799 1.00 13.47 58 ASP C CA 1
ATOM 2748 C C . ASP C 1 58 ? 11.472 27.499 91.321 1.00 13.79 58 ASP C C 1
ATOM 2749 O O . ASP C 1 58 ? 11.976 26.642 90.606 1.00 13.94 58 ASP C O 1
ATOM 2754 N N . THR C 1 59 ? 12.137 28.581 91.713 1.00 14.15 59 THR C N 1
ATOM 2755 C CA . THR C 1 59 ? 13.517 28.797 91.286 1.00 15.59 59 THR C CA 1
ATOM 2756 C C . THR C 1 59 ? 14.450 27.727 91.838 1.00 14.43 59 THR C C 1
ATOM 2757 O O . THR C 1 59 ? 15.299 27.205 91.117 1.00 13.47 59 THR C O 1
ATOM 2761 N N . LEU C 1 60 ? 14.292 27.400 93.118 1.00 14.01 60 LEU C N 1
ATOM 2762 C CA . LEU C 1 60 ? 15.130 26.378 93.749 1.00 13.73 60 LEU C CA 1
ATOM 2763 C C . LEU C 1 60 ? 14.931 25.011 93.087 1.00 13.59 60 LEU C C 1
ATOM 2764 O O . LEU C 1 60 ? 15.895 24.338 92.725 1.00 12.36 60 LEU C O 1
ATOM 2769 N N . ALA C 1 61 ? 13.677 24.608 92.918 1.00 13.81 61 ALA C N 1
ATOM 2770 C CA . ALA C 1 61 ? 13.382 23.325 92.302 1.00 13.96 61 ALA C CA 1
ATOM 2771 C C . ALA C 1 61 ? 13.897 23.251 90.869 1.00 14.40 61 ALA C C 1
ATOM 2772 O O . ALA C 1 61 ? 14.426 22.224 90.440 1.00 13.89 61 ALA C O 1
ATOM 2774 N N . GLU C 1 62 ? 13.743 24.336 90.123 1.00 14.40 62 GLU C N 1
ATOM 2775 C CA . GLU C 1 62 ? 14.204 24.332 88.747 1.00 14.76 62 GLU C CA 1
ATOM 2776 C C . GLU C 1 62 ? 15.721 24.366 88.632 1.00 14.51 62 GLU C C 1
ATOM 2777 O O . GLU C 1 62 ? 16.280 23.907 87.637 1.00 14.08 62 GLU C O 1
ATOM 2783 N N . ARG C 1 63 ? 16.390 24.888 89.654 1.00 13.83 63 ARG C N 1
ATOM 2784 C CA . ARG C 1 63 ? 17.842 24.902 89.647 1.00 14.03 63 ARG C CA 1
ATOM 2785 C C . ARG C 1 63 ? 18.272 23.446 89.874 1.00 13.64 63 ARG C C 1
ATOM 2786 O O . ARG C 1 63 ? 19.257 22.982 89.312 1.00 13.22 63 ARG C O 1
ATOM 2794 N N . VAL C 1 64 ? 17.526 22.728 90.711 1.00 13.61 64 VAL C N 1
ATOM 2795 C CA . VAL C 1 64 ? 17.823 21.322 90.968 1.00 13.45 64 VAL C CA 1
ATOM 2796 C C . VAL C 1 64 ? 17.752 20.579 89.637 1.00 13.72 64 VAL C C 1
ATOM 2797 O O . VAL C 1 64 ? 18.645 19.811 89.287 1.00 13.28 64 VAL C O 1
ATOM 2801 N N . LEU C 1 65 ? 16.680 20.820 88.894 1.00 13.41 65 LEU C N 1
ATOM 2802 C CA . LEU C 1 65 ? 16.500 20.186 87.595 1.00 14.26 65 LEU C CA 1
ATOM 2803 C C . LEU C 1 65 ? 17.630 20.568 86.640 1.00 14.06 65 LEU C C 1
ATOM 2804 O O . LEU C 1 65 ? 18.118 19.735 85.882 1.00 13.26 65 LEU C O 1
ATOM 2809 N N . SER C 1 66 ? 18.034 21.834 86.686 1.00 14.11 66 SER C N 1
ATOM 2810 C CA . SER C 1 66 ? 19.084 22.342 85.816 1.00 14.33 66 SER C CA 1
ATOM 2811 C C . SER C 1 66 ? 20.447 21.709 86.058 1.00 14.85 66 SER C C 1
ATOM 2812 O O . SER C 1 66 ? 21.319 21.762 85.187 1.00 14.36 66 SER C O 1
ATOM 2815 N N . ILE C 1 67 ? 20.645 21.125 87.234 1.00 14.89 67 ILE C N 1
ATOM 2816 C CA . ILE C 1 67 ? 21.917 20.480 87.515 1.00 15.89 67 ILE C CA 1
ATOM 2817 C C . ILE C 1 67 ? 21.791 18.957 87.517 1.00 16.30 67 ILE C C 1
ATOM 2818 O O . ILE C 1 67 ? 22.695 18.255 87.970 1.00 16.47 67 ILE C O 1
ATOM 2823 N N . GLY C 1 68 ? 20.659 18.448 87.035 1.00 16.78 68 GLY C N 1
ATOM 2824 C CA . GLY C 1 68 ? 20.477 17.008 86.958 1.00 17.00 68 GLY C CA 1
ATOM 2825 C C . GLY C 1 68 ? 19.809 16.270 88.099 1.00 17.34 68 GLY C C 1
ATOM 2826 O O . GLY C 1 68 ? 19.763 15.043 88.082 1.00 16.91 68 GLY C O 1
ATOM 2827 N N . GLY C 1 69 ? 19.283 16.987 89.086 1.00 17.63 69 GLY C N 1
ATOM 2828 C CA . GLY C 1 69 ? 18.620 16.304 90.186 1.00 17.84 69 GLY C CA 1
ATOM 2829 C C . GLY C 1 69 ? 17.104 16.300 90.049 1.00 17.73 69 GLY C C 1
ATOM 2830 O O . GLY C 1 69 ? 16.564 16.751 89.046 1.00 17.53 69 GLY C O 1
ATOM 2831 N N . SER C 1 70 ? 16.419 15.783 91.061 1.00 18.70 70 SER C N 1
ATOM 2832 C CA . SER C 1 70 ? 14.967 15.757 91.089 1.00 19.00 70 SER C CA 1
ATOM 2833 C C . SER C 1 70 ? 14.541 16.535 92.321 1.00 17.67 70 SER C C 1
ATOM 2834 O O . SER C 1 70 ? 14.990 16.249 93.427 1.00 17.38 70 SER C O 1
ATOM 2837 N N . PRO C 1 71 ? 13.679 17.541 92.138 1.00 16.65 71 PRO C N 1
ATOM 2838 C CA . PRO C 1 71 ? 13.204 18.368 93.243 1.00 16.43 71 PRO C CA 1
ATOM 2839 C C . PRO C 1 71 ? 12.224 17.730 94.201 1.00 16.00 71 PRO C C 1
ATOM 2840 O O . PRO C 1 71 ? 11.410 16.894 93.819 1.00 15.43 71 PRO C O 1
ATOM 2844 N N . ILE C 1 72 ? 12.304 18.132 95.460 1.00 15.36 72 ILE C N 1
ATOM 2845 C CA . ILE C 1 72 ? 11.357 17.613 96.425 1.00 15.37 72 ILE C CA 1
ATOM 2846 C C . ILE C 1 72 ? 10.035 18.215 95.996 1.00 14.48 72 ILE C C 1
ATOM 2847 O O . ILE C 1 72 ? 9.913 19.427 95.809 1.00 13.56 72 ILE C O 1
ATOM 2852 N N . ALA C 1 73 ? 9.057 17.341 95.793 1.00 14.04 73 ALA C N 1
ATOM 2853 C CA . ALA C 1 73 ? 7.770 17.781 95.295 1.00 14.00 73 ALA C CA 1
ATOM 2854 C C . ALA C 1 73 ? 6.539 17.096 95.868 1.00 14.02 73 ALA C C 1
ATOM 2855 O O . ALA C 1 73 ? 5.624 16.718 95.129 1.00 13.53 73 ALA C O 1
ATOM 2857 N N . THR C 1 74 ? 6.524 16.945 97.185 1.00 13.76 74 THR C N 1
ATOM 2858 C CA . THR C 1 74 ? 5.401 16.361 97.907 1.00 13.71 74 THR C CA 1
ATOM 2859 C C . THR C 1 74 ? 5.464 17.008 99.277 1.00 13.57 74 THR C C 1
ATOM 2860 O O . THR C 1 74 ? 6.536 17.449 99.706 1.00 12.90 74 THR C O 1
ATOM 2864 N N . LEU C 1 75 ? 4.329 17.077 99.964 1.00 13.43 75 LEU C N 1
ATOM 2865 C CA . LEU C 1 75 ? 4.313 17.671 101.292 1.00 14.13 75 LEU C CA 1
ATOM 2866 C C . LEU C 1 75 ? 5.001 16.735 102.276 1.00 14.13 75 LEU C C 1
ATOM 2867 O O . LEU C 1 75 ? 5.657 17.182 103.213 1.00 13.22 75 LEU C O 1
ATOM 2872 N N . ALA C 1 76 ? 4.850 15.432 102.053 1.00 13.79 76 ALA C N 1
ATOM 2873 C CA . ALA C 1 76 ? 5.462 14.436 102.924 1.00 14.44 76 ALA C CA 1
ATOM 2874 C C . ALA C 1 76 ? 6.974 14.579 102.942 1.00 14.37 76 ALA C C 1
ATOM 2875 O O . ALA C 1 76 ? 7.586 14.615 104.005 1.00 14.31 76 ALA C O 1
ATOM 2877 N N . ALA C 1 77 ? 7.569 14.674 101.759 1.00 14.52 77 ALA C N 1
ATOM 2878 C CA . ALA C 1 77 ? 9.019 14.829 101.645 1.00 14.67 77 ALA C CA 1
ATOM 2879 C C . ALA C 1 77 ? 9.485 16.189 102.162 1.00 14.63 77 ALA C C 1
ATOM 2880 O O . ALA C 1 77 ? 10.583 16.306 102.707 1.00 14.82 77 ALA C O 1
ATOM 2882 N N . SER C 1 78 ? 8.653 17.214 101.991 1.00 14.59 78 SER C N 1
ATOM 2883 C CA . SER C 1 78 ? 9.009 18.551 102.460 1.00 15.07 78 SER C CA 1
ATOM 2884 C C . SER C 1 78 ? 9.084 18.560 103.985 1.00 15.66 78 SER C C 1
ATOM 2885 O O . SER C 1 78 ? 10.037 19.072 104.578 1.00 14.59 78 SER C O 1
ATOM 2888 N N . LEU C 1 79 ? 8.070 17.983 104.617 1.00 16.76 79 LEU C N 1
ATOM 2889 C CA . LEU C 1 79 ? 8.013 17.911 106.071 1.00 18.70 79 LEU C CA 1
ATOM 2890 C C . LEU C 1 79 ? 9.199 17.112 106.601 1.00 19.70 79 LEU C C 1
ATOM 2891 O O . LEU C 1 79 ? 9.792 17.433 107.633 1.00 19.22 79 LEU C O 1
ATOM 2896 N N . GLU C 1 80 ? 9.536 16.062 105.869 1.00 20.75 80 GLU C N 1
ATOM 2897 C CA . GLU C 1 80 ? 10.627 15.186 106.234 1.00 22.04 80 GLU C CA 1
ATOM 2898 C C . GLU C 1 80 ? 11.999 15.849 106.198 1.00 21.09 80 GLU C C 1
ATOM 2899 O O . GLU C 1 80 ? 12.822 15.629 107.090 1.00 20.48 80 GLU C O 1
ATOM 2905 N N . GLU C 1 81 ? 12.244 16.657 105.171 1.00 19.90 81 GLU C N 1
ATOM 2906 C CA . GLU C 1 81 ? 13.540 17.302 105.014 1.00 19.25 81 GLU C CA 1
ATOM 2907 C C . GLU C 1 81 ? 13.679 18.724 105.567 1.00 18.22 81 GLU C C 1
ATOM 2908 O O . GLU C 1 81 ? 14.792 19.172 105.839 1.00 17.68 81 GLU C O 1
ATOM 2914 N N . ALA C 1 82 ? 12.569 19.442 105.725 1.00 16.93 82 ALA C N 1
ATOM 2915 C CA . ALA C 1 82 ? 12.629 20.821 106.207 1.00 16.07 82 ALA C CA 1
ATOM 2916 C C . ALA C 1 82 ? 13.166 20.953 107.632 1.00 15.50 82 ALA C C 1
ATOM 2917 O O . ALA C 1 82 ? 12.898 20.116 108.490 1.00 14.71 82 ALA C O 1
ATOM 2919 N N . SER C 1 83 ? 13.926 22.018 107.870 1.00 14.40 83 SER C N 1
ATOM 2920 C CA . SER C 1 83 ? 14.476 22.306 109.193 1.00 15.02 83 SER C CA 1
ATOM 2921 C C . SER C 1 83 ? 13.556 23.328 109.843 1.00 15.28 83 SER C C 1
ATOM 2922 O O . SER C 1 83 ? 13.669 23.609 111.030 1.00 15.39 83 SER C O 1
ATOM 2925 N N . ILE C 1 84 ? 12.638 23.875 109.047 1.00 15.72 84 ILE C N 1
ATOM 2926 C CA . ILE C 1 84 ? 11.667 24.855 109.527 1.00 15.68 84 ILE C CA 1
ATOM 2927 C C . ILE C 1 84 ? 10.446 24.160 110.124 1.00 15.63 84 ILE C C 1
ATOM 2928 O O . ILE C 1 84 ? 9.913 23.225 109.520 1.00 15.45 84 ILE C O 1
ATOM 2933 N N . LYS C 1 85 ? 10.000 24.609 111.299 1.00 14.91 85 LYS C N 1
ATOM 2934 C CA . LYS C 1 85 ? 8.821 23.989 111.908 1.00 16.04 85 LYS C CA 1
ATOM 2935 C C . LYS C 1 85 ? 7.539 24.728 111.536 1.00 15.50 85 LYS C C 1
ATOM 2936 O O . LYS C 1 85 ? 7.544 25.941 111.324 1.00 14.12 85 LYS C O 1
ATOM 2942 N N . GLU C 1 86 ? 6.446 23.982 111.456 1.00 15.19 86 GLU C N 1
ATOM 2943 C CA . GLU C 1 86 ? 5.162 24.553 111.093 1.00 15.86 86 GLU C CA 1
ATOM 2944 C C . GLU C 1 86 ? 4.622 25.388 112.242 1.00 16.32 86 GLU C C 1
ATOM 2945 O O . GLU C 1 86 ? 5.028 25.210 113.384 1.00 15.53 86 GLU C O 1
ATOM 2951 N N . ALA C 1 87 ? 3.708 26.301 111.940 1.00 17.54 87 ALA C N 1
ATOM 2952 C CA . ALA C 1 87 ? 3.126 27.164 112.964 1.00 19.01 87 ALA C CA 1
ATOM 2953 C C . ALA C 1 87 ? 2.374 26.338 113.993 1.00 20.70 87 ALA C C 1
ATOM 2954 O O . ALA C 1 87 ? 1.929 25.227 113.695 1.00 19.95 87 ALA C O 1
ATOM 2956 N N . THR C 1 88 ? 2.239 26.873 115.204 1.00 23.27 88 THR C N 1
ATOM 2957 C CA . THR C 1 88 ? 1.547 26.159 116.278 1.00 25.61 88 THR C CA 1
ATOM 2958 C C . THR C 1 88 ? 0.053 26.397 116.168 1.00 26.90 88 THR C C 1
ATOM 2959 O O . THR C 1 88 ? -0.747 25.547 116.540 1.00 28.97 88 THR C O 1
ATOM 2963 N N . GLY C 1 89 ? -0.319 27.556 115.641 1.00 28.19 89 GLY C N 1
ATOM 2964 C CA . GLY C 1 89 ? -1.720 27.893 115.499 1.00 28.61 89 GLY C CA 1
ATOM 2965 C C . GLY C 1 89 ? -2.144 28.9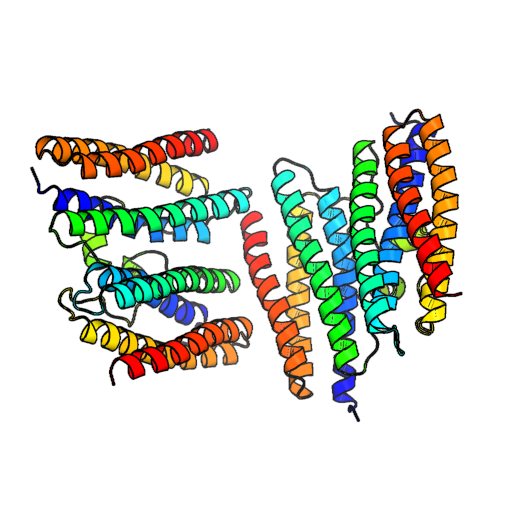43 116.513 1.00 28.78 89 GLY C C 1
ATOM 2966 O O . GLY C 1 89 ? -3.165 29.609 116.331 1.00 29.84 89 GLY C O 1
ATOM 2967 N N . GLY C 1 90 ? -1.362 29.100 117.579 1.00 28.21 90 GLY C N 1
ATOM 2968 C CA . GLY C 1 90 ? -1.715 30.066 118.607 1.00 27.49 90 GLY C CA 1
ATOM 2969 C C . GLY C 1 90 ? -0.774 31.258 118.738 1.00 26.44 90 GLY C C 1
ATOM 2970 O O . GLY C 1 90 ? -0.808 31.951 119.752 1.00 26.79 90 GLY C O 1
ATOM 2971 N N . GLU C 1 91 ? 0.064 31.514 117.735 1.00 23.84 91 GLU C N 1
ATOM 2972 C CA . GLU C 1 91 ? 1.004 32.627 117.828 1.00 21.80 91 GLU C CA 1
ATOM 2973 C C . GLU C 1 91 ? 0.332 33.989 117.877 1.00 20.72 91 GLU C C 1
ATOM 2974 O O . GLU C 1 91 ? -0.626 34.257 117.149 1.00 19.58 91 GLU C O 1
ATOM 2980 N N . SER C 1 92 ? 0.846 34.861 118.735 1.00 19.35 92 SER C N 1
ATOM 2981 C CA . SER C 1 92 ? 0.324 36.216 118.830 1.00 18.55 92 SER C CA 1
ATOM 2982 C C . SER C 1 92 ? 0.976 36.940 117.657 1.00 17.70 92 SER C C 1
ATOM 2983 O O . SER C 1 92 ? 1.919 36.422 117.061 1.00 16.77 92 SER C O 1
ATOM 2986 N N . ALA C 1 93 ? 0.497 38.133 117.337 1.00 17.22 93 ALA C N 1
ATOM 2987 C CA . ALA C 1 93 ? 1.063 38.890 116.227 1.00 17.72 93 ALA C CA 1
ATOM 2988 C C . ALA C 1 93 ? 2.571 39.057 116.371 1.00 17.36 93 ALA C C 1
ATOM 2989 O O . ALA C 1 93 ? 3.327 38.846 115.417 1.00 16.81 93 ALA C O 1
ATOM 2991 N N . ALA C 1 94 ? 3.015 39.426 117.567 1.00 16.71 94 ALA C N 1
ATOM 2992 C CA . ALA C 1 94 ? 4.443 39.616 117.811 1.00 17.02 94 ALA C CA 1
ATOM 2993 C C . ALA C 1 94 ? 5.226 38.304 117.689 1.00 16.73 94 ALA C C 1
ATOM 2994 O O . ALA C 1 94 ? 6.356 38.287 117.191 1.00 15.52 94 ALA C O 1
ATOM 2996 N N . GLU C 1 95 ? 4.633 37.210 118.150 1.00 16.40 95 GLU C N 1
ATOM 2997 C CA . GLU C 1 95 ? 5.301 35.917 118.064 1.00 17.09 95 GLU C CA 1
ATOM 2998 C C . GLU C 1 95 ? 5.414 35.469 116.607 1.00 16.28 95 GLU C C 1
ATOM 2999 O O . GLU C 1 95 ? 6.353 34.763 116.243 1.00 15.53 95 GLU C O 1
ATOM 3005 N N . MET C 1 96 ? 4.463 35.884 115.773 1.00 15.33 96 MET C N 1
ATOM 3006 C CA . MET C 1 96 ? 4.506 35.540 114.353 1.00 14.57 96 MET C CA 1
ATOM 3007 C C . MET C 1 96 ? 5.719 36.229 113.728 1.00 13.88 96 MET C C 1
ATOM 3008 O O . MET C 1 96 ? 6.527 35.601 113.048 1.00 13.05 96 MET C O 1
ATOM 3013 N N . VAL C 1 97 ? 5.841 37.529 113.962 1.00 13.79 97 VAL C N 1
ATOM 3014 C CA . VAL C 1 97 ? 6.966 38.293 113.430 1.00 14.21 97 VAL C CA 1
ATOM 3015 C C . VAL C 1 97 ? 8.271 37.698 113.955 1.00 14.33 97 VAL C C 1
ATOM 3016 O O . VAL C 1 97 ? 9.218 37.466 113.201 1.00 14.08 97 VAL C O 1
ATOM 3020 N N . SER C 1 98 ? 8.303 37.443 115.257 1.00 14.53 98 SER C N 1
ATOM 3021 C CA . SER C 1 98 ? 9.475 36.880 115.903 1.00 14.68 98 SER C CA 1
ATOM 3022 C C . SER C 1 98 ? 9.816 35.513 115.308 1.00 14.67 98 SER C C 1
ATOM 3023 O O . SER C 1 98 ? 10.986 35.162 115.162 1.00 13.83 98 SER C O 1
ATOM 3026 N N . SER C 1 99 ? 8.787 34.751 114.956 1.00 14.20 99 SER C N 1
ATOM 3027 C CA . SER C 1 99 ? 8.975 33.436 114.364 1.00 14.67 99 SER C CA 1
ATOM 3028 C C . SER C 1 99 ? 9.609 33.547 112.972 1.00 14.32 99 SER C C 1
ATOM 3029 O O . SER C 1 99 ? 10.484 32.757 112.605 1.00 14.18 99 SER C O 1
ATOM 3032 N N . VAL C 1 100 ? 9.163 34.523 112.193 1.00 13.72 100 VAL C N 1
ATOM 3033 C CA . VAL C 1 100 ? 9.713 34.706 110.859 1.00 13.73 100 VAL C CA 1
ATOM 3034 C C . VAL C 1 100 ? 11.168 35.142 110.986 1.00 13.74 100 VAL C C 1
ATOM 3035 O O . VAL C 1 100 ? 12.022 34.758 110.186 1.00 12.97 100 VAL C O 1
ATOM 3039 N N . VAL C 1 101 ? 11.451 35.950 112.003 1.00 14.08 101 VAL C N 1
ATOM 3040 C CA . VAL C 1 101 ? 12.817 36.398 112.230 1.00 14.25 101 VAL C CA 1
ATOM 3041 C C . VAL C 1 101 ? 13.688 35.179 112.529 1.00 14.09 101 VAL C C 1
ATOM 3042 O O . VAL C 1 101 ? 14.761 35.022 111.953 1.00 13.36 101 VAL C O 1
ATOM 3046 N N . ASN C 1 102 ? 13.217 34.308 113.417 1.00 14.01 102 ASN C N 1
ATOM 3047 C CA . ASN C 1 102 ? 13.966 33.107 113.765 1.00 14.29 102 ASN C CA 1
ATOM 3048 C C . ASN C 1 102 ? 14.183 32.217 112.539 1.00 13.94 102 ASN C C 1
ATOM 3049 O O . ASN C 1 102 ? 15.293 31.740 112.297 1.00 13.18 102 ASN C O 1
ATOM 3054 N N . ASP C 1 103 ? 13.122 31.992 111.769 1.00 13.66 103 ASP C N 1
ATOM 3055 C CA . ASP C 1 103 ? 13.226 31.151 110.585 1.00 13.61 103 ASP C CA 1
ATOM 3056 C C . ASP C 1 103 ? 14.190 31.730 109.554 1.00 13.31 103 ASP C C 1
ATOM 3057 O O . ASP C 1 103 ? 15.065 31.020 109.054 1.00 13.00 103 ASP C O 1
ATOM 3062 N N . PHE C 1 104 ? 14.038 33.012 109.239 1.00 13.05 104 PHE C N 1
ATOM 3063 C CA . PHE C 1 104 ? 14.913 33.644 108.259 1.00 13.28 104 PHE C CA 1
ATOM 3064 C C . PHE C 1 104 ? 16.364 33.613 108.726 1.00 13.88 104 PHE C C 1
ATOM 3065 O O . PHE C 1 104 ? 17.278 33.427 107.920 1.00 12.81 104 PHE C O 1
ATOM 3073 N N . VAL C 1 105 ? 16.574 33.790 110.027 1.00 14.02 105 VAL C N 1
ATOM 3074 C CA . VAL C 1 105 ? 17.929 33.762 110.568 1.00 15.52 105 VAL C CA 1
ATOM 3075 C C . VAL C 1 105 ? 18.521 32.367 110.379 1.00 16.25 105 VAL C C 1
ATOM 3076 O O . VAL C 1 105 ? 19.692 32.222 110.025 1.00 16.20 105 VAL C O 1
ATOM 3080 N N . ASP C 1 106 ? 17.701 31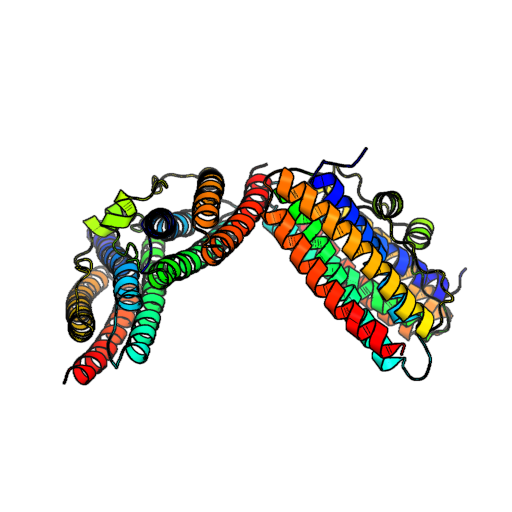.345 110.599 1.00 17.12 106 ASP C N 1
ATOM 3081 C CA . ASP C 1 106 ? 18.147 29.970 110.433 1.00 17.93 106 ASP C CA 1
ATOM 3082 C C . ASP C 1 106 ? 18.502 29.741 108.958 1.00 17.11 106 ASP C C 1
ATOM 3083 O O . ASP C 1 106 ? 19.556 29.188 108.639 1.00 16.68 106 ASP C O 1
ATOM 3088 N N . LEU C 1 107 ? 17.627 30.189 108.061 1.00 15.98 107 LEU C N 1
ATOM 3089 C CA . LEU C 1 107 ? 17.856 30.033 106.626 1.00 16.07 107 LEU C CA 1
ATOM 3090 C C . LEU C 1 107 ? 19.119 30.736 106.149 1.00 15.64 107 LEU C C 1
ATOM 3091 O O . LEU C 1 107 ? 19.835 30.219 105.293 1.00 14.63 107 LEU C O 1
ATOM 3096 N N . VAL C 1 108 ? 19.395 31.915 106.696 1.00 16.12 108 VAL C N 1
ATOM 3097 C CA . VAL C 1 108 ? 20.600 32.646 106.306 1.00 16.42 108 VAL C CA 1
ATOM 3098 C C . VAL C 1 108 ? 21.816 31.774 106.610 1.00 16.09 108 VAL C C 1
ATOM 3099 O O . VAL C 1 108 ? 22.732 31.667 105.799 1.00 15.04 108 VAL C O 1
ATOM 3103 N N . GLY C 1 109 ? 21.804 31.144 107.780 1.00 16.15 109 GLY C N 1
ATOM 3104 C CA . GLY C 1 109 ? 22.902 30.281 108.169 1.00 16.28 109 GLY C CA 1
ATOM 3105 C C . GLY C 1 109 ? 23.024 29.104 107.222 1.00 16.44 109 GLY C C 1
ATOM 3106 O O . GLY C 1 109 ? 24.118 28.764 106.786 1.00 16.11 109 GLY C O 1
ATOM 3107 N N . GLU C 1 110 ? 21.894 28.486 106.890 1.00 15.80 110 GLU C N 1
ATOM 3108 C CA . GLU C 1 110 ? 21.900 27.342 105.988 1.00 15.95 110 GLU C CA 1
ATOM 3109 C C . GLU C 1 110 ? 22.310 27.752 104.582 1.00 16.03 110 GLU C C 1
ATOM 3110 O O . GLU C 1 110 ? 22.993 27.003 103.885 1.00 14.85 110 GLU C O 1
ATOM 3116 N N . LEU C 1 111 ? 21.896 28.945 104.164 1.00 16.09 111 LEU C N 1
ATOM 3117 C CA . LEU C 1 111 ? 22.237 29.422 102.832 1.00 16.44 111 LEU C CA 1
ATOM 3118 C C . LEU C 1 111 ? 23.742 29.643 102.698 1.00 17.07 111 LEU C C 1
ATOM 3119 O O . LEU C 1 111 ? 24.319 29.377 101.643 1.00 16.49 111 LEU C O 1
ATOM 3124 N N . LYS C 1 112 ? 24.380 30.113 103.767 1.00 18.19 112 LYS C N 1
ATOM 3125 C CA . LYS C 1 112 ? 25.829 30.323 103.747 1.00 19.59 112 LYS C CA 1
ATOM 3126 C C . LYS C 1 112 ? 26.536 28.977 103.561 1.00 19.32 112 LYS C C 1
ATOM 3127 O O . LYS C 1 112 ? 27.469 28.862 102.766 1.00 18.80 112 LYS C O 1
ATOM 3133 N N . VAL C 1 113 ? 26.089 27.961 104.296 1.00 19.55 113 VAL C N 1
ATOM 3134 C CA . VAL C 1 113 ? 26.684 26.629 104.185 1.00 19.47 113 VAL C CA 1
ATOM 3135 C C . VAL C 1 113 ? 26.493 26.042 102.784 1.00 18.78 113 VAL C C 1
ATOM 3136 O O . VAL C 1 113 ? 27.433 25.519 102.187 1.00 18.03 113 VAL C O 1
ATOM 3140 N N . ALA C 1 114 ? 25.276 26.142 102.261 1.00 18.14 114 ALA C N 1
ATOM 3141 C CA . ALA C 1 114 ? 24.962 25.610 100.935 1.00 17.84 114 ALA C CA 1
ATOM 3142 C C . ALA C 1 114 ? 25.787 26.295 99.841 1.00 17.69 114 ALA C C 1
ATOM 3143 O O . ALA C 1 114 ? 26.279 25.647 98.915 1.00 16.06 114 ALA C O 1
ATOM 3145 N N . ARG C 1 115 ? 25.934 27.609 99.949 1.00 17.91 115 ARG C N 1
ATOM 3146 C CA . ARG C 1 115 ? 26.702 28.360 98.966 1.00 19.20 115 ARG C CA 1
ATOM 3147 C C . ARG C 1 115 ? 28.150 27.887 98.964 1.00 19.31 115 ARG C C 1
ATOM 3148 O O . ARG C 1 115 ? 28.758 27.724 97.903 1.00 18.59 115 ARG C O 1
ATOM 3156 N N . ASP C 1 116 ? 28.700 27.668 100.156 1.00 20.17 116 ASP C N 1
ATOM 3157 C CA . ASP C 1 116 ? 30.075 27.208 100.271 1.00 21.33 116 ASP C CA 1
ATOM 3158 C C . ASP C 1 116 ? 30.244 25.859 99.589 1.00 21.33 116 ASP C C 1
ATOM 3159 O O . ASP C 1 116 ? 31.248 25.615 98.920 1.00 20.94 116 ASP C O 1
ATOM 3164 N N . VAL C 1 117 ? 29.260 24.984 99.760 1.00 21.58 117 VAL C N 1
ATOM 3165 C CA . VAL C 1 117 ? 29.313 23.670 99.138 1.00 21.96 117 VAL C CA 1
ATOM 3166 C C . VAL C 1 117 ? 29.187 23.810 97.622 1.00 21.94 117 VAL C C 1
ATOM 3167 O O . VAL C 1 117 ? 29.894 23.139 96.871 1.00 20.69 117 VAL C O 1
ATOM 3171 N N . ALA C 1 118 ? 28.291 24.685 97.172 1.00 21.62 118 ALA C N 1
ATOM 3172 C CA . ALA C 1 118 ? 28.108 24.895 95.740 1.00 21.83 118 ALA C CA 1
ATOM 3173 C C . ALA C 1 118 ? 29.391 25.460 95.150 1.00 22.58 118 ALA C C 1
ATOM 3174 O O . ALA C 1 118 ? 29.844 25.029 94.096 1.00 21.60 118 ALA C O 1
ATOM 3176 N N . ASP C 1 119 ? 29.988 26.423 95.844 1.00 23.89 119 ASP C N 1
ATOM 3177 C CA . ASP C 1 119 ? 31.234 27.027 95.373 1.00 25.86 119 ASP C CA 1
ATOM 3178 C C . ASP C 1 119 ? 32.350 25.993 95.243 1.00 26.18 119 ASP C C 1
ATOM 3179 O O . ASP C 1 119 ? 33.140 26.036 94.301 1.00 25.73 119 ASP C O 1
ATOM 3184 N N . GLU C 1 120 ? 32.396 25.057 96.187 1.00 26.26 120 GLU C N 1
ATOM 3185 C CA . GLU C 1 120 ? 33.414 24.016 96.180 1.00 26.75 120 GLU C CA 1
ATOM 3186 C C . GLU C 1 120 ? 33.206 23.026 95.036 1.00 26.39 120 GLU C C 1
ATOM 3187 O O . GLU C 1 120 ? 34.159 22.373 94.600 1.00 26.21 120 GLU C O 1
ATOM 3189 N N . ALA C 1 121 ? 31.966 22.905 94.565 1.00 25.72 121 ALA C N 1
ATOM 3190 C CA . ALA C 1 121 ? 31.655 22.000 93.465 1.00 24.87 121 ALA C CA 1
ATOM 3191 C C . ALA C 1 121 ? 31.729 22.787 92.164 1.00 24.14 121 ALA C C 1
ATOM 3192 O O . ALA C 1 121 ? 31.321 22.310 91.110 1.00 23.55 121 ALA C O 1
ATOM 3194 N N . ASP C 1 122 ? 32.251 24.004 92.257 1.00 23.88 122 ASP C N 1
ATOM 3195 C CA . ASP C 1 122 ? 32.361 24.892 91.107 1.00 23.76 122 ASP C CA 1
ATOM 3196 C C . ASP C 1 122 ? 30.992 25.136 90.466 1.00 22.50 122 ASP C C 1
ATOM 3197 O O . ASP C 1 122 ? 30.861 25.218 89.243 1.00 21.89 122 ASP C O 1
ATOM 3202 N N . ASP C 1 123 ? 29.970 25.238 91.306 1.00 20.71 123 ASP C N 1
ATOM 3203 C CA . ASP C 1 123 ? 28.624 25.497 90.829 1.00 19.96 123 ASP C CA 1
ATOM 3204 C C . ASP C 1 123 ? 28.270 26.902 91.309 1.00 19.47 123 ASP C C 1
ATOM 3205 O O . ASP C 1 123 ? 27.463 27.080 92.220 1.00 17.82 123 ASP C O 1
ATOM 3210 N N . GLU C 1 124 ? 28.909 27.889 90.689 1.00 19.34 124 GLU C N 1
ATOM 3211 C CA . GLU C 1 124 ? 28.721 29.295 91.027 1.00 20.26 124 GLU C CA 1
ATOM 3212 C C . GLU C 1 124 ? 27.305 29.791 90.762 1.00 18.62 124 GLU C C 1
ATOM 3213 O O . GLU C 1 124 ? 26.803 30.653 91.485 1.00 18.60 124 GLU C O 1
ATOM 3219 N N . ALA C 1 125 ? 26.668 29.263 89.720 1.00 17.78 125 ALA C N 1
ATOM 3220 C CA . ALA C 1 125 ? 25.305 29.674 89.379 1.00 17.13 125 ALA C CA 1
ATOM 3221 C C . ALA C 1 125 ? 24.366 29.342 90.532 1.00 16.25 125 ALA C C 1
ATOM 3222 O O . ALA C 1 125 ? 23.463 30.113 90.856 1.00 15.59 125 ALA C O 1
ATOM 3224 N N . THR C 1 126 ? 24.573 28.182 91.145 1.00 15.36 126 THR C N 1
ATOM 3225 C CA . THR C 1 126 ? 23.738 27.794 92.272 1.00 15.10 126 THR C CA 1
ATOM 3226 C C . THR C 1 126 ? 24.036 28.704 93.457 1.00 15.32 126 THR C C 1
ATOM 3227 O O . THR C 1 126 ? 23.123 29.192 94.117 1.00 14.47 126 THR C O 1
ATOM 3231 N N . ALA C 1 127 ? 25.318 28.936 93.715 1.00 14.84 127 ALA C N 1
ATOM 3232 C CA . ALA C 1 127 ? 25.721 29.798 94.824 1.00 15.54 127 ALA C CA 1
ATOM 3233 C C . ALA C 1 127 ? 25.101 31.183 94.666 1.00 15.59 127 ALA C C 1
ATOM 3234 O O . ALA C 1 127 ? 24.592 31.752 95.621 1.00 15.04 127 ALA C O 1
ATOM 3236 N N . ASP C 1 128 ? 25.130 31.710 93.447 1.00 16.30 128 ASP C N 1
ATOM 3237 C CA . ASP C 1 128 ? 24.587 33.035 93.193 1.00 17.52 128 ASP C CA 1
ATOM 3238 C C . ASP C 1 128 ? 23.086 33.125 93.470 1.00 17.24 128 ASP C C 1
ATOM 3239 O O . ASP C 1 128 ? 22.612 34.094 94.058 1.00 15.87 128 ASP C O 1
ATOM 3244 N N . MET C 1 129 ? 22.334 32.113 93.053 1.00 17.59 129 MET C N 1
ATOM 3245 C CA . MET C 1 129 ? 20.894 32.119 93.287 1.00 18.19 129 MET C CA 1
ATOM 3246 C C . MET C 1 129 ? 20.608 32.075 94.787 1.00 17.28 129 MET C C 1
ATOM 3247 O O . MET C 1 129 ? 19.706 32.751 95.276 1.00 16.93 129 MET C O 1
ATOM 3252 N N . LEU C 1 130 ? 21.368 31.254 95.505 1.00 16.80 130 LEU C N 1
ATOM 3253 C CA . LEU C 1 130 ? 21.193 31.127 96.943 1.00 17.19 130 LEU C CA 1
ATOM 3254 C C . LEU C 1 130 ? 21.530 32.449 97.621 1.00 17.67 130 LEU C C 1
ATOM 3255 O O . LEU C 1 130 ? 20.875 32.843 98.589 1.00 16.89 130 LEU C O 1
ATOM 3260 N N . ASP C 1 131 ? 22.552 33.125 97.100 1.00 17.33 131 ASP C N 1
ATOM 3261 C CA . ASP C 1 131 ? 22.998 34.399 97.649 1.00 17.86 131 ASP C CA 1
ATOM 3262 C C . ASP C 1 131 ? 21.881 35.443 97.518 1.00 16.72 131 ASP C C 1
ATOM 3263 O O . ASP C 1 131 ? 21.624 36.215 98.444 1.00 15.29 131 ASP C O 1
ATOM 3268 N N . ALA C 1 132 ? 21.202 35.452 96.374 1.00 16.09 132 ALA C N 1
ATOM 3269 C CA . ALA C 1 132 ? 20.114 36.398 96.156 1.00 16.46 132 ALA C CA 1
ATOM 3270 C C . ALA C 1 132 ? 18.996 36.192 97.182 1.00 16.35 132 ALA C C 1
ATOM 3271 O O . ALA C 1 132 ? 18.421 37.156 97.668 1.00 16.49 132 ALA C O 1
ATOM 3273 N N . ILE C 1 133 ? 18.679 34.943 97.512 1.00 15.86 133 ILE C N 1
ATOM 3274 C CA . ILE C 1 133 ? 17.643 34.686 98.512 1.00 15.49 133 ILE C CA 1
ATOM 3275 C C . ILE C 1 133 ? 18.158 35.175 99.864 1.00 14.91 133 ILE C C 1
ATOM 3276 O O . ILE C 1 133 ? 17.427 35.830 100.615 1.00 13.99 133 ILE C O 1
ATOM 3281 N N . GLU C 1 134 ? 19.415 34.848 100.169 1.00 14.02 134 GLU C N 1
ATOM 3282 C CA . GLU C 1 134 ? 20.033 35.240 101.436 1.00 14.59 134 GLU C CA 1
ATOM 3283 C C . GLU C 1 134 ? 20.004 36.756 101.654 1.00 14.56 134 GLU C C 1
ATOM 3284 O O . GLU C 1 134 ? 19.617 37.232 102.719 1.00 14.58 134 GLU C O 1
ATOM 3290 N N . ALA C 1 135 ? 20.420 37.506 100.641 1.00 14.46 135 ALA C N 1
ATOM 3291 C CA . ALA C 1 135 ? 20.453 38.967 100.732 1.00 14.94 135 ALA C CA 1
ATOM 3292 C C . ALA C 1 135 ? 19.069 39.515 101.069 1.00 14.90 135 ALA C C 1
ATOM 3293 O O . ALA C 1 135 ? 18.931 40.419 101.893 1.00 15.10 135 ALA C O 1
ATOM 3295 N N . GLY C 1 136 ? 18.047 38.956 100.430 1.00 14.77 136 GLY C N 1
ATOM 3296 C CA . GLY C 1 136 ? 16.685 39.391 100.679 1.00 14.70 136 GLY C CA 1
ATOM 3297 C C . GLY C 1 136 ? 16.229 39.103 102.101 1.00 14.97 136 GLY C C 1
ATOM 3298 O O . GLY C 1 136 ? 15.551 39.929 102.717 1.00 15.00 136 GLY C O 1
ATOM 3299 N N . LEU C 1 137 ? 16.600 37.934 102.626 1.00 14.51 137 LEU C N 1
ATOM 3300 C CA . LEU C 1 137 ? 16.225 37.561 103.986 1.00 14.50 137 LEU C CA 1
ATOM 3301 C C . LEU C 1 137 ? 16.888 38.469 105.015 1.00 14.16 137 LEU C C 1
ATOM 3302 O O . LEU C 1 137 ? 16.262 38.866 105.998 1.00 13.70 137 LEU C O 1
ATOM 3307 N N . GLU C 1 138 ? 18.157 38.788 104.793 1.00 13.98 138 GLU C N 1
ATOM 3308 C CA . GLU C 1 138 ? 18.879 39.660 105.708 1.00 14.15 138 GLU C CA 1
ATOM 3309 C C . GLU C 1 138 ? 18.203 41.028 105.791 1.00 13.65 138 GLU C C 1
ATOM 3310 O O . GLU C 1 138 ? 18.154 41.633 106.852 1.00 13.28 138 GLU C O 1
ATOM 3316 N N . LYS C 1 139 ? 17.668 41.503 104.671 1.00 13.40 139 LYS C N 1
ATOM 3317 C CA . LYS C 1 139 ? 16.989 42.795 104.657 1.00 13.73 139 LYS C CA 1
ATOM 3318 C C . LYS C 1 139 ? 15.664 42.683 105.415 1.00 13.70 139 LYS C C 1
ATOM 3319 O O . LYS C 1 139 ? 15.318 43.559 106.208 1.00 12.82 139 LYS C O 1
ATOM 3325 N N . HIS C 1 140 ? 14.928 41.598 105.175 1.00 13.63 140 HIS C N 1
ATOM 3326 C CA . HIS C 1 140 ? 13.661 41.380 105.870 1.00 13.44 140 HIS C CA 1
ATOM 3327 C C . HIS C 1 140 ? 13.918 41.279 107.366 1.00 13.38 140 HIS C C 1
ATOM 3328 O O . HIS C 1 140 ? 13.137 41.779 108.170 1.00 12.38 140 HIS C O 1
ATOM 3335 N N . VAL C 1 141 ? 15.009 40.615 107.740 1.00 13.51 141 VAL C N 1
ATOM 3336 C CA . VAL C 1 141 ? 15.341 40.449 109.152 1.00 13.63 141 VAL C CA 1
ATOM 3337 C C . VAL C 1 141 ? 15.522 41.791 109.857 1.00 13.48 141 VAL C C 1
ATOM 3338 O O . VAL C 1 141 ? 15.031 41.975 110.961 1.00 13.56 141 VAL C O 1
ATOM 3342 N N . TRP C 1 142 ? 16.216 42.733 109.224 1.00 13.94 142 TRP C N 1
ATOM 3343 C CA . TRP C 1 142 ? 16.393 44.048 109.840 1.00 14.18 142 TRP C CA 1
ATOM 3344 C C . TRP C 1 142 ? 15.023 44.696 110.078 1.00 13.97 142 TRP C C 1
ATOM 3345 O O . TRP C 1 142 ? 14.743 45.191 111.171 1.00 14.03 142 TRP C O 1
ATOM 3356 N N . MET C 1 143 ? 14.178 44.700 109.054 1.00 13.80 143 MET C N 1
ATOM 3357 C CA . MET C 1 143 ? 12.860 45.310 109.170 1.00 14.34 143 MET C CA 1
ATOM 3358 C C . MET C 1 143 ? 11.969 44.673 110.231 1.00 14.11 143 MET C C 1
ATOM 3359 O O . MET C 1 143 ? 11.343 45.376 111.031 1.00 12.33 143 MET C O 1
ATOM 3364 N N . LEU C 1 144 ? 11.903 43.347 110.245 1.00 14.04 144 LEU C N 1
ATOM 3365 C CA . LEU C 1 144 ? 11.058 42.648 111.208 1.00 14.66 144 LEU C CA 1
ATOM 3366 C C . LEU C 1 144 ? 11.549 42.847 112.644 1.00 15.05 144 LEU C C 1
ATOM 3367 O O . LEU C 1 144 ? 10.750 42.971 113.572 1.00 13.93 144 LEU C O 1
ATOM 3372 N N . GLU C 1 145 ? 12.863 42.893 112.830 1.00 15.88 145 GLU C N 1
ATOM 3373 C CA . GLU C 1 145 ? 13.404 43.127 114.165 1.00 16.79 145 GLU C CA 1
ATOM 3374 C C . GLU C 1 145 ? 13.120 44.560 114.610 1.00 15.98 145 GLU C C 1
ATOM 3375 O O . GLU C 1 145 ? 12.835 44.795 115.780 1.00 15.51 145 GLU C O 1
ATOM 3381 N N . ALA C 1 146 ? 13.193 45.507 113.677 1.00 14.92 146 ALA C N 1
ATOM 3382 C CA . ALA C 1 146 ? 12.922 46.908 113.994 1.00 15.20 146 ALA C CA 1
ATOM 3383 C C . ALA C 1 146 ? 11.474 47.030 114.475 1.00 15.39 146 ALA C C 1
ATOM 3384 O O . ALA C 1 146 ? 11.180 47.733 115.441 1.00 14.59 146 ALA C O 1
ATOM 3386 N N . PHE C 1 147 ? 10.579 46.329 113.787 1.00 16.13 147 PHE C N 1
ATOM 3387 C CA . PHE C 1 147 ? 9.159 46.324 114.119 1.00 16.70 147 PHE C CA 1
ATOM 3388 C C . PHE C 1 147 ? 8.951 45.884 115.569 1.00 17.76 147 PHE C C 1
ATOM 3389 O O . PHE C 1 147 ? 8.113 46.431 116.284 1.00 16.36 147 PHE C O 1
ATOM 3397 N N . LEU C 1 148 ? 9.730 44.893 115.993 1.00 19.54 148 LEU C N 1
ATOM 3398 C CA . LEU C 1 148 ? 9.635 44.339 117.340 1.00 21.15 148 LEU C CA 1
ATOM 3399 C C . LEU C 1 148 ? 10.271 45.174 118.441 1.00 22.62 148 LEU C C 1
ATOM 3400 O O . LEU C 1 148 ? 10.001 44.965 119.618 1.00 21.88 148 LEU C O 1
ATOM 3405 N N . GLU C 1 149 ? 11.124 46.116 118.071 1.00 24.80 149 GLU C N 1
ATOM 3406 C CA . GLU C 1 149 ? 11.778 46.977 119.057 1.00 26.89 149 GLU C CA 1
ATOM 3407 C C . GLU C 1 149 ? 10.802 47.929 119.744 1.00 26.87 149 GLU C C 1
ATOM 3408 O O . GLU C 1 149 ? 9.791 47.465 120.298 1.00 18.54 149 GLU C O 1
ATOM 3415 N N . GLN D 1 6 ? -23.676 14.844 109.391 1.00 41.28 6 GLN D N 1
ATOM 3416 C CA . GLN D 1 6 ? -22.938 15.727 108.444 1.00 41.09 6 GLN D CA 1
ATOM 3417 C C . GLN D 1 6 ? -22.038 16.690 109.222 1.00 40.45 6 GLN D C 1
ATOM 3418 O O . GLN D 1 6 ? -22.081 16.729 110.454 1.00 40.72 6 GLN D O 1
ATOM 3424 N N . GLN D 1 7 ? -21.242 17.480 108.505 1.00 38.92 7 GLN D N 1
ATOM 3425 C CA . GLN D 1 7 ? -20.285 18.378 109.149 1.00 37.25 7 GLN D CA 1
ATOM 3426 C C . GLN D 1 7 ? -20.519 19.887 109.091 1.00 34.75 7 GLN D C 1
ATOM 3427 O O . GLN D 1 7 ? -21.444 20.384 108.448 1.00 34.94 7 GLN D O 1
ATOM 3433 N N . LEU D 1 8 ? -19.642 20.597 109.796 1.00 31.70 8 LEU D N 1
ATOM 3434 C CA . LEU D 1 8 ? -19.632 22.051 109.862 1.00 28.74 8 LEU D CA 1
ATOM 3435 C C . LEU D 1 8 ? -19.257 22.517 108.460 1.00 24.81 8 LEU D C 1
ATOM 3436 O O . LEU D 1 8 ? -18.511 21.840 107.753 1.00 23.36 8 LEU D O 1
ATOM 3441 N N . VAL D 1 9 ? -19.785 23.661 108.057 1.00 20.59 9 VAL D N 1
ATOM 3442 C CA . VAL D 1 9 ? -19.435 24.249 106.778 1.00 19.05 9 VAL D CA 1
ATOM 3443 C C . VAL D 1 9 ? -17.924 24.507 106.808 1.00 17.92 9 VAL D C 1
ATOM 3444 O O . VAL D 1 9 ? -17.227 24.269 105.824 1.00 16.83 9 VAL D O 1
ATOM 3448 N N . ALA D 1 10 ? -17.426 24.984 107.947 1.00 17.02 10 ALA D N 1
ATOM 3449 C CA . ALA D 1 10 ? -15.998 25.262 108.092 1.00 17.18 10 ALA D CA 1
ATOM 3450 C C . ALA D 1 10 ? -15.176 23.991 107.885 1.00 16.72 10 ALA D C 1
ATOM 3451 O O . ALA D 1 10 ? -14.081 24.039 107.324 1.00 16.06 10 ALA D O 1
ATOM 3453 N N . VAL D 1 11 ? -15.707 22.854 108.328 1.00 16.15 11 VAL D N 1
ATOM 3454 C CA . VAL D 1 11 ? -15.003 21.583 108.172 1.00 16.03 11 VAL D CA 1
ATOM 3455 C C . VAL D 1 11 ? -14.890 21.190 106.703 1.00 15.77 11 VAL D C 1
ATOM 3456 O O . VAL D 1 11 ? -13.832 20.763 106.251 1.00 14.33 11 VAL D O 1
ATOM 3460 N N . LEU D 1 12 ? -15.986 21.337 105.967 1.00 16.08 12 LEU D N 1
ATOM 3461 C CA . LEU D 1 12 ? -15.990 21.010 104.546 1.00 16.68 12 LEU D CA 1
ATOM 3462 C C . LEU D 1 12 ? -15.093 21.976 103.777 1.00 15.76 12 LEU D C 1
ATOM 3463 O O . LEU D 1 12 ? -14.425 21.588 102.822 1.00 15.27 12 LEU D O 1
ATOM 3468 N N . LEU D 1 13 ? -15.080 23.234 104.205 1.00 15.02 13 LEU D N 1
ATOM 3469 C CA . LEU D 1 13 ? -14.242 24.248 103.574 1.00 15.04 13 LEU D CA 1
ATOM 3470 C C . LEU D 1 13 ? -12.772 23.873 103.774 1.00 14.34 13 LEU D C 1
ATOM 3471 O O . LEU D 1 13 ? -11.979 23.888 102.837 1.00 13.50 13 LEU D O 1
ATOM 3476 N N . ASN D 1 14 ? -12.415 23.523 105.005 1.00 14.10 14 ASN D N 1
ATOM 3477 C CA . ASN D 1 14 ? -11.039 23.146 105.314 1.00 14.51 14 ASN D CA 1
ATOM 3478 C C . ASN D 1 14 ? -10.585 21.898 104.574 1.00 14.45 14 ASN D C 1
ATOM 3479 O O . ASN D 1 14 ? -9.390 21.699 104.349 1.00 14.01 14 ASN D O 1
ATOM 3484 N N . ARG D 1 15 ? -11.541 21.062 104.194 1.00 15.07 15 ARG D N 1
ATOM 3485 C CA . ARG D 1 15 ? -11.241 19.845 103.443 1.00 16.31 15 ARG D CA 1
ATOM 3486 C C . ARG D 1 15 ? -10.681 20.268 102.083 1.00 15.17 15 ARG D C 1
ATOM 3487 O O . ARG D 1 15 ? -9.751 19.646 101.556 1.00 13.82 15 ARG D O 1
ATOM 3495 N N . GLN D 1 16 ? -11.261 21.323 101.517 1.00 13.67 16 GLN D N 1
ATOM 3496 C CA . GLN D 1 16 ? -10.803 21.815 100.229 1.00 13.46 16 GLN D CA 1
ATOM 3497 C C . GLN D 1 16 ? -9.518 22.625 100.391 1.00 12.78 16 GLN D C 1
ATOM 3498 O O . GLN D 1 16 ? -8.687 22.683 99.477 1.00 11.54 16 GLN D O 1
ATOM 3504 N N . VAL D 1 17 ? -9.356 23.253 101.551 1.00 12.19 17 VAL D N 1
ATOM 3505 C CA . VAL D 1 17 ? -8.135 24.004 101.813 1.00 12.12 17 VAL D CA 1
ATOM 3506 C C . VAL D 1 17 ? -7.009 22.979 101.768 1.00 12.27 17 VAL D C 1
ATOM 3507 O O . VAL D 1 17 ? -5.980 23.196 101.137 1.00 12.18 17 VAL D O 1
ATOM 3511 N N . ALA D 1 18 ? -7.233 21.844 102.425 1.00 12.34 18 ALA D N 1
ATOM 3512 C CA . ALA D 1 18 ? -6.247 20.775 102.464 1.00 12.76 18 ALA D CA 1
ATOM 3513 C C . ALA D 1 18 ? -5.982 20.229 101.063 1.00 12.66 18 ALA D C 1
ATOM 3514 O O . ALA D 1 18 ? -4.830 20.011 100.688 1.00 12.28 18 ALA D O 1
ATOM 3516 N N . ASN D 1 19 ? -7.045 20.021 100.291 1.00 12.21 19 ASN D N 1
ATOM 3517 C CA . ASN D 1 19 ? -6.906 19.507 98.931 1.00 12.00 19 ASN D CA 1
ATOM 3518 C C . ASN D 1 19 ? -6.076 20.426 98.041 1.00 11.59 19 ASN D C 1
ATOM 3519 O O . ASN D 1 19 ? -5.206 19.965 97.298 1.00 10.97 19 ASN D O 1
ATOM 3524 N N . TRP D 1 20 ? -6.346 21.726 98.114 1.00 11.43 20 TRP D N 1
ATOM 3525 C CA . TRP D 1 20 ? -5.620 22.675 97.294 1.00 11.40 20 TRP D CA 1
ATOM 3526 C C . TRP D 1 20 ? -4.192 22.913 97.759 1.00 11.37 20 TRP D C 1
ATOM 3527 O O . TRP D 1 20 ? -3.330 23.268 96.956 1.00 10.97 20 TRP D O 1
ATOM 3538 N N . VAL D 1 21 ? -3.934 22.710 99.046 1.00 11.05 21 VAL D N 1
ATOM 3539 C CA . VAL D 1 21 ? -2.575 22.868 99.563 1.00 10.97 21 VAL D CA 1
ATOM 3540 C C . VAL D 1 21 ? -1.771 21.709 98.974 1.00 11.42 21 VAL D C 1
ATOM 3541 O O . VAL D 1 21 ? -0.626 21.877 98.561 1.00 11.56 21 VAL D O 1
ATOM 3545 N N . VAL D 1 22 ? -2.388 20.532 98.926 1.00 11.88 22 VAL D N 1
ATOM 3546 C CA . VAL D 1 22 ? -1.740 19.362 98.347 1.00 12.01 22 VAL D CA 1
ATOM 3547 C C . VAL D 1 22 ? -1.534 19.596 96.843 1.00 12.31 22 VAL D C 1
ATOM 3548 O O . VAL D 1 22 ? -0.443 19.375 96.315 1.00 11.45 22 VAL D O 1
ATOM 3552 N N . LEU D 1 23 ? -2.581 20.059 96.163 1.00 12.21 23 LEU D N 1
ATOM 3553 C CA . LEU D 1 23 ? -2.509 20.313 94.727 1.00 12.49 23 LEU D CA 1
ATOM 3554 C C . LEU D 1 23 ? -1.500 21.386 94.334 1.00 12.11 23 LEU D C 1
ATOM 3555 O O . LEU D 1 23 ? -0.900 21.308 93.257 1.00 11.10 23 LEU D O 1
ATOM 3560 N N . TYR D 1 24 ? -1.312 22.390 95.187 1.00 12.11 24 TYR D N 1
ATOM 3561 C CA . TYR D 1 24 ? -0.347 23.440 94.874 1.00 12.45 24 TYR D CA 1
ATOM 3562 C C . TYR D 1 24 ? 1.016 22.788 94.632 1.00 12.24 24 TYR D C 1
ATOM 3563 O O . TYR D 1 24 ? 1.728 23.139 93.697 1.00 12.13 24 TYR D O 1
ATOM 3572 N N . VAL D 1 25 ? 1.369 21.824 95.474 1.00 11.66 25 VAL D N 1
ATOM 3573 C CA . VAL D 1 25 ? 2.648 21.139 95.329 1.00 11.26 25 VAL D CA 1
ATOM 3574 C C . VAL D 1 25 ? 2.616 20.056 94.253 1.00 11.55 25 VAL D C 1
ATOM 3575 O O . VAL D 1 25 ? 3.605 19.831 93.561 1.00 11.76 25 VAL D O 1
ATOM 3579 N N . LYS D 1 26 ? 1.475 19.402 94.092 1.00 11.59 26 LYS D N 1
ATOM 3580 C CA . LYS D 1 26 ? 1.342 18.357 93.084 1.00 11.86 26 LYS D CA 1
ATOM 3581 C C . LYS D 1 26 ? 1.481 18.951 91.678 1.00 11.78 26 LYS D C 1
ATOM 3582 O O . LYS D 1 26 ? 2.137 18.376 90.803 1.00 11.21 26 LYS D O 1
ATOM 3588 N N . LEU D 1 27 ? 0.859 20.105 91.473 1.00 11.73 27 LEU D N 1
ATOM 3589 C CA . LEU D 1 27 ? 0.915 20.784 90.188 1.00 12.33 27 LEU D CA 1
ATOM 3590 C C . LEU D 1 27 ? 2.333 21.292 89.918 1.00 12.60 27 LEU D C 1
ATOM 3591 O O . LEU D 1 27 ? 2.771 21.364 88.771 1.00 12.30 27 LEU D O 1
ATOM 3596 N N . HIS D 1 28 ? 3.046 21.655 90.980 1.00 13.29 28 HIS D N 1
ATOM 3597 C CA . HIS D 1 28 ? 4.438 22.095 90.847 1.00 13.75 28 HIS D CA 1
ATOM 3598 C C . HIS D 1 28 ? 5.237 20.876 90.409 1.00 13.14 28 HIS D C 1
ATOM 3599 O O . HIS D 1 28 ? 6.111 20.964 89.545 1.00 12.80 28 HIS D O 1
ATOM 3606 N N . ASN D 1 29 ? 4.907 19.731 91.003 1.00 13.04 29 ASN D N 1
ATOM 3607 C CA . ASN D 1 29 ? 5.579 18.476 90.686 1.00 12.83 29 ASN D CA 1
ATOM 3608 C C . ASN D 1 29 ? 5.482 18.206 89.185 1.00 13.32 29 ASN D C 1
ATOM 3609 O O . ASN D 1 29 ? 6.479 17.917 88.527 1.00 13.09 29 ASN D O 1
ATOM 3614 N N . PHE D 1 30 ? 4.274 18.316 88.648 1.00 13.25 30 PHE D N 1
ATOM 3615 C CA . PHE D 1 30 ? 4.048 18.083 87.230 1.00 13.38 30 PHE D CA 1
ATOM 3616 C C . PHE D 1 30 ? 4.717 19.166 86.383 1.00 13.26 30 PHE D C 1
ATOM 3617 O O . PHE D 1 30 ? 5.277 18.880 85.321 1.00 12.44 30 PHE D O 1
ATOM 3625 N N . HIS D 1 31 ? 4.658 20.401 86.872 1.00 13.05 31 HIS D N 1
ATOM 3626 C CA . HIS D 1 31 ? 5.265 21.552 86.206 1.00 13.55 31 HIS D CA 1
ATOM 3627 C C . HIS D 1 31 ? 6.765 21.284 86.015 1.00 13.56 31 HIS D C 1
ATOM 3628 O O . HIS D 1 31 ? 7.334 21.552 84.954 1.00 13.78 31 HIS D O 1
ATOM 3635 N N . TRP D 1 32 ? 7.381 20.734 87.054 1.00 13.57 32 TRP D N 1
ATOM 3636 C CA . TRP D 1 32 ? 8.806 20.444 87.065 1.00 13.27 32 TRP D CA 1
ATOM 3637 C C . TRP D 1 32 ? 9.232 19.184 86.325 1.00 13.65 32 TRP D C 1
ATOM 3638 O O . TRP D 1 32 ? 10.198 19.207 85.558 1.00 13.14 32 TRP D O 1
ATOM 3649 N N . ASN D 1 33 ? 8.519 18.085 86.556 1.00 14.01 33 ASN D N 1
ATOM 3650 C CA . ASN D 1 33 ? 8.887 16.800 85.975 1.00 14.90 33 ASN D CA 1
ATOM 3651 C C . ASN D 1 33 ? 8.338 16.395 84.618 1.00 15.01 33 ASN D C 1
ATOM 3652 O O . ASN D 1 33 ? 8.777 15.390 84.058 1.00 14.41 33 ASN D O 1
ATOM 3657 N N . VAL D 1 34 ? 7.392 17.152 84.080 1.00 14.72 34 VAL D N 1
ATOM 3658 C CA . VAL D 1 34 ? 6.847 16.796 82.779 1.00 14.77 34 VAL D CA 1
ATOM 3659 C C . VAL D 1 34 ? 7.959 16.854 81.727 1.00 15.00 34 VAL D C 1
ATOM 3660 O O . VAL D 1 34 ? 8.908 17.622 81.860 1.00 13.82 34 VAL D O 1
ATOM 3664 N N . ASN D 1 35 ? 7.852 16.017 80.702 1.00 16.01 35 ASN D N 1
ATOM 3665 C CA . ASN D 1 35 ? 8.828 16.003 79.620 1.00 17.21 35 ASN D CA 1
ATOM 3666 C C . ASN D 1 35 ? 8.148 15.478 78.358 1.00 17.87 35 ASN D C 1
ATOM 3667 O O . ASN D 1 35 ? 6.972 15.103 78.383 1.00 17.73 35 ASN D O 1
ATOM 3672 N N . GLY D 1 36 ? 8.882 15.448 77.252 1.00 18.38 36 GLY D N 1
ATOM 3673 C CA . GLY D 1 36 ? 8.290 14.985 76.010 1.00 18.49 36 GLY D CA 1
ATOM 3674 C C . GLY D 1 36 ? 7.994 16.181 75.121 1.00 19.11 36 GLY D C 1
ATOM 3675 O O . GLY D 1 36 ? 8.216 17.318 75.533 1.00 18.24 36 GLY D O 1
ATOM 3676 N N . PRO D 1 37 ? 7.462 15.963 73.908 1.00 19.89 37 PRO D N 1
ATOM 3677 C CA . PRO D 1 37 ? 7.130 17.002 72.927 1.00 20.18 37 PRO D CA 1
ATOM 3678 C C . PRO D 1 37 ? 6.164 18.086 73.412 1.00 20.09 37 PRO D C 1
ATOM 3679 O O . PRO D 1 37 ? 6.151 19.199 72.873 1.00 19.50 37 PRO D O 1
ATOM 3683 N N . ASN D 1 38 ? 5.342 17.768 74.408 1.00 19.45 38 ASN D N 1
ATOM 3684 C CA . ASN D 1 38 ? 4.411 18.754 74.925 1.00 19.95 38 ASN D CA 1
ATOM 3685 C C . ASN D 1 38 ? 4.917 19.415 76.203 1.00 18.16 38 ASN D C 1
ATOM 3686 O O . ASN D 1 38 ? 4.149 20.021 76.946 1.00 17.12 38 ASN D O 1
ATOM 3691 N N . PHE D 1 39 ? 6.219 19.306 76.442 1.00 16.00 39 PHE D N 1
ATOM 3692 C CA . PHE D 1 39 ? 6.830 19.887 77.631 1.00 15.40 39 PHE D CA 1
ATOM 3693 C C . PHE D 1 39 ? 6.488 21.359 77.851 1.00 14.80 39 PHE D C 1
ATOM 3694 O O . PHE D 1 39 ? 6.035 21.742 78.934 1.00 13.82 39 PHE D O 1
ATOM 3702 N N . PHE D 1 40 ? 6.730 22.190 76.840 1.00 14.24 40 PHE D N 1
ATOM 3703 C CA . PHE D 1 40 ? 6.472 23.614 76.977 1.00 14.42 40 PHE D CA 1
ATOM 3704 C C . PHE D 1 40 ? 5.006 23.948 77.209 1.00 14.69 40 PHE D C 1
ATOM 3705 O O . PHE D 1 40 ? 4.691 24.804 78.033 1.00 14.71 40 PHE D O 1
ATOM 3713 N N . THR D 1 41 ? 4.115 23.263 76.501 1.00 14.83 41 THR D N 1
ATOM 3714 C CA . THR D 1 41 ? 2.684 23.488 76.665 1.00 15.16 41 THR D CA 1
ATOM 3715 C C . THR D 1 41 ? 2.222 23.093 78.067 1.00 14.11 41 THR D C 1
ATOM 3716 O O . THR D 1 41 ? 1.516 23.854 78.730 1.00 13.20 41 THR D O 1
ATOM 3720 N N . LEU D 1 42 ? 2.620 21.905 78.510 1.00 13.12 42 LEU D N 1
ATOM 3721 C CA . LEU D 1 42 ? 2.225 21.420 79.829 1.00 13.55 42 LEU D CA 1
ATOM 3722 C C . LEU D 1 42 ? 2.944 22.142 80.968 1.00 13.46 42 LEU D C 1
ATOM 3723 O O . LEU D 1 42 ? 2.355 22.410 82.010 1.00 13.79 42 LEU D O 1
ATOM 3728 N N . HIS D 1 43 ? 4.218 22.454 80.768 1.00 13.50 43 HIS D N 1
ATOM 3729 C CA . HIS D 1 43 ? 4.984 23.176 81.779 1.00 14.02 43 HIS D CA 1
ATOM 3730 C C . HIS D 1 43 ? 4.219 24.463 82.086 1.00 14.16 43 HIS D C 1
ATOM 3731 O O . HIS D 1 43 ? 4.079 24.859 83.235 1.00 13.97 43 HIS D O 1
ATOM 3738 N N . GLU D 1 44 ? 3.713 25.095 81.033 1.00 15.00 44 GLU D N 1
ATOM 3739 C CA . GLU D 1 44 ? 2.952 26.333 81.155 1.00 15.45 44 GLU D CA 1
ATOM 3740 C C . GLU D 1 44 ? 1.572 26.096 81.766 1.00 14.37 44 GLU D C 1
ATOM 3741 O O . GLU D 1 44 ? 1.143 26.848 82.643 1.00 12.86 44 GLU D O 1
ATOM 3747 N N . LYS D 1 45 ? 0.880 25.055 81.304 1.00 13.60 45 LYS D N 1
ATOM 3748 C CA . LYS D 1 45 ? -0.448 24.737 81.821 1.00 13.88 45 LYS D CA 1
ATOM 3749 C C . LYS D 1 45 ? -0.423 24.499 83.325 1.00 13.11 45 LYS D C 1
ATOM 3750 O O . LYS D 1 45 ? -1.256 25.027 84.065 1.00 12.43 45 LYS D O 1
ATOM 3756 N N . PHE D 1 46 ? 0.529 23.691 83.772 1.00 12.52 46 PHE D N 1
ATOM 3757 C CA . PHE D 1 46 ? 0.640 23.379 85.188 1.00 12.68 46 PHE D CA 1
ATOM 3758 C C . PHE D 1 46 ? 0.941 24.620 86.034 1.00 12.70 46 PHE D C 1
ATOM 3759 O O . PHE D 1 46 ? 0.522 24.697 87.184 1.00 12.67 46 PHE D O 1
ATOM 3767 N N . GLU D 1 47 ? 1.651 25.599 85.476 1.00 13.62 47 GLU D N 1
ATOM 3768 C CA . GLU D 1 47 ? 1.922 26.820 86.236 1.00 14.51 47 GLU D CA 1
ATOM 3769 C C . GLU D 1 47 ? 0.603 27.580 86.385 1.00 13.97 47 GLU D C 1
ATOM 3770 O O . GLU D 1 47 ? 0.289 28.106 87.448 1.00 13.76 47 GLU D O 1
ATOM 3776 N N . GLU D 1 48 ? -0.158 27.635 85.300 1.00 13.64 48 GLU D N 1
ATOM 3777 C CA . GLU D 1 48 ? -1.452 28.305 85.302 1.00 14.13 48 GLU D CA 1
ATOM 3778 C C . GLU D 1 48 ? -2.320 27.693 86.403 1.00 13.09 48 GLU D C 1
ATOM 3779 O O . GLU D 1 48 ? -2.983 28.404 87.161 1.00 11.85 48 GLU D O 1
ATOM 3785 N N . LEU D 1 49 ? -2.302 26.367 86.483 1.00 12.35 49 LEU D N 1
ATOM 3786 C CA . LEU D 1 49 ? -3.095 25.653 87.476 1.00 12.42 49 LEU D CA 1
ATOM 3787 C C . LEU D 1 49 ? -2.609 25.815 88.912 1.00 12.56 49 LEU D C 1
ATOM 3788 O O . LEU D 1 49 ? -3.429 25.981 89.816 1.00 12.44 49 LEU D O 1
ATOM 3793 N N . TYR D 1 50 ? -1.300 25.780 89.159 1.00 12.61 50 TYR D N 1
ATOM 3794 C CA . TYR D 1 50 ? -0.883 25.963 90.550 1.00 13.35 50 TYR D CA 1
ATOM 3795 C C . TYR D 1 50 ? -1.071 27.416 90.969 1.00 13.22 50 TYR D C 1
ATOM 3796 O O . TYR D 1 50 ? -1.263 27.711 92.145 1.00 12.39 50 TYR D O 1
ATOM 3805 N N . THR D 1 51 ? -1.058 28.326 90.002 1.00 13.30 51 THR D N 1
ATOM 3806 C CA . THR D 1 51 ? -1.278 29.735 90.320 1.00 13.89 51 THR D CA 1
ATOM 3807 C C . THR D 1 51 ? -2.727 29.865 90.787 1.00 14.06 51 THR D C 1
ATOM 3808 O O . THR D 1 51 ? -3.020 30.573 91.749 1.00 13.76 51 THR D O 1
ATOM 3812 N N . GLU D 1 52 ? -3.632 29.157 90.111 1.00 14.10 52 GLU D N 1
ATOM 3813 C CA . GLU D 1 52 ? -5.036 29.172 90.503 1.00 14.28 52 GLU D CA 1
ATOM 3814 C C . GLU D 1 52 ? -5.173 28.488 91.863 1.00 13.61 52 GLU D C 1
ATOM 3815 O O . GLU D 1 52 ? -5.960 28.919 92.704 1.00 13.22 52 GLU D O 1
ATOM 3821 N N . ALA D 1 53 ? -4.391 27.430 92.077 1.00 13.31 53 ALA D N 1
ATOM 3822 C CA . ALA D 1 53 ? -4.412 26.702 93.344 1.00 13.46 53 ALA D CA 1
ATOM 3823 C C . ALA D 1 53 ? -4.093 27.656 94.486 1.00 13.73 53 ALA D C 1
ATOM 3824 O O . ALA D 1 53 ? -4.766 27.672 95.514 1.00 13.17 53 ALA D O 1
ATOM 3826 N N . SER D 1 54 ? -3.046 28.448 94.294 1.00 13.34 54 SER D N 1
ATOM 3827 C CA . SER D 1 54 ? -2.622 29.420 95.287 1.00 14.74 54 SER D CA 1
ATOM 3828 C C . SER D 1 54 ? -3.781 30.361 95.631 1.00 14.00 54 SER D C 1
ATOM 3829 O O . SER D 1 54 ? -3.961 30.741 96.781 1.00 14.34 54 SER D O 1
ATOM 3832 N N . GLY D 1 55 ? -4.567 30.721 94.623 1.00 13.47 55 GLY D N 1
ATOM 3833 C CA . GLY D 1 55 ? -5.700 31.603 94.846 1.00 12.97 55 GLY D CA 1
ATOM 3834 C C . GLY D 1 55 ? -6.822 30.920 95.614 1.00 13.15 55 GLY D C 1
ATOM 3835 O O . GLY D 1 55 ? -7.476 31.537 96.463 1.00 13.01 55 GLY D O 1
ATOM 3836 N N . HIS D 1 56 ? -7.061 29.644 95.324 1.00 12.69 56 HIS D N 1
ATOM 3837 C CA . HIS D 1 56 ? -8.114 28.910 96.015 1.00 13.20 56 HIS D CA 1
ATOM 3838 C C . HIS D 1 56 ? -7.773 28.748 97.488 1.00 13.15 56 HIS D C 1
ATOM 3839 O O . HIS D 1 56 ? -8.637 28.896 98.355 1.00 12.77 56 HIS D O 1
ATOM 3846 N N . ILE D 1 57 ? -6.509 28.437 97.764 1.00 13.31 57 ILE D N 1
ATOM 3847 C CA . ILE D 1 57 ? -6.045 28.258 99.139 1.00 13.33 57 ILE D CA 1
ATOM 3848 C C . ILE D 1 57 ? -6.410 29.464 100.002 1.00 12.92 57 ILE D C 1
ATOM 3849 O O . ILE D 1 57 ? -6.981 29.321 101.078 1.00 12.76 57 ILE D O 1
ATOM 3854 N N . ASP D 1 58 ? -6.062 30.652 99.521 1.00 13.51 58 ASP D N 1
ATOM 3855 C CA . ASP D 1 58 ? -6.316 31.884 100.255 1.00 13.54 58 ASP D CA 1
ATOM 3856 C C . ASP D 1 58 ? -7.798 32.213 100.393 1.00 13.75 58 ASP D C 1
ATOM 3857 O O . ASP D 1 58 ? -8.252 32.550 101.479 1.00 13.47 58 ASP D O 1
ATOM 3862 N N . THR D 1 59 ? -8.553 32.113 99.304 1.00 14.24 59 THR D N 1
ATOM 3863 C CA . THR D 1 59 ? -9.979 32.426 99.358 1.00 15.59 59 THR D CA 1
ATOM 3864 C C . THR D 1 59 ? -10.733 31.463 100.267 1.00 14.36 59 THR D C 1
ATOM 3865 O O . THR D 1 59 ? -11.569 31.883 101.064 1.00 13.67 59 THR D O 1
ATOM 3869 N N . LEU D 1 60 ? -10.434 30.173 100.146 1.00 14.00 60 LEU D N 1
ATOM 3870 C CA . LEU D 1 60 ? -11.086 29.156 100.971 1.00 13.64 60 LEU D CA 1
ATOM 3871 C C . LEU D 1 60 ? -10.780 29.362 102.457 1.00 13.51 60 LEU D C 1
ATOM 3872 O O . LEU D 1 60 ? -11.688 29.376 103.290 1.00 12.39 60 LEU D O 1
ATOM 3877 N N . ALA D 1 61 ? -9.501 29.530 102.786 1.00 13.79 61 ALA D N 1
ATOM 3878 C CA . ALA D 1 61 ? -9.103 29.742 104.172 1.00 13.69 61 ALA D CA 1
ATOM 3879 C C . ALA D 1 61 ? -9.717 31.010 104.750 1.00 14.20 61 ALA D C 1
ATOM 3880 O O . ALA D 1 61 ? -10.150 31.029 105.902 1.00 13.89 61 ALA D O 1
ATOM 3882 N N . GLU D 1 62 ? -9.751 32.076 103.957 1.00 14.30 62 GLU D N 1
ATOM 3883 C CA . GLU D 1 62 ? -10.322 33.322 104.449 1.00 14.80 62 GLU D CA 1
ATOM 3884 C C . GLU D 1 62 ? -11.841 33.263 104.581 1.00 14.47 62 GLU D C 1
ATOM 3885 O O . GLU D 1 62 ? -12.424 33.985 105.382 1.00 14.56 62 GLU D O 1
ATOM 3891 N N . ARG D 1 63 ? -12.479 32.387 103.815 1.00 14.07 63 ARG D N 1
ATOM 3892 C CA . ARG D 1 63 ? -13.922 32.232 103.927 1.00 14.08 63 ARG D CA 1
ATOM 3893 C C . ARG D 1 63 ? -14.162 31.509 105.257 1.00 13.51 63 ARG D C 1
ATOM 3894 O O . ARG D 1 63 ? -15.122 31.787 105.959 1.00 13.40 63 ARG D O 1
ATOM 3902 N N . VAL D 1 64 ? -13.273 30.580 105.597 1.00 13.37 64 VAL D N 1
ATOM 3903 C CA . VAL D 1 64 ? -13.373 29.861 106.866 1.00 13.42 64 VAL D CA 1
ATOM 3904 C C . VAL D 1 64 ? -13.327 30.881 107.999 1.00 13.48 64 VAL D C 1
ATOM 3905 O O . VAL D 1 64 ? -14.155 30.851 108.908 1.00 13.57 64 VAL D O 1
ATOM 3909 N N . LEU D 1 65 ? -12.357 31.785 107.930 1.00 13.60 65 LEU D N 1
ATOM 3910 C CA . LEU D 1 65 ? -12.205 32.829 108.936 1.00 14.21 65 LEU D CA 1
ATOM 3911 C C . LEU D 1 65 ? -13.445 33.723 108.979 1.00 13.87 65 LEU D C 1
ATOM 3912 O O . LEU D 1 65 ? -13.904 34.118 110.047 1.00 13.59 65 LEU D O 1
ATOM 3917 N N . SER D 1 66 ? -13.985 34.038 107.805 1.00 14.32 66 SER D N 1
ATOM 3918 C CA . SER D 1 66 ? -15.154 34.902 107.705 1.00 14.30 66 SER D CA 1
ATOM 3919 C C . SER D 1 66 ? -16.414 34.313 108.337 1.00 15.00 66 SER D C 1
ATOM 3920 O O . SER D 1 66 ? -17.350 35.042 108.650 1.00 14.82 66 SER D O 1
ATOM 3923 N N . ILE D 1 67 ? -16.441 32.998 108.532 1.00 15.10 67 ILE D N 1
ATOM 3924 C CA . ILE D 1 67 ? -17.604 32.384 109.154 1.00 15.83 67 ILE D CA 1
ATOM 3925 C C . ILE D 1 67 ? -17.297 31.917 110.572 1.00 16.41 67 ILE D C 1
ATOM 3926 O O . ILE D 1 67 ? -18.078 31.179 111.172 1.00 16.46 67 ILE D O 1
ATOM 3931 N N . GLY D 1 68 ? -16.145 32.323 111.099 1.00 17.02 68 GLY D N 1
ATOM 3932 C CA . GLY D 1 68 ? -15.804 31.966 112.468 1.00 16.94 68 GLY D CA 1
ATOM 3933 C C . GLY D 1 68 ? -14.970 30.732 112.736 1.00 17.27 68 GLY D C 1
ATOM 3934 O O . GLY D 1 68 ? -14.800 30.355 113.886 1.00 17.01 68 GLY D O 1
ATOM 3935 N N . GLY D 1 69 ? -14.444 30.095 111.697 1.00 17.81 69 GLY D N 1
ATOM 3936 C CA . GLY D 1 69 ? -13.624 28.914 111.923 1.00 17.72 69 GLY D CA 1
ATOM 3937 C C . GLY D 1 69 ? -12.136 29.221 111.833 1.00 17.89 69 GLY D C 1
ATOM 3938 O O . GLY D 1 69 ? -11.740 30.375 111.691 1.00 17.70 69 GLY D O 1
ATOM 3939 N N . SER D 1 70 ? -11.311 28.184 111.934 1.00 18.58 70 SER D N 1
ATOM 3940 C CA . SER D 1 70 ? -9.864 28.318 111.826 1.00 19.02 70 SER D CA 1
ATOM 3941 C C . SER D 1 70 ? -9.437 27.451 110.653 1.00 17.71 70 SER D C 1
ATOM 3942 O O . SER D 1 70 ? -9.745 26.263 110.599 1.00 17.35 70 SER D O 1
ATOM 3945 N N . PRO D 1 71 ? -8.725 28.043 109.689 1.00 16.54 71 PRO D N 1
ATOM 3946 C CA . PRO D 1 71 ? -8.270 27.318 108.505 1.00 16.51 71 PRO D CA 1
ATOM 3947 C C . PRO D 1 71 ? -7.148 26.324 108.714 1.00 15.88 71 PRO D C 1
ATOM 3948 O O . PRO D 1 71 ? -6.287 26.508 109.553 1.00 15.36 71 PRO D O 1
ATOM 3952 N N . ILE D 1 72 ? -7.153 25.263 107.927 1.00 15.31 72 ILE D N 1
ATOM 3953 C CA . ILE D 1 72 ? -6.080 24.303 108.027 1.00 15.38 72 ILE D CA 1
ATOM 3954 C C . ILE D 1 72 ? -4.880 25.046 107.460 1.00 14.72 72 ILE D C 1
ATOM 3955 O O . ILE D 1 72 ? -4.918 25.625 106.370 1.00 14.00 72 ILE D O 1
ATOM 3960 N N . ALA D 1 73 ? -3.827 25.080 108.263 1.00 14.54 73 ALA D N 1
ATOM 3961 C CA . ALA D 1 73 ? -2.647 25.831 107.897 1.00 14.11 73 ALA D CA 1
ATOM 3962 C C . ALA D 1 73 ? -1.307 25.214 108.252 1.00 14.02 73 ALA D C 1
ATOM 3963 O O . ALA D 1 73 ? -0.422 25.896 108.780 1.00 13.49 73 ALA D O 1
ATOM 3965 N N . THR D 1 74 ? -1.172 23.923 107.975 1.00 13.77 74 THR D N 1
ATOM 3966 C CA . THR D 1 74 ? 0.067 23.186 108.192 1.00 13.58 74 THR D CA 1
ATOM 3967 C C . THR D 1 74 ? 0.032 22.097 107.135 1.00 13.44 74 THR D C 1
ATOM 3968 O O . THR D 1 74 ? -1.040 21.735 106.655 1.00 12.61 74 THR D O 1
ATOM 3972 N N . LEU D 1 75 ? 1.197 21.591 106.755 1.00 13.72 75 LEU D N 1
ATOM 3973 C CA . LEU D 1 75 ? 1.257 20.538 105.760 1.00 14.06 75 LEU D CA 1
ATOM 3974 C C . LEU D 1 75 ? 0.758 19.244 106.374 1.00 14.18 75 LEU D C 1
ATOM 3975 O O . LEU D 1 75 ? 0.114 18.438 105.703 1.00 13.64 75 LEU D O 1
ATOM 3980 N N . ALA D 1 76 ? 1.059 19.047 107.653 1.00 13.73 76 ALA D N 1
ATOM 3981 C CA . ALA D 1 76 ? 0.640 17.838 108.358 1.00 14.22 76 ALA D CA 1
ATOM 3982 C C . ALA D 1 76 ? -0.881 17.700 108.344 1.00 14.53 76 ALA D C 1
ATOM 3983 O O . ALA D 1 76 ? -1.411 16.637 108.021 1.00 14.34 76 ALA D O 1
ATOM 3985 N N . ALA D 1 77 ? -1.578 18.782 108.686 1.00 14.51 77 ALA D N 1
ATOM 3986 C CA . ALA D 1 77 ? -3.039 18.764 108.715 1.00 14.38 77 ALA D CA 1
ATOM 3987 C C . ALA D 1 77 ? -3.625 18.669 107.307 1.00 14.75 77 ALA D C 1
ATOM 3988 O O . ALA D 1 77 ? -4.697 18.088 107.110 1.00 14.92 77 ALA D O 1
ATOM 3990 N N . SER D 1 78 ? -2.926 19.237 106.328 1.00 14.65 78 SER D N 1
ATOM 3991 C CA . SER D 1 78 ? -3.400 19.188 104.948 1.00 15.34 78 SER D CA 1
ATOM 3992 C C . SER D 1 78 ? -3.360 17.746 104.448 1.00 15.91 78 SER D C 1
ATOM 3993 O O . SER D 1 78 ? -4.324 17.252 103.859 1.00 14.59 78 SER D O 1
ATOM 3996 N N . LEU D 1 79 ? -2.232 17.083 104.687 1.00 17.22 79 LEU D N 1
ATOM 3997 C CA . LEU D 1 79 ? -2.053 15.694 104.279 1.00 18.63 79 LEU D CA 1
ATOM 3998 C C . LEU D 1 79 ? -3.094 14.815 104.963 1.00 19.75 79 LEU D C 1
ATOM 3999 O O . LEU D 1 79 ? -3.646 13.887 104.375 1.00 19.21 79 LEU D O 1
ATOM 4004 N N . GLU D 1 80 ? -3.358 15.130 106.222 1.00 20.81 80 GLU D N 1
ATOM 4005 C CA . GLU D 1 80 ? -4.304 14.383 107.023 1.00 22.10 80 GLU D CA 1
ATOM 4006 C C . GLU D 1 80 ? -5.740 14.473 106.524 1.00 21.15 80 GLU D C 1
ATOM 4007 O O . GLU D 1 80 ? -6.455 13.471 106.481 1.00 20.54 80 GLU D O 1
ATOM 4013 N N . GLU D 1 81 ? -6.161 15.674 106.141 1.00 19.81 81 GLU D N 1
ATOM 4014 C CA . GLU D 1 81 ? -7.527 15.887 105.689 1.00 19.22 81 GLU D CA 1
ATOM 4015 C C . GLU D 1 81 ? -7.798 15.802 104.187 1.00 18.24 81 GLU D C 1
ATOM 4016 O O . GLU D 1 81 ? -8.933 15.561 103.786 1.00 18.09 81 GLU D O 1
ATOM 4022 N N . ALA D 1 82 ? -6.773 15.983 103.363 1.00 16.92 82 ALA D N 1
ATOM 4023 C CA . ALA D 1 82 ? -6.949 15.952 101.914 1.00 16.18 82 ALA D CA 1
ATOM 4024 C C . ALA D 1 82 ? -7.383 14.592 101.376 1.00 15.48 82 ALA D C 1
ATOM 4025 O O . ALA D 1 82 ? -6.961 13.551 101.877 1.00 14.60 82 ALA D O 1
ATOM 4027 N N . SER D 1 83 ? -8.236 14.613 100.354 1.00 14.32 83 SER D N 1
ATOM 4028 C CA . SER D 1 83 ? -8.709 13.392 99.706 1.00 15.13 83 SER D CA 1
ATOM 4029 C C . SER D 1 83 ? -7.853 13.207 98.456 1.00 15.21 83 SER D C 1
ATOM 4030 O O . SER D 1 83 ? -7.856 12.153 97.832 1.00 15.62 83 SER D O 1
ATOM 4033 N N . ILE D 1 84 ? -7.114 14.254 98.105 1.00 15.54 84 ILE D N 1
ATOM 4034 C CA . ILE D 1 84 ? -6.223 14.224 96.950 1.00 15.69 84 ILE D CA 1
ATOM 4035 C C . ILE D 1 84 ? -4.891 13.580 97.333 1.00 15.86 84 ILE D C 1
ATOM 4036 O O . ILE D 1 84 ? -4.311 13.918 98.367 1.00 15.40 84 ILE D O 1
ATOM 4041 N N . LYS D 1 85 ? -4.421 12.647 96.512 1.00 15.51 85 LYS D N 1
ATOM 4042 C CA . LYS D 1 85 ? -3.148 11.983 96.781 1.00 16.75 85 LYS D CA 1
ATOM 4043 C C . LYS D 1 85 ? -2.026 12.799 96.155 1.00 15.98 85 LYS D C 1
ATOM 4044 O O . LYS D 1 85 ? -2.247 13.544 95.197 1.00 14.99 85 LYS D O 1
ATOM 4050 N N . GLU D 1 86 ? -0.821 12.638 96.687 1.00 15.87 86 GLU D N 1
ATOM 4051 C CA . GLU D 1 86 ? 0.338 13.344 96.166 1.00 15.90 86 GLU D CA 1
ATOM 4052 C C . GLU D 1 86 ? 0.842 12.589 94.945 1.00 16.38 86 GLU D C 1
ATOM 4053 O O . GLU D 1 86 ? 0.484 11.428 94.742 1.00 15.81 86 GLU D O 1
ATOM 4059 N N . ALA D 1 87 ? 1.661 13.246 94.129 1.00 17.43 87 ALA D N 1
ATOM 4060 C CA . ALA D 1 87 ? 2.200 12.614 92.928 1.00 19.27 87 ALA D CA 1
ATOM 4061 C C . ALA D 1 87 ? 3.094 11.438 93.309 1.00 20.74 87 ALA D C 1
ATOM 4062 O O . ALA D 1 87 ? 3.620 11.390 94.420 1.00 19.79 87 ALA D O 1
ATOM 4064 N N . THR D 1 88 ? 3.261 10.495 92.385 1.00 23.17 88 THR D N 1
ATOM 4065 C CA . THR D 1 88 ? 4.107 9.327 92.623 1.00 25.35 88 THR D CA 1
ATOM 4066 C C . THR D 1 88 ? 5.561 9.651 92.309 1.00 26.59 88 THR D C 1
ATOM 4067 O O . THR D 1 88 ? 6.473 9.079 92.902 1.00 28.12 88 THR D O 1
ATOM 4071 N N . GLY D 1 89 ? 5.768 10.572 91.375 1.00 27.58 89 GLY D N 1
ATOM 4072 C CA . GLY D 1 89 ? 7.116 10.949 90.992 1.00 28.46 89 GLY D CA 1
ATOM 4073 C C . GLY D 1 89 ? 7.499 10.348 89.650 1.00 28.72 89 GLY D C 1
ATOM 4074 O O . GLY D 1 89 ? 8.444 10.811 89.006 1.00 30.21 89 GLY D O 1
ATOM 4075 N N . GLY D 1 90 ? 6.759 9.329 89.219 1.00 27.74 90 GLY D N 1
ATOM 4076 C CA . GLY D 1 90 ? 7.053 8.698 87.943 1.00 27.60 90 GLY D CA 1
ATOM 4077 C C . GLY D 1 90 ? 5.981 8.834 86.866 1.00 26.55 90 GLY D C 1
ATOM 4078 O O . GLY D 1 90 ? 5.982 8.079 85.894 1.00 26.66 90 GLY D O 1
ATOM 4079 N N . GLU D 1 91 ? 5.069 9.790 87.013 1.00 23.97 91 GLU D N 1
ATOM 4080 C CA . GLU D 1 91 ? 4.019 9.966 86.015 1.00 22.06 91 GLU D CA 1
ATOM 4081 C C . GLU D 1 91 ? 4.563 10.435 84.672 1.00 20.75 91 GLU D C 1
ATOM 4082 O O . GLU D 1 91 ? 5.456 11.276 84.607 1.00 19.89 91 GLU D O 1
ATOM 4088 N N . SER D 1 92 ? 4.015 9.879 83.599 1.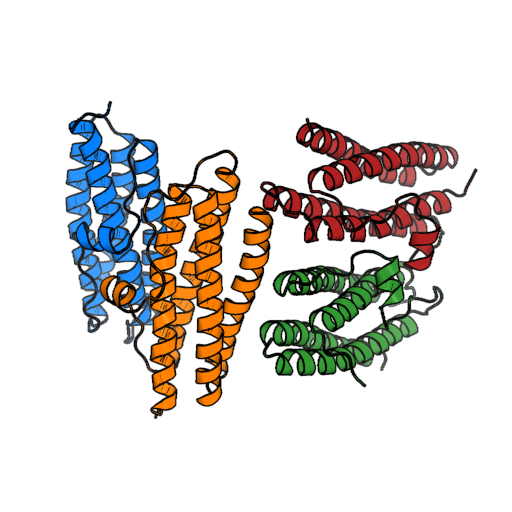00 19.21 92 SER D N 1
ATOM 4089 C CA . SER D 1 92 ? 4.392 10.290 82.254 1.00 18.61 92 SER D CA 1
ATOM 4090 C C . SER D 1 92 ? 3.576 11.557 82.022 1.00 17.71 92 SER D C 1
ATOM 4091 O O . SER D 1 92 ? 2.660 11.846 82.791 1.00 16.63 92 SER D O 1
ATOM 4094 N N . ALA D 1 93 ? 3.882 12.294 80.960 1.00 17.38 93 ALA D N 1
ATOM 4095 C CA . ALA D 1 93 ? 3.147 13.517 80.664 1.00 17.77 93 ALA D CA 1
ATOM 4096 C C . ALA D 1 93 ? 1.639 13.265 80.598 1.00 17.28 93 ALA D C 1
ATOM 4097 O O . ALA D 1 93 ? 0.850 14.009 81.184 1.00 17.07 93 ALA D O 1
ATOM 4099 N N . ALA D 1 94 ? 1.242 12.216 79.886 1.00 16.99 94 ALA D N 1
ATOM 4100 C CA . ALA D 1 94 ? -0.173 11.892 79.746 1.00 17.18 94 ALA D CA 1
ATOM 4101 C C . ALA D 1 94 ? -0.803 11.512 81.081 1.00 16.71 94 ALA D C 1
ATOM 4102 O O . ALA D 1 94 ? -1.941 11.877 81.365 1.00 15.57 94 ALA D O 1
ATOM 4104 N N . GLU D 1 95 ? -0.060 10.782 81.902 1.00 16.73 95 GLU D N 1
ATOM 4105 C CA . GLU D 1 95 ? -0.567 10.378 83.206 1.00 17.09 95 GLU D CA 1
ATOM 4106 C C . GLU D 1 95 ? -0.731 11.590 84.122 1.00 16.26 95 GLU D C 1
ATOM 4107 O O . GLU D 1 95 ? -1.609 11.608 84.983 1.00 16.21 95 GLU D O 1
ATOM 4113 N N . MET D 1 96 ? 0.106 12.607 83.929 1.00 15.07 96 MET D N 1
ATOM 4114 C CA . MET D 1 96 ? -0.009 13.833 84.717 1.00 14.67 96 MET D CA 1
ATOM 4115 C C . MET D 1 96 ? -1.334 14.512 84.381 1.00 14.12 96 MET D C 1
ATOM 4116 O O . MET D 1 96 ? -2.107 14.861 85.280 1.00 13.54 96 MET D O 1
ATOM 4121 N N . VAL D 1 97 ? -1.594 14.696 83.088 1.00 13.85 97 VAL D N 1
ATOM 4122 C CA . VAL D 1 97 ? -2.840 15.322 82.648 1.00 14.10 97 VAL D CA 1
ATOM 4123 C C . VAL D 1 97 ? -4.022 14.491 83.151 1.00 14.52 97 VAL D C 1
ATOM 4124 O O . VAL D 1 97 ? -4.984 15.015 83.707 1.00 13.96 97 VAL D O 1
ATOM 4128 N N . SER D 1 98 ? -3.929 13.180 82.953 1.00 14.76 98 SER D N 1
ATOM 4129 C CA . SER D 1 98 ? -4.976 12.268 83.366 1.00 14.92 98 SER D CA 1
ATOM 4130 C C . SER D 1 98 ? -5.199 12.355 84.875 1.00 14.56 98 SER D C 1
ATOM 4131 O O . SER D 1 98 ? -6.328 12.268 85.351 1.00 14.08 98 SER D O 1
ATOM 4134 N N . SER D 1 99 ? -4.116 12.530 85.622 1.00 14.40 99 SER D N 1
ATOM 4135 C CA . SER D 1 99 ? -4.193 12.647 87.073 1.00 14.41 99 SER D CA 1
ATOM 4136 C C . SER D 1 99 ? -4.931 13.921 87.481 1.00 14.24 99 SER D C 1
ATOM 4137 O O . SER D 1 99 ? -5.727 13.910 88.419 1.00 14.52 99 SER D O 1
ATOM 4140 N N . VAL D 1 100 ? -4.655 15.020 86.786 1.00 13.77 100 VAL D N 1
ATOM 4141 C CA . VAL D 1 100 ? -5.326 16.279 87.092 1.00 13.64 100 VAL D CA 1
ATOM 4142 C C . VAL D 1 100 ? -6.806 16.141 86.769 1.00 13.59 100 VAL D C 1
ATOM 4143 O O . VAL D 1 100 ? -7.656 16.672 87.473 1.00 13.33 100 VAL D O 1
ATOM 4147 N N . VAL D 1 101 ? -7.113 15.422 85.697 1.00 13.95 101 VAL D N 1
ATOM 4148 C CA . VAL D 1 101 ? -8.502 15.204 85.318 1.00 14.30 101 VAL D CA 1
ATOM 4149 C C . VAL D 1 101 ? -9.205 14.444 86.437 1.00 14.10 101 VAL D C 1
ATOM 4150 O O . VAL D 1 101 ? -10.289 14.833 86.861 1.00 13.42 101 VAL D O 1
ATOM 4154 N N . ASN D 1 102 ? -8.576 13.373 86.923 1.00 13.80 102 ASN D N 1
ATOM 4155 C CA . ASN D 1 102 ? -9.152 12.580 88.003 1.00 14.28 102 ASN D CA 1
ATOM 4156 C C . ASN D 1 102 ? -9.361 13.422 89.259 1.00 14.19 102 ASN D C 1
ATOM 4157 O O . ASN D 1 102 ? -10.418 13.369 89.880 1.00 13.58 102 ASN D O 1
ATOM 4162 N N . ASP D 1 103 ? -8.346 14.195 89.637 1.00 13.77 103 ASP D N 1
ATOM 4163 C CA . ASP D 1 103 ? -8.436 15.030 90.828 1.00 13.59 103 ASP D CA 1
ATOM 4164 C C . ASP D 1 103 ? -9.529 16.078 90.704 1.00 13.47 103 ASP D C 1
ATOM 4165 O O . ASP D 1 103 ? -10.360 16.219 91.608 1.00 12.96 103 ASP D O 1
ATOM 4170 N N . PHE D 1 104 ? -9.541 16.807 89.590 1.00 13.39 104 PHE D N 1
ATOM 4171 C CA . PHE D 1 104 ? -10.564 17.832 89.389 1.00 13.32 104 PHE D CA 1
ATOM 4172 C C . PHE D 1 104 ? -11.965 17.224 89.387 1.00 13.80 104 PHE D C 1
ATOM 4173 O O . PHE D 1 104 ? -12.910 17.825 89.903 1.00 13.42 104 PHE D O 1
ATOM 4181 N N . VAL D 1 105 ? -12.100 16.035 88.810 1.00 14.17 105 VAL D N 1
ATOM 4182 C CA . VAL D 1 105 ? -13.399 15.370 88.773 1.00 15.77 105 VAL D CA 1
ATOM 4183 C C . VAL D 1 105 ? -13.838 15.032 90.199 1.00 16.44 105 VAL D C 1
ATOM 4184 O O . VAL D 1 105 ? -15.004 15.200 90.551 1.00 16.49 105 VAL D O 1
ATOM 4188 N N . ASP D 1 106 ? -12.893 14.584 91.020 1.00 17.19 106 ASP D N 1
ATOM 4189 C CA . ASP D 1 106 ? -13.189 14.252 92.408 1.00 17.96 106 ASP D CA 1
ATOM 4190 C C . ASP D 1 106 ? -13.624 15.532 93.146 1.00 17.28 106 ASP D C 1
ATOM 4191 O O . ASP D 1 106 ? -14.629 15.543 93.861 1.00 16.87 106 ASP D O 1
ATOM 4196 N N . LEU D 1 107 ? -12.874 16.615 92.953 1.00 16.05 107 LEU D N 1
ATOM 4197 C CA . LEU D 1 107 ? -13.193 17.888 93.588 1.00 16.06 107 LEU D CA 1
ATOM 4198 C C . LEU D 1 107 ? -14.566 18.426 93.178 1.00 15.68 107 LEU D C 1
ATOM 4199 O O . LEU D 1 107 ? -15.282 19.002 93.994 1.00 14.52 107 LEU D O 1
ATOM 4204 N N . VAL D 1 108 ? -14.931 18.252 91.911 1.00 16.16 108 VAL D N 1
ATOM 4205 C CA . VAL D 1 108 ? -16.235 18.722 91.450 1.00 16.26 108 VAL D CA 1
ATOM 4206 C C . VAL D 1 108 ? -17.318 18.026 92.266 1.00 16.46 108 VAL D C 1
ATOM 4207 O O . VAL D 1 108 ? -18.287 18.665 92.696 1.00 15.20 108 VAL D O 1
ATOM 4211 N N . GLY D 1 109 ? -17.139 16.724 92.489 1.00 16.04 109 GLY D N 1
ATOM 4212 C CA . GLY D 1 109 ? -18.104 15.973 93.269 1.00 16.40 109 GLY D CA 1
ATOM 4213 C C . GLY D 1 109 ? -18.152 16.482 94.700 1.00 16.43 109 GLY D C 1
ATOM 4214 O O . GLY D 1 109 ? -19.225 16.682 95.264 1.00 15.88 109 GLY D O 1
ATOM 4215 N N . GLU D 1 110 ? -16.983 16.700 95.291 1.00 15.89 110 GLU D N 1
ATOM 4216 C CA . GLU D 1 110 ? -16.917 17.187 96.663 1.00 16.05 110 GLU D CA 1
ATOM 4217 C C . GLU D 1 110 ? -17.465 18.603 96.785 1.00 16.00 110 GLU D C 1
ATOM 4218 O O . GLU D 1 110 ? -18.084 18.955 97.788 1.00 15.21 110 GLU D O 1
ATOM 4224 N N . LEU D 1 111 ? -17.241 19.420 95.763 1.00 16.43 111 LEU D N 1
ATOM 4225 C CA . LEU D 1 111 ? -17.735 20.791 95.790 1.00 16.44 111 LEU D CA 1
ATOM 4226 C C . LEU D 1 111 ? -19.266 20.816 95.755 1.00 17.11 111 LEU D C 1
ATOM 4227 O O . LEU D 1 111 ? -19.888 21.657 96.409 1.00 16.35 111 LEU D O 1
ATOM 4232 N N . LYS D 1 112 ? -19.870 19.894 95.007 1.00 18.11 112 LYS D N 1
ATOM 4233 C CA . LYS D 1 112 ? -21.327 19.825 94.939 1.00 19.48 112 LYS D CA 1
ATOM 4234 C C . LYS D 1 112 ? -21.888 19.498 96.327 1.00 19.31 112 LYS D C 1
ATOM 4235 O O . LYS D 1 112 ? -22.863 20.106 96.772 1.00 19.03 112 LYS D O 1
ATOM 4241 N N . VAL D 1 113 ? -21.270 18.539 97.012 1.00 19.47 113 VAL D N 1
ATOM 4242 C CA . VAL D 1 113 ? -21.717 18.151 98.346 1.00 19.42 113 VAL D CA 1
ATOM 4243 C C . VAL D 1 113 ? -21.558 19.308 99.340 1.00 19.20 113 VAL D C 1
ATOM 4244 O O . VAL D 1 113 ? -22.471 19.615 100.112 1.00 18.15 113 VAL D O 1
ATOM 4248 N N . ALA D 1 114 ? -20.394 19.948 99.315 1.00 18.41 114 ALA D N 1
ATOM 4249 C CA . ALA D 1 114 ? -20.116 21.064 100.211 1.00 17.90 114 ALA D CA 1
ATOM 4250 C C . ALA D 1 114 ? -21.085 22.224 100.003 1.00 17.64 114 ALA D C 1
ATOM 4251 O O . ALA D 1 114 ? -21.541 22.842 100.960 1.00 15.81 114 ALA D O 1
ATOM 4253 N N . ARG D 1 115 ? -21.390 22.524 98.746 1.00 18.00 115 ARG D N 1
ATOM 4254 C CA . ARG D 1 115 ? -22.316 23.603 98.438 1.00 19.27 115 ARG D CA 1
ATOM 4255 C C . ARG D 1 115 ? -23.691 23.293 99.020 1.00 19.37 115 ARG D C 1
ATOM 4256 O O . ARG D 1 115 ? -24.341 24.176 99.591 1.00 18.69 115 ARG D O 1
ATOM 4264 N N . ASP D 1 116 ? -24.129 22.043 98.873 1.00 20.07 116 ASP D N 1
ATOM 4265 C CA . ASP D 1 116 ? -25.429 21.640 99.386 1.00 21.27 116 ASP D CA 1
ATOM 4266 C C . ASP D 1 116 ? -25.487 21.833 100.894 1.00 21.08 116 ASP D C 1
ATOM 4267 O O . ASP D 1 116 ? -26.495 22.279 101.434 1.00 20.40 116 ASP D O 1
ATOM 4272 N N . VAL D 1 117 ? -24.394 21.504 101.568 1.00 21.37 117 VAL D N 1
ATOM 4273 C CA . VAL D 1 117 ? -24.333 21.660 103.011 1.00 21.96 117 VAL D CA 1
ATOM 4274 C C . VAL D 1 117 ? -24.336 23.139 103.379 1.00 21.82 117 VAL D C 1
ATOM 4275 O O . VAL D 1 117 ? -25.004 23.547 104.333 1.00 20.67 117 VAL D O 1
ATOM 4279 N N . ALA D 1 118 ? -23.597 23.944 102.620 1.00 21.47 118 ALA D N 1
ATOM 4280 C CA . ALA D 1 118 ? -23.549 25.375 102.881 1.00 21.86 118 ALA D CA 1
ATOM 4281 C C . ALA D 1 118 ? -24.937 25.968 102.660 1.00 22.53 118 ALA D C 1
ATOM 4282 O O . ALA D 1 118 ? -25.407 26.781 103.453 1.00 21.28 118 ALA D O 1
ATOM 4284 N N . ASP D 1 119 ? -25.598 25.548 101.584 1.00 23.63 119 ASP D N 1
ATOM 4285 C CA . ASP D 1 119 ? -26.935 26.052 101.281 1.00 25.58 119 ASP D CA 1
ATOM 4286 C C . ASP D 1 119 ? -27.913 25.720 102.405 1.00 25.88 119 ASP D C 1
ATOM 4287 O O . ASP D 1 119 ? -28.768 26.532 102.761 1.00 24.84 119 ASP D O 1
ATOM 4292 N N . GLU D 1 120 ? -27.783 24.520 102.962 1.00 25.92 120 GLU D N 1
ATOM 4293 C CA . GLU D 1 120 ? -28.667 24.086 104.031 1.00 26.54 120 GLU D CA 1
ATOM 4294 C C . GLU D 1 120 ? -28.431 24.869 105.319 1.00 26.17 120 GLU D C 1
ATOM 4295 O O . GLU D 1 120 ? -29.314 24.961 106.162 1.00 25.18 120 GLU D O 1
ATOM 4297 N N . ALA D 1 121 ? -27.233 25.424 105.469 1.00 25.50 121 ALA D N 1
ATOM 4298 C CA . ALA D 1 121 ? -26.898 26.213 106.647 1.00 24.79 121 ALA D CA 1
ATOM 4299 C C . ALA D 1 121 ? -27.162 27.678 106.341 1.00 23.92 121 ALA D C 1
ATOM 4300 O O . ALA D 1 121 ? -26.776 28.558 107.095 1.00 22.72 121 ALA D O 1
ATOM 4302 N N . ASP D 1 122 ? -27.826 27.919 105.217 1.00 23.62 122 ASP D N 1
ATOM 4303 C CA . ASP D 1 122 ? -28.131 29.270 104.767 1.00 23.79 122 ASP D CA 1
ATOM 4304 C C . ASP D 1 122 ? -26.856 30.103 104.631 1.00 22.38 122 ASP D C 1
ATOM 4305 O O . ASP D 1 122 ? -26.834 31.296 104.933 1.00 21.45 122 ASP D O 1
ATOM 4310 N N . ASP D 1 123 ? -25.785 29.456 104.186 1.00 20.70 123 ASP D N 1
ATOM 4311 C CA . ASP D 1 123 ? -24.515 30.137 103.977 1.00 19.84 123 ASP D CA 1
ATOM 4312 C C . ASP D 1 123 ? -24.289 30.173 102.469 1.00 19.34 123 ASP D C 1
ATOM 4313 O O . ASP D 1 123 ? -23.434 29.471 101.937 1.00 17.69 123 ASP D O 1
ATOM 4318 N N . GLU D 1 124 ? -25.085 30.999 101.798 1.00 19.59 124 GLU D N 1
ATOM 4319 C CA . GLU D 1 124 ? -25.034 31.152 100.344 1.00 20.29 124 GLU D CA 1
ATOM 4320 C C . GLU D 1 124 ? -23.714 31.721 99.837 1.00 18.66 124 GLU D C 1
ATOM 4321 O O . GLU D 1 124 ? -23.267 31.382 98.736 1.00 18.57 124 GLU D O 1
ATOM 4327 N N . ALA D 1 125 ? -23.099 32.596 100.625 1.00 17.70 125 ALA D N 1
ATOM 4328 C CA . ALA D 1 125 ? -21.825 33.200 100.231 1.00 17.21 125 ALA D CA 1
ATOM 4329 C C . ALA D 1 125 ? -20.773 32.106 100.073 1.00 16.33 125 ALA D C 1
ATOM 4330 O O . ALA D 1 125 ? -19.965 32.137 99.146 1.00 15.63 125 ALA D O 1
ATOM 4332 N N . THR D 1 126 ? -20.777 31.144 100.990 1.00 15.41 126 THR D N 1
ATOM 4333 C CA . THR D 1 126 ? -19.829 30.044 100.909 1.00 15.22 126 THR D CA 1
ATOM 4334 C C . THR D 1 126 ? -20.144 29.186 99.687 1.00 15.30 126 THR D C 1
ATOM 4335 O O . THR D 1 126 ? -19.250 28.818 98.928 1.00 14.93 126 THR D O 1
ATOM 4339 N N . ALA D 1 127 ? -21.422 28.880 99.494 1.00 14.91 127 ALA D N 1
ATOM 4340 C CA . ALA D 1 127 ? -21.836 28.065 98.358 1.00 15.69 127 ALA D CA 1
ATOM 4341 C C . ALA D 1 127 ? -21.392 28.722 97.049 1.00 15.75 127 ALA D C 1
ATOM 4342 O O . ALA D 1 127 ? -20.881 28.053 96.146 1.00 15.40 127 ALA D O 1
ATOM 4344 N N . ASP D 1 128 ? -21.579 30.033 96.956 1.00 16.21 128 ASP D N 1
ATOM 4345 C CA . ASP D 1 128 ? -21.219 30.756 95.749 1.00 17.59 128 ASP D CA 1
ATOM 4346 C C . ASP D 1 128 ? -19.725 30.695 95.437 1.00 17.17 128 ASP D C 1
ATOM 4347 O O . ASP D 1 128 ? -19.340 30.530 94.278 1.00 15.69 128 ASP D O 1
ATOM 4352 N N . MET D 1 129 ? -18.887 30.843 96.460 1.00 17.59 129 MET D N 1
ATOM 4353 C CA . MET D 1 129 ? -17.443 30.782 96.253 1.00 18.02 129 MET D CA 1
ATOM 4354 C C . MET D 1 129 ? -17.050 29.384 95.777 1.00 17.27 129 MET D C 1
ATOM 4355 O O . MET D 1 129 ? -16.201 29.230 94.894 1.00 16.65 129 MET D O 1
ATOM 4360 N N . LEU D 1 130 ? -17.651 28.367 96.386 1.00 16.72 130 LEU D N 1
ATOM 4361 C CA . LEU D 1 130 ? -17.354 26.986 96.019 1.00 17.16 130 LEU D CA 1
ATOM 4362 C C . LEU D 1 130 ? -17.790 26.738 94.584 1.00 17.34 130 LEU D C 1
ATOM 4363 O O . LEU D 1 130 ? -17.116 26.035 93.832 1.00 16.99 130 LEU D O 1
ATOM 4368 N N . ASP D 1 131 ? -18.914 27.336 94.209 1.00 17.23 131 ASP D N 1
ATOM 4369 C CA . ASP D 1 131 ? -19.460 27.182 92.864 1.00 17.78 131 ASP D CA 1
ATOM 4370 C C . ASP D 1 131 ? -18.498 27.760 91.821 1.00 16.78 131 ASP D C 1
ATOM 4371 O O . ASP D 1 131 ? -18.286 27.170 90.758 1.00 15.39 131 ASP D O 1
ATOM 4376 N N . ALA D 1 132 ? -17.904 28.908 92.133 1.00 16.27 132 ALA D N 1
ATOM 4377 C CA . ALA D 1 132 ? -16.952 29.537 91.220 1.00 16.60 132 ALA D CA 1
ATOM 4378 C C . ALA D 1 132 ? -15.742 28.626 90.981 1.00 16.15 132 ALA D C 1
ATOM 4379 O O . ALA D 1 132 ? -15.250 28.529 89.862 1.00 16.04 132 ALA D O 1
ATOM 4381 N N . ILE D 1 133 ? -15.259 27.959 92.027 1.00 15.72 133 ILE D N 1
ATOM 4382 C CA . ILE D 1 133 ? -14.131 27.035 91.860 1.00 15.57 133 ILE D CA 1
ATOM 4383 C C . ILE D 1 133 ? -14.595 25.863 90.993 1.00 14.97 133 ILE D C 1
ATOM 4384 O O . ILE D 1 133 ? -13.899 25.452 90.062 1.00 13.96 133 ILE D O 1
ATOM 4389 N N . GLU D 1 134 ? -15.779 25.335 91.303 1.00 14.16 134 GLU D N 1
ATOM 4390 C CA . GLU D 1 134 ? -16.338 24.200 90.570 1.00 14.50 134 GLU D CA 1
ATOM 4391 C C . GLU D 1 134 ? -16.475 24.477 89.074 1.00 14.80 134 GLU D C 1
ATOM 4392 O O . GLU D 1 134 ? -16.074 23.658 88.244 1.00 14.49 134 GLU D O 1
ATOM 4398 N N . ALA D 1 135 ? -17.053 25.626 88.733 1.00 14.38 135 ALA D N 1
ATOM 4399 C CA . ALA D 1 135 ? -17.255 25.996 87.334 1.00 14.88 135 ALA D CA 1
ATOM 4400 C C . ALA D 1 135 ? -15.921 26.008 86.595 1.00 14.90 135 ALA D C 1
ATOM 4401 O O . ALA D 1 135 ? -15.826 25.541 85.468 1.00 15.18 135 ALA D O 1
ATOM 4403 N N . GLY D 1 136 ? -14.894 26.547 87.246 1.00 14.77 136 GLY D N 1
ATOM 4404 C CA . GLY D 1 136 ? -13.573 26.606 86.647 1.00 14.74 136 GLY D CA 1
ATOM 4405 C C . GLY D 1 136 ? -12.984 25.229 86.397 1.00 14.92 136 GLY D C 1
ATOM 4406 O O . GLY D 1 136 ? -12.355 24.990 85.363 1.00 15.06 136 GLY D O 1
ATOM 4407 N N . LEU D 1 137 ? -13.172 24.322 87.352 1.00 14.57 137 LEU D N 1
ATOM 4408 C CA . LEU D 1 137 ? -12.654 22.960 87.223 1.00 14.43 137 LEU D CA 1
ATOM 4409 C C . LEU D 1 137 ? -13.335 22.216 86.086 1.00 13.99 137 LEU D C 1
ATOM 4410 O O . LEU D 1 137 ? -12.692 21.498 85.331 1.00 13.19 137 LEU D O 1
ATOM 4415 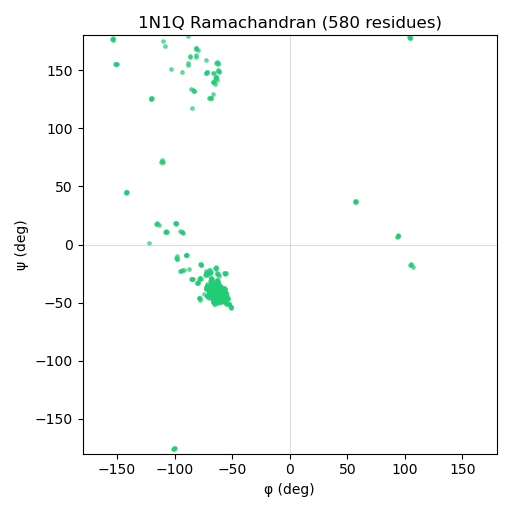N N . GLU D 1 138 ? -14.645 22.385 85.970 1.00 14.04 138 GLU D N 1
ATOM 4416 C CA . GLU D 1 138 ? -15.391 21.718 84.910 1.00 14.08 138 GLU D CA 1
ATOM 4417 C C . GLU D 1 138 ? -14.877 22.154 83.539 1.00 13.77 138 GLU D C 1
ATOM 4418 O O . GLU D 1 138 ? -14.810 21.351 82.611 1.00 13.36 138 GLU D O 1
ATOM 4424 N N . LYS D 1 139 ? -14.490 23.420 83.422 1.00 13.36 139 LYS D N 1
ATOM 4425 C CA . LYS D 1 139 ? -13.971 23.918 82.155 1.00 13.60 139 LYS D CA 1
ATOM 4426 C C . LYS D 1 139 ? -12.590 23.311 81.896 1.00 13.68 139 LYS D C 1
ATOM 4427 O O . LYS D 1 139 ? -12.292 22.884 80.778 1.00 13.29 139 LYS D O 1
ATOM 4433 N N . HIS D 1 140 ? -11.751 23.270 82.929 1.00 13.25 140 HIS D N 1
ATOM 4434 C CA . HIS D 1 140 ? -10.418 22.689 82.796 1.00 13.47 140 HIS D CA 1
ATOM 4435 C C . HIS D 1 140 ? -10.545 21.217 82.421 1.00 13.31 140 HIS D C 1
ATOM 4436 O O . HIS D 1 140 ? -9.767 20.698 81.621 1.00 12.82 140 HIS D O 1
ATOM 4443 N N . VAL D 1 141 ? -11.525 20.537 83.004 1.00 13.48 141 VAL D N 1
ATOM 4444 C CA . VAL D 1 141 ? -11.718 19.118 82.722 1.00 13.67 141 VAL D CA 1
ATOM 4445 C C . VAL D 1 141 ? -12.005 18.863 81.244 1.00 13.79 141 VAL D C 1
ATOM 4446 O O . VAL D 1 141 ? -11.464 17.930 80.657 1.00 13.40 141 VAL D O 1
ATOM 4450 N N . TRP D 1 142 ? -12.847 19.688 80.633 1.00 13.93 142 TRP D N 1
ATOM 4451 C CA . TRP D 1 142 ? -13.133 19.506 79.213 1.00 13.99 142 TRP D CA 1
ATOM 4452 C C . TRP D 1 142 ? -11.837 19.645 78.405 1.00 14.03 142 TRP D C 1
ATOM 4453 O O . TRP D 1 142 ? -11.533 18.815 77.551 1.00 13.64 142 TRP D O 1
ATOM 4464 N N . MET D 1 143 ? -11.081 20.704 78.672 1.00 14.31 143 MET D N 1
ATOM 4465 C CA . MET D 1 143 ? -9.838 20.940 77.951 1.00 14.38 143 MET D CA 1
ATOM 4466 C C . MET D 1 143 ? -8.800 19.838 78.122 1.00 13.90 143 MET D C 1
ATOM 4467 O O . MET D 1 143 ? -8.203 19.387 77.143 1.00 13.12 143 MET D O 1
ATOM 4472 N N . LEU D 1 144 ? -8.574 19.407 79.358 1.00 13.77 144 LEU D N 1
ATOM 4473 C CA . LEU D 1 144 ? -7.577 18.366 79.621 1.00 14.88 144 LEU D CA 1
ATOM 4474 C C . LEU D 1 144 ? -7.972 17.025 79.004 1.00 15.08 144 LEU D C 1
ATOM 4475 O O . LEU D 1 144 ? -7.116 16.284 78.522 1.00 14.63 144 LEU D O 1
ATOM 4480 N N . GLU D 1 145 ? -9.266 16.719 79.000 1.00 15.76 145 GLU D N 1
ATOM 4481 C CA . GLU D 1 145 ? -9.723 15.476 78.391 1.00 16.83 145 GLU D CA 1
ATOM 4482 C C . GLU D 1 145 ? -9.561 15.548 76.873 1.00 16.07 145 GLU D C 1
ATOM 4483 O O . GLU D 1 145 ? -9.193 14.557 76.243 1.00 15.38 145 GLU D O 1
ATOM 4489 N N . ALA D 1 146 ? -9.834 16.718 76.293 1.00 15.17 146 ALA D N 1
ATOM 4490 C CA . ALA D 1 146 ? -9.702 16.899 74.846 1.00 15.02 146 ALA D CA 1
ATOM 4491 C C . ALA D 1 146 ? -8.243 16.650 74.456 1.00 15.46 146 ALA D C 1
ATOM 4492 O O . ALA D 1 146 ? -7.948 16.009 73.450 1.00 14.86 146 ALA D O 1
ATOM 4494 N N . PHE D 1 147 ? -7.333 17.164 75.274 1.00 15.92 147 PHE D N 1
ATOM 4495 C CA . PHE D 1 147 ? -5.902 17.010 75.045 1.00 16.91 147 PHE D CA 1
ATOM 4496 C C . PHE D 1 147 ? -5.525 15.526 74.965 1.00 17.74 147 PHE D C 1
ATOM 4497 O O . PHE D 1 147 ? -4.699 15.123 74.146 1.00 16.83 147 PHE D O 1
ATOM 4505 N N . LEU D 1 148 ? -6.144 14.723 75.821 1.00 19.71 148 LEU D N 1
ATOM 4506 C CA . LEU D 1 148 ? -5.883 13.287 75.883 1.00 21.25 148 LEU D CA 1
ATOM 4507 C C . LEU D 1 148 ? -6.533 12.455 74.780 1.00 22.77 148 LEU D C 1
ATOM 4508 O O . LEU D 1 148 ? -6.146 11.310 74.556 1.00 22.30 148 LEU D O 1
ATOM 4513 N N . GLU D 1 149 ? -7.527 13.011 74.100 1.00 24.98 149 GLU D N 1
ATOM 4514 C CA . GLU D 1 149 ? -8.202 12.279 73.031 1.00 26.90 149 GLU D CA 1
ATOM 4515 C C . GLU D 1 149 ? -7.296 12.046 71.820 1.00 27.01 149 GLU D C 1
ATOM 4516 O O . GLU D 1 149 ? -6.236 11.419 71.972 1.00 18.54 149 GLU D O 1
#

Radius of gyration: 28.97 Å; Cα contacts (8 Å, |Δi|>4): 768; chains: 4; bounding box: 77×61×82 Å

B-factor: mean 18.54, std 7.27, range [3.46, 58.25]

Nearest PDB structures (foldseek):
  1n1q-assembly1_A  TM=1.007E+00  e=2.359E-19  Brevibacillus brevis
  1jig-assembly1_A  TM=1.001E+00  e=1.054E-12  Bacillus anthracis
  2d5k-assembly1_B  TM=9.956E-01  e=3.272E-12  Staphylococcus aureus subsp. aureus COL
  2chp-assembly1_A  TM=9.860E-01  e=6.847E-12  Bacillus subtilis subsp. subtilis str. 168
  2c41-assembly1_C  TM=9.744E-01  e=3.387E-09  Thermosynechococcus vestitus BP-1

InterPro domains:
  IPR002177 DNA-binding protein Dps [PIRSF005900] (2-149)
  IPR002177 DNA-binding protein Dps [PR01346] (31-47)
  IPR002177 DNA-binding protein Dps [PR01346] (55-71)
  IPR002177 DNA-binding protein Dps [PR01346] (126-144)
  IPR002177 DNA-binding protein Dps [PTHR42932] (4-149)
  IPR002177 DNA-binding protein Dps [cd01043] (12-148)
  IPR008331 Ferritin/DPS domain [PF00210] (12-149)
  IPR009078 Ferritin-like superfamily [SSF47240] (12-149)
  IPR012347 Ferritin-like [G3DSA:1.20.1260.10] (1-149)
  IPR023188 DNA-binding protein Dps, conserved site [PS00818] (31-47)
  IPR023188 DNA-binding protein Dps, conserved site [PS00819] (57-71)

Solvent-accessible surface area: 25029 Å² total; per-residue (Å²): 211,77,73,87,78,79,95,86,4,15,88,32,0,16,75,2,0,0,0,3,7,0,0,6,7,12,0,1,5,0,4,10,40,4,102,40,145,62,58,164,76,3,48,119,47,0,81,69,2,17,79,69,0,30,35,30,2,29,64,2,0,53,58,0,61,82,34,55,21,86,10,29,7,26,0,54,33,0,58,141,86,20,41,10,165,40,10,119,50,67,30,54,23,53,96,2,0,42,20,1,14,94,18,2,77,68,0,16,34,26,2,109,94,3,62,94,32,0,53,71,24,127,20,111,56,0,8,99,32,0,61,67,15,11,61,32,3,82,126,14,20,160,61,8,79,47,85,64,194,233,102,72,94,74,46,108,87,2,12,91,31,1,16,74,2,0,0,0,4,7,0,1,7,8,12,0,2,5,1,4,11,42,4,104,41,142,31,58,163,32,0,48,120,21,0,81,69,2,17,81,70,0,28,34,30,3,28,63,1,0,54,54,0,59,79,10,68,21,87,11,26,8,26,0,55,32,0,60,139,85,17,35,10,153,38,11,119,50,66,30,55,23,52,94,3,0,42,19,2,14,94,18,2,76,67,0,16,33,26,1,97,92,4,21,96,30,0,54,68,5,126,16,109,58,0,8,87,33,1,12,69,15,4,37,33,3,24,90,12,21,25,16,1,78,6,15,64,142,170,108,74,130,95,17,11,64,13,1,16,74,3,0,0,0,3,7,0,1,6,6,6,0,1,5,0,4,9,37,4,102,42,145,63,58,166,75,4,46,121,47,0,80,70,1,16,80,68,0,28,36,29,2,28,63,1,0,9,21,0,25,22,59,73,22,87,11,27,7,28,0,55,33,0,61,140,86,21,53,12,149,32,9,103,47,67,29,56,23,53,97,1,0,42,20,1,15,96,16,2,75,64,0,15,35,24,2,108,66,4,62,96,15,0,53,84,59,111,21,64,6,0,8,72,36,0,61,68,14,11,61,32,2,83,127,13,20,158,59,8,81,47,84,64,192,170,96,126,20,13,63,10,0,18,71,2,0,0,0,3,6,0,1,6,6,12,0,1,5,0,4,3,41,2,53,5,81,59,0,27,63,4,28,118,45,0,81,69,2,15,80,67,0,27,35,29,2,28,63,1,0,51,54,0,59,83,60,72,21,88,10,28,8,27,0,56,33,0,61,141,85,20,38,10,159,38,10,120,50,67,30,56,24,53,96,2,0,43,21,2,14,95,18,2,78,67,0,16,33,26,1,108,85,3,64,97,20,0,54,86,60,128,20,109,58,0,8,100,33,1,62,67,14,11,62,32,3,81,126,12,20,161,59,9,78,48,85,67,193

Organism: Brevibacillus brevis (NCBI:txid1393)

Secondary structure (DSSP, 8-state):
---HHHHHHHHHHHHHHHHHHHHHHHHHHHHHH--STTHHHHHHHHHHHHHHHHHHHHHHHHHHHHTT-----SHHHHHHH--SPPP-S---HHHHHHHHHHHHHHHHHHHHHHHHHHHHTT-HHHHHHHHHHHHHHHHHHHHHHHHH-/---HHHHHHHHHHHHHHHHHHHHHHHHHHHHHH--STTHHHHHHHHHHHHHHHHHHHHHHHHHHHHTT-----SHHHHHHH-SSPPP-S---HHHHHHHHHHHHHHHHHHHHHHHHHHHHTT-HHHHHHHHHHHHHHHHHHHHHHHHH-/-----HHHHHHHHHHHHHHHHHHHHHHHHH--STTHHHHHHHHHHHHHHHHHHHHHHHHHHHHTT-----SHHHHHHH-SSPPP-S---HHHHHHHHHHHHHHHHHHHHHHHHHHHHTT-HHHHHHHHHHHHHHHHHHHHHHHHH-/---HHHHHHHHHHHHHHHHHHHHHHHHH--STTHHHHHHHHHHHHHHHHHHHHHHHHHHHHTT-----SHHHHHHH-SSPPP-S---HHHHHHHHHHHHHHHHHHHHHHHHHHHHTT-HHHHHHHHHHHHHHHHHHHHHHHHH-

Sequence (588 aa):
MKTSIQQLVAVLLNRQVANWVVLYVKLHNFHWNVNGPNFFTLHEKFEELYTEASGHIDTLAERVLSIGGSPIATLAASLEEASIKEATGGESAAEMVSSVVNDFVDLVGELKVARDVADEADDEATADMLDAIEAGLEKHVWMLEAFLEMKTSIQQLVAVLLNRQVANWVVLYVKLHNFHWNVNGPNFFTLHEKFEELYTEASGHIDTLAERVLSIGGSPIATLAASLEEASIKEATGGESAAEMVSSVVNDFVDLVGELKVARDVADEADDEATADMLDAIEAGLEKHVWMLEAFLESIQQLVAVLLNRQVANWVVLYVKLHNFHWNVNGPNFFTLHEKFEELYTEASGHIDTLAERVLSIGGSPIATLAASLEEASIKEATGGESAAEMVSSVVNDFVDLVGELKVARDVADEADDEATADMLDAIEAGLEKHVWMLEAFLEQQLVAVLLNRQVANWVVLYVKLHNFHWNVNGPNFFTLHEKFEELYTEASGHIDTLAERVLSIGGSPIATLAASLEEASIKEATGGESAAEMVSSVVNDFVDLVGELKVARDVADEADDEATADMLDAIEAGLEKHVWMLEAFLE

Foldseek 3Di:
DDDPLLVVLLVLLLLVLLQLVQLLVQLVLCLPPEDDPCNVVSVVVSVVVSVVSVVSNVVSQVVSVVSPHHHDDDNVVSVVRYPQDHDPSDAYNLRSLVSLLVSLVVLLVSLVVSLVSCVVSVNNVSSVSSVVSNVVSVVSNVVSVVVND/DQDPLLLVLLVLLLLVLLQLVQLLVQLVLLLPPEDDPCNVVSVVVSVVVSVVSVVSNVVSQVVSVVSPHHHDDDNVVSCVRYPQDHDPSDAYNLSSLVSLLVSLVVLLVSLVVSLVSCVVSVNNVSSVVSVVSNVVSVVSNVVSVVVND/DDDQDLLLLLLLVLLQLVLLLVQLVLCLPPEDDPCNVVSVVVSVVVSVVSVVSNVVSQVVSVVVPHHHDDDNVVSCVRYPQDHDPNDAYNLSSLVSLLVSLVVLLVSLVVSLVSCVVVVNNVSSVVSVVSNVVSVVSNVVSVVVND/DDDLLLLLLLVLLQLVLLLVQLVLLLPPEDDPCNVVSVVVSVVVSVVSVVSNVVSQVVSVVVPHHHDDDNVVSCVRYPQDHDPSDAYNLSSLVSLLVSLVVLLVSLVVSLVVCVVVVNNVSSVSSVVSNVVSVVSNVVSVVVND